Protein AF-0000000072651578 (afdb_homodimer)

Sequence (426 aa):
MENKKLFFEQLISLLDTYTGRDKAIRTIYCSLALISTRMRDREKGEKLAAFAKQLSRARLVYRLFSQPSLIFSAIKIPQNWQNSTDKIETFFNTSTTLLYLFCGWTETIGWLSEAKILGRNSAKFFQLSLHLWVFALLTSITRCIRQIFIKIIQRKFKLIKDEFILFIALSSDFIAAVNSLPKGILWAGKLNSSQNSLIFLIASIVGFYRLWKMENKKLFFEQLISLLDTYTGRDKAIRTIYCSLALISTRMRDREKGEKLAAFAKQLSRARLVYRLFSQPSLIFSAIKIPQNWQNSTDKIETFFNTSTTLLYLFCGWTETIGWLSEAKILGRNSAKFFQLSLHLWVFALLTSITRCIRQIFIKIIQRKFKLIKDEFILFIALSSDFIAAVNSLPKGILWAGKLNSSQNSLIFLIASIVGFYRLWK

Organism: Meloidogyne incognita (NCBI:txid6306)

Solvent-accessible surface area (backbone atoms only — not comparable to full-atom values): 21124 Å² total; per-residue (Å²): 110,69,65,57,51,52,50,52,51,49,50,40,57,38,41,53,28,38,68,43,37,51,32,51,48,46,31,50,25,23,48,37,39,28,50,21,62,68,41,84,52,59,68,61,15,50,38,37,35,54,47,23,46,52,48,52,50,25,49,52,59,61,54,53,59,46,43,65,48,38,51,53,55,58,68,42,41,67,59,49,61,72,69,46,90,50,62,67,60,50,48,40,52,52,50,33,44,51,28,51,46,51,22,48,52,31,38,49,52,15,51,38,15,66,51,63,74,36,100,54,67,27,67,59,26,42,50,50,19,48,53,31,46,44,50,25,38,53,42,48,44,52,49,42,52,50,50,43,50,53,31,57,74,68,68,42,64,83,59,39,57,62,46,49,51,50,42,53,22,43,50,27,43,39,57,36,48,43,28,72,40,66,76,82,44,89,62,16,62,70,60,53,72,47,57,36,25,46,34,43,27,51,18,25,50,45,52,40,51,63,70,70,109,112,70,64,58,49,52,51,51,51,49,50,39,57,38,40,52,30,38,68,43,36,51,32,52,48,48,31,51,25,24,48,38,39,28,50,21,62,68,42,84,52,60,67,62,15,51,39,37,35,54,47,23,48,52,48,53,50,26,48,52,59,61,53,54,58,45,45,65,50,39,51,53,54,57,69,42,41,64,59,48,60,73,68,46,90,49,63,66,59,49,47,41,52,52,50,32,46,50,28,51,46,50,22,48,51,30,36,48,52,15,51,39,14,66,51,62,74,36,98,55,66,26,66,61,27,43,51,50,19,48,53,31,46,46,52,26,36,51,40,49,43,52,49,43,53,49,52,43,51,51,31,56,76,69,67,42,64,82,59,40,56,61,44,48,50,48,44,51,22,41,49,27,42,39,57,36,49,44,29,71,40,66,76,81,46,89,60,15,62,69,60,53,72,46,57,37,24,47,34,42,27,50,18,26,49,45,52,42,49,63,70,69,110

Structure (mmCIF, N/CA/C/O backbone):
data_AF-0000000072651578-model_v1
#
loop_
_entity.id
_entity.type
_entity.pdbx_description
1 polymer 'Uncharacterized protein'
#
loop_
_atom_site.group_PDB
_atom_site.id
_atom_site.type_symbol
_atom_site.label_atom_id
_atom_site.label_alt_id
_atom_site.label_comp_id
_atom_site.label_asym_id
_atom_site.label_entity_id
_atom_site.label_seq_id
_atom_site.pdbx_PDB_ins_code
_atom_site.Cartn_x
_atom_site.Cartn_y
_atom_site.Cartn_z
_atom_site.occupancy
_atom_site.B_iso_or_equiv
_atom_site.auth_seq_id
_atom_site.auth_comp_id
_atom_site.auth_asym_id
_atom_site.auth_atom_id
_atom_site.pdbx_PDB_model_num
ATOM 1 N N . MET A 1 1 ? -11.25 -15.023 25.844 1 59.47 1 MET A N 1
ATOM 2 C CA . MET A 1 1 ? -11.031 -15.656 24.547 1 59.47 1 MET A CA 1
ATOM 3 C C . MET A 1 1 ? -11.867 -14.984 23.469 1 59.47 1 MET A C 1
ATOM 5 O O . MET A 1 1 ? -11.359 -14.648 22.391 1 59.47 1 MET A O 1
ATOM 9 N N . GLU A 1 2 ? -13.125 -14.578 23.812 1 66.81 2 GLU A N 1
ATOM 10 C CA . GLU A 1 2 ? -14.039 -13.945 22.875 1 66.81 2 GLU A CA 1
ATOM 11 C C . GLU A 1 2 ? -13.609 -12.516 22.562 1 66.81 2 GLU A C 1
ATOM 13 O O . GLU A 1 2 ? -13.664 -12.094 21.406 1 66.81 2 GLU A O 1
ATOM 18 N N . ASN A 1 3 ? -13.047 -11.922 23.531 1 71.38 3 ASN A N 1
ATOM 19 C CA . ASN A 1 3 ? -12.625 -10.531 23.328 1 71.38 3 ASN A CA 1
ATOM 20 C C . ASN A 1 3 ? -11.383 -10.445 22.453 1 71.38 3 ASN A C 1
ATOM 22 O O . ASN A 1 3 ? -11.258 -9.531 21.625 1 71.38 3 ASN A O 1
ATOM 26 N N . LYS A 1 4 ? -10.5 -11.344 22.609 1 75.25 4 LYS A N 1
ATOM 27 C CA . LYS A 1 4 ? -9.289 -11.367 21.781 1 75.25 4 LYS A CA 1
ATOM 28 C C . LYS A 1 4 ? -9.625 -11.664 20.328 1 75.25 4 LYS A C 1
ATOM 30 O O . LYS A 1 4 ? -9.047 -11.062 19.422 1 75.25 4 LYS A O 1
ATOM 35 N N . LYS A 1 5 ? -10.555 -12.547 20.25 1 78.12 5 LYS A N 1
ATOM 36 C CA . LYS A 1 5 ? -10.984 -12.906 18.906 1 78.12 5 LYS A CA 1
ATOM 37 C C . LYS A 1 5 ? -11.586 -11.695 18.188 1 78.12 5 LYS A C 1
ATOM 39 O O . LYS A 1 5 ? -11.289 -11.461 17.016 1 78.12 5 LYS A O 1
ATOM 44 N N . LEU A 1 6 ? -12.328 -10.93 18.859 1 82.75 6 LEU A N 1
ATOM 45 C CA . LEU A 1 6 ? -12.961 -9.742 18.281 1 82.75 6 LEU A CA 1
ATOM 46 C C . LEU A 1 6 ? -11.914 -8.695 17.938 1 82.75 6 LEU A C 1
ATOM 48 O O . LEU A 1 6 ? -12.016 -8.031 16.906 1 82.75 6 LEU A O 1
ATOM 52 N N . PHE A 1 7 ? -10.852 -8.672 18.812 1 85.06 7 PHE A N 1
ATOM 53 C CA . PHE A 1 7 ? -9.766 -7.738 18.578 1 85.06 7 PHE A CA 1
ATOM 54 C C . PHE A 1 7 ? -9.031 -8.078 17.281 1 85.06 7 PHE A C 1
ATOM 56 O O . PHE A 1 7 ? -8.789 -7.195 16.453 1 85.06 7 PHE A O 1
ATOM 63 N N . PHE A 1 8 ? -8.781 -9.32 17.141 1 86.94 8 PHE A N 1
ATOM 64 C CA . PHE A 1 8 ? -8.031 -9.75 15.969 1 86.94 8 PHE A CA 1
ATOM 65 C C . PHE A 1 8 ? -8.859 -9.578 14.703 1 86.94 8 PHE A C 1
ATOM 67 O O . PHE A 1 8 ? -8.336 -9.18 13.664 1 86.94 8 PHE A O 1
ATOM 74 N N . GLU A 1 9 ? -10.078 -9.828 14.789 1 89.75 9 GLU A N 1
ATOM 75 C CA . GLU A 1 9 ? -10.953 -9.664 13.633 1 89.75 9 GLU A CA 1
ATOM 76 C C . GLU A 1 9 ? -11.062 -8.203 13.219 1 89.75 9 GLU A C 1
ATOM 78 O O . GLU A 1 9 ? -11.094 -7.887 12.031 1 89.75 9 GLU A O 1
ATOM 83 N N . GLN A 1 10 ? -11.078 -7.406 14.195 1 90.44 10 GLN A N 1
ATOM 84 C CA . GLN A 1 10 ? -11.125 -5.973 13.914 1 90.44 10 GLN A CA 1
ATOM 85 C C . GLN A 1 10 ? -9.82 -5.488 13.289 1 90.44 10 GLN A C 1
ATOM 87 O O . GLN A 1 10 ? -9.836 -4.672 12.367 1 90.44 10 GLN A O 1
ATOM 92 N N . LEU A 1 11 ? -8.781 -6.023 13.812 1 90.19 11 LEU A N 1
ATOM 93 C CA . LEU A 1 11 ? -7.469 -5.656 13.281 1 90.19 11 LEU A CA 1
ATOM 94 C C . LEU A 1 11 ? -7.332 -6.086 11.828 1 90.19 11 LEU A C 1
ATOM 96 O O . LEU A 1 11 ? -6.852 -5.316 10.992 1 90.19 11 LEU A O 1
ATOM 100 N N . ILE A 1 12 ? -7.828 -7.223 11.578 1 91.38 12 ILE A N 1
ATOM 101 C CA . ILE A 1 12 ? -7.734 -7.762 10.227 1 91.38 12 ILE A CA 1
ATOM 102 C C . ILE A 1 12 ? -8.609 -6.945 9.281 1 91.38 12 ILE A C 1
ATOM 104 O O . ILE A 1 12 ? -8.195 -6.613 8.172 1 91.38 12 ILE A O 1
ATOM 108 N N . SER A 1 13 ? -9.758 -6.613 9.758 1 90.44 13 SER A N 1
ATOM 109 C CA . SER A 1 13 ? -10.656 -5.805 8.945 1 90.44 13 SER A CA 1
ATOM 110 C C . SER A 1 13 ? -10.055 -4.438 8.641 1 90.44 13 SER A C 1
ATOM 112 O O . SER A 1 13 ? -10.164 -3.938 7.52 1 90.44 13 SER A O 1
ATOM 114 N N . LEU A 1 14 ? -9.375 -3.902 9.602 1 90.44 14 LEU A N 1
ATOM 115 C CA . LEU A 1 14 ? -8.727 -2.604 9.445 1 90.44 14 LEU A CA 1
ATOM 116 C C . LEU A 1 14 ? -7.566 -2.693 8.461 1 90.44 14 LEU A C 1
ATOM 118 O O . LEU A 1 14 ? -7.398 -1.816 7.609 1 90.44 14 LEU A O 1
ATOM 122 N N . LEU A 1 15 ? -6.836 -3.773 8.508 1 91.06 15 LEU A N 1
ATOM 123 C CA . LEU A 1 15 ? -5.652 -3.939 7.668 1 91.06 15 LEU A CA 1
ATOM 124 C C . LEU A 1 15 ? -6.043 -4.32 6.246 1 91.06 15 LEU A C 1
ATOM 126 O O . LEU A 1 15 ? -5.215 -4.25 5.332 1 91.06 15 LEU A O 1
ATOM 130 N N . ASP A 1 16 ? -7.27 -4.637 6.055 1 88.44 16 ASP A N 1
ATOM 131 C CA . ASP A 1 16 ? -7.738 -4.992 4.715 1 88.44 16 ASP A CA 1
ATOM 132 C C . ASP A 1 16 ? -8.109 -3.748 3.916 1 88.44 16 ASP A C 1
ATOM 134 O O . ASP A 1 16 ? -8.273 -3.812 2.697 1 88.44 16 ASP A O 1
ATOM 138 N N . THR A 1 17 ? -8.203 -2.648 4.594 1 89.62 17 THR A N 1
ATOM 139 C CA . THR A 1 17 ? -8.414 -1.375 3.914 1 89.62 17 THR A CA 1
ATOM 140 C C . THR A 1 17 ? -7.09 -0.67 3.652 1 89.62 17 THR A C 1
ATOM 142 O O . THR A 1 17 ? -6.117 -0.875 4.383 1 89.62 17 THR A O 1
ATOM 145 N N . TYR A 1 18 ? -7.074 0.138 2.615 1 92.56 18 TYR A N 1
ATOM 146 C CA . TYR A 1 18 ? -5.852 0.882 2.328 1 92.56 18 TYR A CA 1
ATOM 147 C C . TYR A 1 18 ? -5.508 1.831 3.471 1 92.56 18 TYR A C 1
ATOM 149 O O . TYR A 1 18 ? -4.359 1.892 3.914 1 92.56 18 TYR A O 1
ATOM 157 N N . THR A 1 19 ? -6.535 2.553 3.998 1 93.31 19 THR A N 1
ATOM 158 C CA . THR A 1 19 ? -6.309 3.574 5.016 1 93.31 19 THR A CA 1
ATOM 159 C C . THR A 1 19 ? -5.75 2.951 6.293 1 93.31 19 THR A C 1
ATOM 161 O O . THR A 1 19 ? -4.82 3.49 6.895 1 93.31 19 THR A O 1
ATOM 164 N N . GLY A 1 20 ? -6.332 1.862 6.672 1 92.94 20 GLY A N 1
ATOM 165 C CA . GLY A 1 20 ? -5.84 1.181 7.859 1 92.94 20 GLY A CA 1
ATOM 166 C C . GLY A 1 20 ? -4.418 0.675 7.711 1 92.94 20 GLY A C 1
ATOM 167 O O . GLY A 1 20 ? -3.604 0.82 8.625 1 92.94 20 GLY A O 1
ATOM 168 N N . ARG A 1 21 ? -4.141 0.116 6.562 1 93.94 21 ARG A N 1
ATOM 169 C CA . ARG A 1 21 ? -2.797 -0.389 6.293 1 93.94 21 ARG A CA 1
ATOM 170 C C . ARG A 1 21 ? -1.781 0.748 6.266 1 93.94 21 ARG A C 1
ATOM 172 O O . ARG A 1 21 ? -0.669 0.607 6.781 1 93.94 21 ARG A O 1
ATOM 179 N N . ASP A 1 22 ? -2.133 1.799 5.668 1 95.38 22 ASP A N 1
ATOM 180 C CA . ASP A 1 22 ? -1.241 2.951 5.566 1 95.38 22 ASP A CA 1
ATOM 181 C C . ASP A 1 22 ? -0.908 3.51 6.949 1 95.38 22 ASP A C 1
ATOM 183 O O . ASP A 1 22 ? 0.244 3.85 7.227 1 95.38 22 ASP A O 1
ATOM 187 N N . LYS A 1 23 ? -1.939 3.607 7.832 1 95.12 23 LYS A N 1
ATOM 188 C CA . LYS A 1 23 ? -1.697 4.133 9.172 1 95.12 23 LYS A CA 1
ATOM 189 C C . LYS A 1 23 ? -0.83 3.18 9.984 1 95.12 23 LYS A C 1
ATOM 191 O O . LYS A 1 23 ? -0.032 3.617 10.82 1 95.12 23 LYS A O 1
ATOM 196 N N . ALA A 1 24 ? -1.003 1.936 9.75 1 95.06 24 ALA A N 1
ATOM 197 C CA . ALA A 1 24 ? -0.171 0.952 10.438 1 95.06 24 ALA A CA 1
ATOM 198 C C . ALA A 1 24 ? 1.287 1.068 10 1 95.06 24 ALA A C 1
ATOM 200 O O . ALA A 1 24 ? 2.191 1.084 10.836 1 95.06 24 ALA A O 1
ATOM 201 N N . ILE A 1 25 ? 1.465 1.192 8.727 1 96.94 25 ILE A N 1
ATOM 202 C CA . ILE A 1 25 ? 2.816 1.3 8.188 1 96.94 25 ILE A CA 1
ATOM 203 C C . ILE A 1 25 ? 3.453 2.607 8.648 1 96.94 25 ILE A C 1
ATOM 205 O O . ILE A 1 25 ? 4.633 2.637 9.008 1 96.94 25 ILE A O 1
ATOM 209 N N . ARG A 1 26 ? 2.625 3.637 8.656 1 96.94 26 ARG A N 1
ATOM 210 C CA . ARG A 1 26 ? 3.129 4.922 9.125 1 96.94 26 ARG A CA 1
ATOM 211 C C . ARG A 1 26 ? 3.557 4.844 10.586 1 96.94 26 ARG A C 1
ATOM 213 O O . ARG A 1 26 ? 4.57 5.426 10.969 1 96.94 26 ARG A O 1
ATOM 220 N N . THR A 1 27 ? 2.836 4.199 11.352 1 96.56 27 THR A N 1
ATOM 221 C CA . THR A 1 27 ? 3.158 4.062 12.766 1 96.56 27 THR A CA 1
ATOM 222 C C . THR A 1 27 ? 4.473 3.311 12.953 1 96.56 27 THR A C 1
ATOM 224 O O . THR A 1 27 ? 5.309 3.705 13.766 1 96.56 27 THR A O 1
ATOM 227 N N . ILE A 1 28 ? 4.676 2.297 12.195 1 96.75 28 ILE A N 1
ATOM 228 C CA . ILE A 1 28 ? 5.91 1.528 12.273 1 96.75 28 ILE A CA 1
ATOM 229 C C . ILE A 1 28 ? 7.082 2.379 11.789 1 96.75 28 ILE A C 1
ATOM 231 O O . ILE A 1 28 ? 8.141 2.4 12.414 1 96.75 28 ILE A O 1
ATOM 235 N N . TYR A 1 29 ? 6.832 3.076 10.75 1 96.88 29 TYR A N 1
ATOM 236 C CA . TYR A 1 29 ? 7.852 3.973 10.219 1 96.88 29 TYR A CA 1
ATOM 237 C C . TYR A 1 29 ? 8.289 4.98 11.273 1 96.88 29 TYR A C 1
ATOM 239 O O . TYR A 1 29 ? 9.492 5.133 11.531 1 96.88 29 TYR A O 1
ATOM 247 N N . CYS A 1 30 ? 7.305 5.605 11.883 1 96.75 30 CYS A N 1
ATOM 248 C CA . CYS A 1 30 ? 7.617 6.645 12.852 1 96.75 30 CYS A CA 1
ATOM 249 C C . CYS A 1 30 ? 8.281 6.051 14.094 1 96.75 30 CYS A C 1
ATOM 251 O O . CYS A 1 30 ? 9.156 6.676 14.695 1 96.75 30 CYS A O 1
ATOM 253 N N . SER A 1 31 ? 7.852 4.926 14.477 1 97.25 31 SER A N 1
ATOM 254 C CA . SER A 1 31 ? 8.469 4.254 15.617 1 97.25 31 SER A CA 1
ATOM 255 C C . SER A 1 31 ? 9.93 3.914 15.336 1 97.25 31 SER A C 1
ATOM 257 O O . SER A 1 31 ? 10.805 4.16 16.172 1 97.25 31 SER A O 1
ATOM 259 N N . LEU A 1 32 ? 10.172 3.365 14.164 1 96.88 32 LEU A N 1
ATOM 260 C CA . LEU A 1 32 ? 11.531 3.004 13.789 1 96.88 32 LEU A CA 1
ATOM 261 C C . LEU A 1 32 ? 12.406 4.246 13.656 1 96.88 32 LEU A C 1
ATOM 263 O O . LEU A 1 32 ? 13.578 4.234 14.031 1 96.88 32 LEU A O 1
ATOM 267 N N . ALA A 1 33 ? 11.797 5.273 13.094 1 96.31 33 ALA A N 1
ATOM 268 C CA . ALA A 1 33 ? 12.531 6.535 12.977 1 96.31 33 ALA A CA 1
ATOM 269 C C . ALA A 1 33 ? 12.914 7.074 14.352 1 96.31 33 ALA A C 1
ATOM 271 O O . ALA A 1 33 ? 14.047 7.52 14.555 1 96.31 33 ALA A O 1
ATOM 272 N N . LEU A 1 34 ? 12.023 6.992 15.258 1 96.75 34 LEU A N 1
ATOM 273 C CA . LEU A 1 34 ? 12.289 7.453 16.609 1 96.75 34 LEU A CA 1
ATOM 274 C C . LEU A 1 34 ? 13.375 6.609 17.281 1 96.75 34 LEU A C 1
ATOM 276 O O . LEU A 1 34 ? 14.32 7.148 17.859 1 96.75 34 LEU A O 1
ATOM 280 N N . ILE A 1 35 ? 13.25 5.328 17.141 1 96.81 35 ILE A N 1
ATOM 281 C CA . ILE A 1 35 ? 14.211 4.418 17.734 1 96.81 35 ILE A CA 1
ATOM 282 C C . ILE A 1 35 ? 15.594 4.66 17.141 1 96.81 35 ILE A C 1
ATOM 284 O O . ILE A 1 35 ? 16.609 4.621 17.859 1 96.81 35 ILE A O 1
ATOM 288 N N . SER A 1 36 ? 15.617 4.898 15.891 1 96.19 36 SER A N 1
ATOM 289 C CA . SER A 1 36 ? 16.891 5.121 15.211 1 96.19 36 SER A CA 1
ATOM 290 C C . SER A 1 36 ? 17.609 6.344 15.766 1 96.19 36 SER A C 1
ATOM 292 O O . SER A 1 36 ? 18.844 6.363 15.844 1 96.19 36 SER A O 1
ATOM 294 N N . THR A 1 37 ? 16.875 7.363 16.141 1 94.38 37 THR A N 1
ATOM 295 C CA . THR A 1 37 ? 17.484 8.586 16.656 1 94.38 37 THR A CA 1
ATOM 296 C C . THR A 1 37 ? 17.953 8.398 18.094 1 94.38 37 THR A C 1
ATOM 298 O O . THR A 1 37 ? 18.828 9.133 18.562 1 94.38 37 THR A O 1
ATOM 301 N N . ARG A 1 38 ? 17.484 7.449 18.734 1 94.19 38 ARG A N 1
ATOM 302 C CA . ARG A 1 38 ? 17.797 7.25 20.141 1 94.19 38 ARG A CA 1
ATOM 303 C C . ARG A 1 38 ? 18.844 6.152 20.312 1 94.19 38 ARG A C 1
ATOM 305 O O . ARG A 1 38 ? 19.266 5.859 21.438 1 94.19 38 ARG A O 1
ATOM 312 N N . MET A 1 39 ? 19.219 5.594 19.281 1 94.31 39 MET A N 1
ATOM 313 C CA . MET A 1 39 ? 20.203 4.52 19.359 1 94.31 39 MET A CA 1
ATOM 314 C C . MET A 1 39 ? 21.594 5.07 19.641 1 94.31 39 MET A C 1
ATOM 316 O O . MET A 1 39 ? 21.984 6.09 19.062 1 94.31 39 MET A O 1
ATOM 320 N N . ARG A 1 40 ? 22.359 4.441 20.453 1 93.75 40 ARG A N 1
ATOM 321 C CA . ARG A 1 40 ? 23.703 4.855 20.812 1 93.75 40 ARG A CA 1
ATOM 322 C C . ARG A 1 40 ? 24.688 4.598 19.672 1 93.75 40 ARG A C 1
ATOM 324 O O . ARG A 1 40 ? 25.531 5.441 19.375 1 93.75 40 ARG A O 1
ATOM 331 N N . ASP A 1 41 ? 24.484 3.422 19.078 1 94.12 41 ASP A N 1
ATOM 332 C CA . ASP A 1 41 ? 25.312 3.076 17.938 1 94.12 41 ASP A CA 1
ATOM 333 C C . ASP A 1 41 ? 24.875 3.834 16.688 1 94.12 41 ASP A C 1
ATOM 335 O O . ASP A 1 41 ? 23.812 3.549 16.125 1 94.12 41 ASP A O 1
ATOM 339 N N . ARG A 1 42 ? 25.688 4.68 16.219 1 93.12 42 ARG A N 1
ATOM 340 C CA . ARG A 1 42 ? 25.328 5.543 15.094 1 93.12 42 ARG A CA 1
ATOM 341 C C . ARG A 1 42 ? 25.141 4.73 13.82 1 93.12 42 ARG A C 1
ATOM 343 O O . ARG A 1 42 ? 24.219 4.992 13.039 1 93.12 42 ARG A O 1
ATOM 350 N N . GLU A 1 43 ? 25.969 3.818 13.609 1 93.12 43 GLU A N 1
ATOM 351 C CA . GLU A 1 43 ? 25.875 2.994 12.406 1 93.12 43 GLU A CA 1
ATOM 352 C C . GLU A 1 43 ? 24.562 2.211 12.375 1 93.12 43 GLU A C 1
ATOM 354 O O . GLU A 1 43 ? 23.875 2.18 11.352 1 93.12 43 GLU A O 1
ATOM 359 N N . LYS A 1 44 ? 24.266 1.619 13.484 1 93.38 44 LYS A N 1
ATOM 360 C CA . LYS A 1 44 ? 23.016 0.877 13.578 1 93.38 44 LYS A CA 1
ATOM 361 C C . LYS A 1 44 ? 21.812 1.806 13.43 1 93.38 44 LYS A C 1
ATOM 363 O O . LYS A 1 44 ? 20.797 1.431 12.828 1 93.38 44 LYS A O 1
ATOM 368 N N . GLY A 1 45 ? 21.953 2.977 13.977 1 94.62 45 GLY A N 1
ATOM 369 C CA . GLY A 1 45 ? 20.891 3.967 13.844 1 94.62 45 GLY A CA 1
ATOM 370 C C . GLY A 1 45 ? 20.641 4.383 12.406 1 94.62 45 GLY A C 1
ATOM 371 O O . GLY A 1 45 ? 19.5 4.527 11.984 1 94.62 45 GLY A O 1
ATOM 372 N N . GLU A 1 46 ? 21.672 4.523 11.727 1 94.81 46 GLU A N 1
ATOM 373 C CA . GLU A 1 46 ? 21.562 4.926 10.328 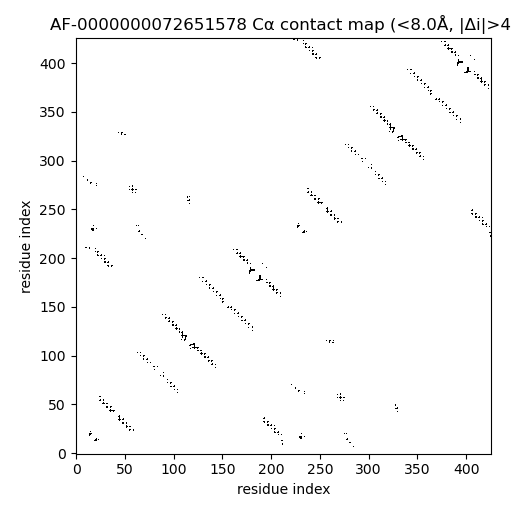1 94.81 46 GLU A CA 1
ATOM 374 C C . GLU A 1 46 ? 20.938 3.816 9.484 1 94.81 46 GLU A C 1
ATOM 376 O O . GLU A 1 46 ? 20.156 4.09 8.57 1 94.81 46 GLU A O 1
ATOM 381 N N . LYS A 1 47 ? 21.312 2.643 9.797 1 94.31 47 LYS A N 1
ATOM 382 C CA . LYS A 1 47 ? 20.734 1.506 9.094 1 94.31 47 LYS A CA 1
ATOM 383 C C . LYS A 1 47 ? 19.234 1.401 9.352 1 94.31 47 LYS A C 1
ATOM 385 O O . LYS A 1 47 ? 18.453 1.148 8.43 1 94.31 47 LYS A O 1
ATOM 390 N N . LEU A 1 48 ? 18.938 1.629 10.562 1 95.5 48 LEU A N 1
ATOM 391 C CA . LEU A 1 48 ? 17.531 1.568 10.938 1 95.5 48 LEU A CA 1
ATOM 392 C C . LEU A 1 48 ? 16.75 2.707 10.289 1 95.5 48 LEU A C 1
ATOM 394 O O . LEU A 1 48 ? 15.617 2.512 9.844 1 95.5 48 LEU A O 1
ATOM 398 N N . ALA A 1 49 ? 17.312 3.83 10.273 1 95.31 49 ALA A N 1
ATOM 399 C CA . ALA A 1 49 ? 16.672 4.977 9.633 1 95.31 49 ALA A CA 1
ATOM 400 C C . ALA A 1 49 ? 16.484 4.73 8.141 1 95.31 49 ALA A C 1
ATOM 402 O O . ALA A 1 49 ? 15.445 5.098 7.57 1 95.31 49 ALA A O 1
ATOM 403 N N . ALA A 1 50 ? 17.438 4.113 7.574 1 94.62 50 ALA A N 1
ATOM 404 C CA . ALA A 1 50 ? 17.359 3.785 6.156 1 94.62 50 ALA A CA 1
ATOM 405 C C . ALA A 1 50 ? 16.25 2.766 5.891 1 94.62 50 ALA A C 1
ATOM 407 O O . ALA A 1 50 ? 15.547 2.852 4.883 1 94.62 50 ALA A O 1
ATOM 408 N N . PHE A 1 51 ? 16.156 1.876 6.797 1 95.75 51 PHE A N 1
ATOM 409 C CA . PHE A 1 51 ? 15.086 0.895 6.691 1 95.75 51 PHE A CA 1
ATOM 410 C C . PHE A 1 51 ? 13.727 1.563 6.836 1 95.75 51 PHE A C 1
ATOM 412 O O . PHE A 1 51 ? 12.797 1.266 6.078 1 95.75 51 PHE A O 1
ATOM 419 N N . ALA A 1 52 ? 13.641 2.432 7.754 1 95.81 52 ALA A N 1
ATOM 420 C CA . ALA A 1 52 ? 12.391 3.164 7.953 1 95.81 52 ALA A CA 1
ATOM 421 C C . ALA A 1 52 ? 12.016 3.965 6.711 1 95.81 52 ALA A C 1
ATOM 423 O O . ALA A 1 52 ? 10.836 4.062 6.355 1 95.81 52 ALA A O 1
ATOM 424 N N . LYS A 1 53 ? 12.961 4.422 6.047 1 94.62 53 LYS A N 1
ATOM 425 C CA . LYS A 1 53 ? 12.719 5.215 4.844 1 94.62 53 LYS A CA 1
ATOM 426 C C . LYS A 1 53 ? 12.086 4.363 3.744 1 94.62 53 LYS A C 1
ATOM 428 O O . LYS A 1 53 ? 11.336 4.879 2.91 1 94.62 53 LYS A O 1
ATOM 433 N N . GLN A 1 54 ? 12.336 3.105 3.768 1 94.94 54 GLN A N 1
ATOM 434 C CA . GLN A 1 54 ? 11.711 2.213 2.801 1 94.94 54 GLN A CA 1
ATOM 435 C C . GLN A 1 54 ? 10.203 2.131 3.029 1 94.94 54 GLN A C 1
ATOM 437 O O . GLN A 1 54 ? 9.43 2.021 2.076 1 94.94 54 GLN A O 1
ATOM 442 N N . LEU A 1 55 ? 9.883 2.184 4.285 1 96.69 55 LEU A N 1
ATOM 443 C CA . LEU A 1 55 ? 8.461 2.182 4.609 1 96.69 55 LEU A CA 1
ATOM 444 C C . LEU A 1 55 ? 7.793 3.469 4.137 1 96.69 55 LEU A C 1
ATOM 446 O O . LEU A 1 55 ? 6.684 3.438 3.598 1 96.69 55 LEU A O 1
ATOM 450 N N . SER A 1 56 ? 8.469 4.539 4.309 1 95.56 56 SER A N 1
ATOM 451 C CA . SER A 1 56 ? 7.941 5.828 3.879 1 95.56 56 SER A CA 1
ATOM 452 C C . SER A 1 56 ? 7.785 5.883 2.363 1 95.56 56 SER A C 1
ATOM 454 O O . SER A 1 56 ? 6.812 6.445 1.854 1 95.56 56 SER A O 1
ATOM 456 N N . ARG A 1 57 ? 8.703 5.289 1.672 1 95.06 57 ARG A N 1
ATOM 457 C CA . ARG A 1 57 ? 8.641 5.25 0.214 1 95.06 57 ARG A CA 1
ATOM 458 C C . ARG A 1 57 ? 7.473 4.395 -0.261 1 95.06 57 ARG A C 1
ATOM 460 O O . ARG A 1 57 ? 6.824 4.719 -1.259 1 95.06 57 ARG A O 1
ATOM 467 N N . ALA A 1 58 ? 7.309 3.307 0.417 1 96.81 58 ALA A N 1
ATOM 468 C CA . ALA A 1 58 ? 6.168 2.461 0.069 1 96.81 58 ALA A CA 1
ATOM 469 C C . ALA A 1 58 ? 4.852 3.213 0.246 1 96.81 58 ALA A C 1
ATOM 471 O O . ALA A 1 58 ? 3.947 3.098 -0.584 1 96.81 58 ALA A O 1
ATOM 472 N N . ARG A 1 59 ? 4.766 4 1.263 1 96.31 59 ARG A N 1
ATOM 473 C CA . ARG A 1 59 ? 3.566 4.797 1.505 1 96.31 59 ARG A CA 1
ATOM 474 C C . ARG A 1 59 ? 3.361 5.828 0.399 1 96.31 59 ARG A C 1
ATOM 476 O O . ARG A 1 59 ? 2.229 6.082 -0.016 1 96.31 59 ARG A O 1
ATOM 483 N N . LEU A 1 60 ? 4.434 6.395 -0.001 1 95.94 60 LEU A N 1
ATOM 484 C CA . LEU A 1 60 ? 4.359 7.379 -1.076 1 95.94 60 LEU A CA 1
ATOM 485 C C . LEU A 1 60 ? 3.75 6.766 -2.332 1 95.94 60 LEU A C 1
ATOM 487 O O . LEU A 1 60 ? 2.828 7.34 -2.92 1 95.94 60 LEU A O 1
ATOM 491 N N . VAL A 1 61 ? 4.164 5.605 -2.676 1 95.62 61 VAL A N 1
ATOM 492 C CA . VAL A 1 61 ? 3.713 4.934 -3.889 1 95.62 61 VAL A CA 1
ATOM 493 C C . VAL A 1 61 ? 2.217 4.641 -3.791 1 95.62 61 VAL A C 1
ATOM 495 O O . VAL A 1 61 ? 1.451 4.977 -4.699 1 95.62 61 VAL A O 1
ATOM 498 N N . TYR A 1 62 ? 1.843 4.07 -2.693 1 96.25 62 TYR A N 1
ATOM 499 C CA . TYR A 1 62 ? 0.445 3.682 -2.541 1 96.25 62 TYR A CA 1
ATOM 500 C C . TYR A 1 62 ? -0.451 4.906 -2.412 1 96.25 62 TYR A C 1
ATOM 502 O O . TYR A 1 62 ? -1.61 4.883 -2.83 1 96.25 62 TYR A O 1
ATOM 510 N N . ARG A 1 63 ? 0.094 5.941 -1.838 1 94.75 63 ARG A N 1
ATOM 511 C CA . ARG A 1 63 ? -0.685 7.164 -1.662 1 94.75 63 ARG A CA 1
ATOM 512 C C . ARG A 1 63 ? -0.994 7.816 -3.006 1 94.75 63 ARG A C 1
ATOM 514 O O . ARG A 1 63 ? -2.027 8.469 -3.162 1 94.75 63 ARG A O 1
ATOM 521 N N . LEU A 1 64 ? -0.175 7.605 -3.959 1 93.69 64 LEU A N 1
ATOM 522 C CA . LEU A 1 64 ? -0.369 8.195 -5.277 1 93.69 64 LEU A CA 1
ATOM 523 C C . LEU A 1 64 ? -1.604 7.613 -5.957 1 93.69 64 LEU A C 1
ATOM 525 O O . LEU A 1 64 ? -2.203 8.258 -6.824 1 93.69 64 LEU A O 1
ATOM 529 N N . PHE A 1 65 ? -2.016 6.5 -5.504 1 94.38 65 PHE A N 1
ATOM 530 C CA . PHE A 1 65 ? -3.158 5.848 -6.133 1 94.38 65 PHE A CA 1
ATOM 531 C C . PHE A 1 65 ? -4.465 6.324 -5.508 1 94.38 65 PHE A C 1
ATOM 533 O O . PHE A 1 65 ? -5.531 5.773 -5.793 1 94.38 65 PHE A O 1
ATOM 540 N N . SER A 1 66 ? -4.359 7.328 -4.715 1 93.44 66 SER A N 1
ATOM 541 C CA . SER A 1 66 ? -5.539 8.031 -4.223 1 93.44 66 SER A CA 1
ATOM 542 C C . SER A 1 66 ? -5.875 9.227 -5.105 1 93.44 66 SER A C 1
ATOM 544 O O . SER A 1 66 ? -6.938 9.836 -4.953 1 93.44 66 SER A O 1
ATOM 546 N N . GLN A 1 67 ? -5.004 9.523 -6.023 1 94.25 67 GLN A N 1
ATOM 547 C CA . GLN A 1 67 ? -5.156 10.711 -6.859 1 94.25 67 GLN A CA 1
ATOM 548 C C . GLN A 1 67 ? -6.418 10.625 -7.711 1 94.25 67 GLN A C 1
ATOM 550 O O . GLN A 1 67 ? -7.141 11.609 -7.859 1 94.25 67 GLN A O 1
ATOM 555 N N . PRO A 1 68 ? -6.754 9.445 -8.234 1 92.5 68 PRO A N 1
ATOM 556 C CA . PRO A 1 68 ? -8 9.383 -9 1 92.5 68 PRO A CA 1
ATOM 557 C C . PRO A 1 68 ? -9.219 9.766 -8.164 1 92.5 68 PRO A C 1
ATOM 559 O O . PRO A 1 68 ? -10.125 10.445 -8.664 1 92.5 68 PRO A O 1
ATOM 562 N N . SER A 1 69 ? -9.18 9.367 -6.969 1 93.31 69 SER A N 1
ATOM 563 C CA . SER A 1 69 ? -10.281 9.734 -6.078 1 93.31 69 SER A CA 1
ATOM 564 C C . SER A 1 69 ? -10.32 11.242 -5.852 1 93.31 69 SER A C 1
ATOM 566 O O . SER A 1 69 ? -11.398 11.844 -5.84 1 93.31 69 SER A O 1
ATOM 568 N N . LEU A 1 70 ? -9.219 11.828 -5.727 1 93.88 70 LEU A N 1
ATOM 569 C CA . LEU A 1 70 ? -9.148 13.273 -5.52 1 93.88 70 LEU A CA 1
ATOM 570 C C . LEU A 1 70 ? -9.57 14.023 -6.777 1 93.88 70 LEU A C 1
ATOM 572 O O . LEU A 1 70 ? -10.234 15.055 -6.695 1 93.88 70 LEU A O 1
ATOM 576 N N . ILE A 1 71 ? -9.172 13.492 -7.891 1 95 71 ILE A N 1
ATOM 577 C CA . ILE A 1 71 ? -9.562 14.102 -9.156 1 95 71 ILE A CA 1
ATOM 578 C C . ILE A 1 71 ? -11.078 14.055 -9.305 1 95 71 ILE A C 1
ATOM 580 O O . ILE A 1 71 ? -11.703 15.047 -9.695 1 95 71 ILE A O 1
ATOM 584 N N . PHE A 1 72 ? -11.617 12.977 -8.938 1 93.25 72 PHE A N 1
ATOM 585 C CA . PHE A 1 72 ? -13.062 12.828 -9.016 1 93.25 72 PHE A CA 1
ATOM 586 C C . PHE A 1 72 ? -13.758 13.812 -8.078 1 93.25 72 PHE A C 1
ATOM 588 O O . PHE A 1 72 ? -14.773 14.406 -8.438 1 93.25 72 PHE A O 1
ATOM 595 N N . SER A 1 73 ? -13.242 13.938 -6.938 1 92.62 73 SER A N 1
ATOM 596 C CA . SER A 1 73 ? -13.789 14.898 -5.98 1 92.62 73 SER A CA 1
ATOM 597 C C . SER A 1 73 ? -13.672 16.328 -6.5 1 92.62 73 SER A C 1
ATOM 599 O O . SER A 1 73 ? -14.562 17.141 -6.285 1 92.62 73 SER A O 1
ATOM 601 N N . ALA A 1 74 ? -12.586 16.594 -7.176 1 93.38 74 ALA A N 1
ATOM 602 C CA . ALA A 1 74 ? -12.367 17.922 -7.723 1 93.38 74 ALA A CA 1
ATOM 603 C C . ALA A 1 74 ? -13.344 18.234 -8.852 1 93.38 74 ALA A C 1
ATOM 605 O O . ALA A 1 74 ? -13.812 19.359 -8.992 1 93.38 74 ALA A O 1
ATOM 606 N N . ILE A 1 75 ? -13.633 17.234 -9.617 1 93.19 75 ILE A N 1
ATOM 607 C CA . ILE A 1 75 ? -14.562 17.406 -10.727 1 93.19 75 ILE A CA 1
ATOM 608 C C . ILE A 1 75 ? -15.961 17.719 -10.195 1 93.19 75 ILE A C 1
ATOM 610 O O . ILE 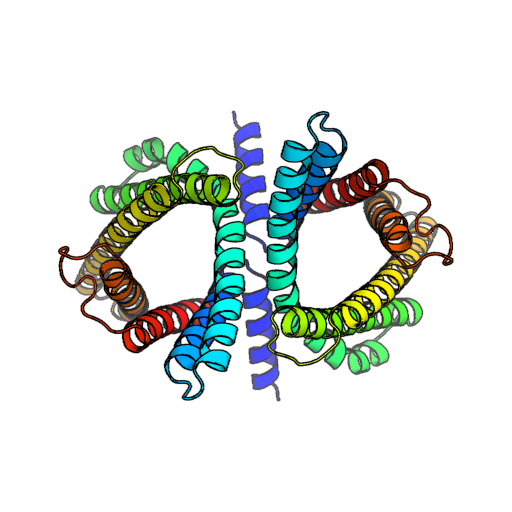A 1 75 ? -16.719 18.453 -10.82 1 93.19 75 ILE A O 1
ATOM 614 N N . LYS A 1 76 ? -16.281 17.312 -9.023 1 92.81 76 LYS A N 1
ATOM 615 C CA . LYS A 1 76 ? -17.594 17.5 -8.43 1 92.81 76 LYS A CA 1
ATOM 616 C C . LYS A 1 76 ? -17.703 18.828 -7.695 1 92.81 76 LYS A C 1
ATOM 618 O O . LYS A 1 76 ? -18.75 19.188 -7.176 1 92.81 76 LYS A O 1
ATOM 623 N N . ILE A 1 77 ? -16.656 19.594 -7.703 1 93.06 77 ILE A N 1
ATOM 624 C CA . ILE A 1 77 ? -16.594 20.828 -6.918 1 93.06 77 ILE A CA 1
ATOM 625 C C . ILE A 1 77 ? -17.688 21.797 -7.367 1 93.06 77 ILE A C 1
ATOM 627 O O . ILE A 1 77 ? -18.438 22.312 -6.543 1 93.06 77 ILE A O 1
ATOM 631 N N . PRO A 1 78 ? -17.875 22.031 -8.664 1 93.38 78 PRO A N 1
ATOM 632 C CA . PRO A 1 78 ? -18.922 22.969 -9.07 1 93.38 78 PRO A CA 1
ATOM 633 C C . PRO A 1 78 ? -20.312 22.516 -8.633 1 93.38 78 PRO A C 1
ATOM 635 O O . PRO A 1 78 ? -21.094 23.328 -8.133 1 93.38 78 PRO A O 1
ATOM 638 N N . GLN A 1 79 ? -20.578 21.281 -8.797 1 93.38 79 GLN A N 1
ATOM 639 C CA . GLN A 1 79 ? -21.859 20.75 -8.367 1 93.38 79 GLN A CA 1
ATOM 640 C C . GLN A 1 79 ? -22.031 20.859 -6.855 1 93.38 79 GLN A C 1
ATOM 642 O O . GLN A 1 79 ? -23.109 21.203 -6.367 1 93.38 79 GLN A O 1
ATOM 647 N N . ASN A 1 80 ? -20.969 20.562 -6.184 1 92.06 80 ASN A N 1
ATOM 648 C CA . ASN A 1 80 ? -21.016 20.656 -4.727 1 92.06 80 ASN A CA 1
ATOM 649 C C . ASN A 1 80 ? -21.219 22.094 -4.27 1 92.06 80 ASN A C 1
ATOM 651 O O . ASN A 1 80 ? -21.922 22.344 -3.281 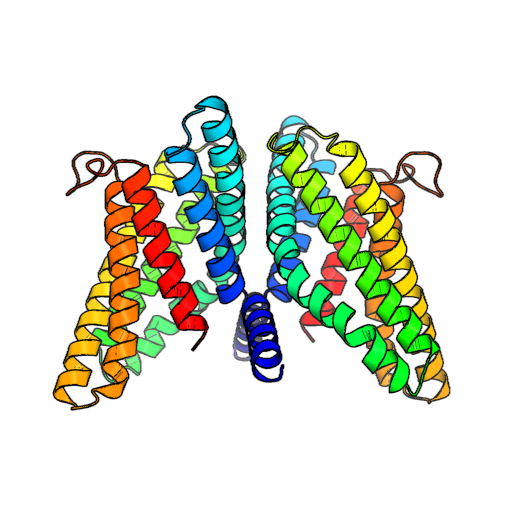1 92.06 80 ASN A O 1
ATOM 655 N N . TRP A 1 81 ? -20.609 23 -4.945 1 92.94 81 TRP A N 1
ATOM 656 C CA . TRP A 1 81 ? -20.75 24.422 -4.609 1 92.94 81 TRP A CA 1
ATOM 657 C C . TRP A 1 81 ? -22.188 24.891 -4.855 1 92.94 81 TRP A C 1
ATOM 659 O O . TRP A 1 81 ? -22.75 25.625 -4.035 1 92.94 81 TRP A O 1
ATOM 669 N N . GLN A 1 82 ? -22.797 24.453 -5.871 1 93.75 82 GLN A N 1
ATOM 670 C CA . GLN A 1 82 ? -24.156 24.844 -6.227 1 93.75 82 GLN A CA 1
ATOM 671 C C . GLN A 1 82 ? -25.172 24.266 -5.246 1 93.75 82 GLN A C 1
ATOM 673 O O . GLN A 1 82 ? -26.125 24.938 -4.855 1 93.75 82 GLN A O 1
ATOM 678 N N . ASN A 1 83 ? -24.875 23.062 -4.785 1 92.88 83 ASN A N 1
ATOM 679 C CA . ASN A 1 83 ? -25.828 22.375 -3.92 1 92.88 83 ASN A CA 1
ATOM 680 C C . ASN A 1 83 ? -25.5 22.594 -2.445 1 92.88 83 ASN A C 1
ATOM 682 O O . ASN A 1 83 ? -26.188 22.062 -1.569 1 92.88 83 ASN A O 1
ATOM 686 N N . SER A 1 84 ? -24.562 23.453 -2.211 1 90.81 84 SER A N 1
ATOM 687 C CA . SER A 1 84 ? -24.062 23.562 -0.842 1 90.81 84 SER A CA 1
ATOM 688 C C . SER A 1 84 ? -25 24.406 0.019 1 90.81 84 SER A C 1
ATOM 690 O O . SER A 1 84 ? -25.453 25.469 -0.406 1 90.81 84 SER A O 1
ATOM 692 N N . THR A 1 85 ? -25.359 23.891 1.19 1 90.81 85 THR A N 1
ATOM 693 C CA . THR A 1 85 ? -26.125 24.641 2.178 1 90.81 85 THR A CA 1
ATOM 694 C C . THR A 1 85 ? -25.203 25.469 3.072 1 90.81 85 THR A C 1
ATOM 696 O O . THR A 1 85 ? -25.625 26.469 3.645 1 90.81 85 THR A O 1
ATOM 699 N N . ASP A 1 86 ? -23.938 25 3.219 1 93.12 86 ASP A N 1
ATOM 700 C CA . ASP A 1 86 ? -22.891 25.672 3.994 1 93.12 86 ASP A CA 1
ATOM 701 C C . ASP A 1 86 ? -21.688 26 3.123 1 93.12 86 ASP A C 1
ATOM 703 O O . ASP A 1 86 ? -20.781 25.172 2.975 1 93.12 86 ASP A O 1
ATOM 707 N N . LYS A 1 87 ? -21.625 27.141 2.73 1 93.5 87 LYS A N 1
ATOM 708 C CA . LYS A 1 87 ? -20.594 27.562 1.775 1 93.5 87 LYS A CA 1
ATOM 709 C C . LYS A 1 87 ? -19.203 27.547 2.416 1 93.5 87 LYS A C 1
ATOM 711 O O . LYS A 1 87 ? -18.219 27.281 1.743 1 93.5 87 LYS A O 1
ATOM 716 N N . ILE A 1 88 ? -19.125 27.828 3.625 1 94.56 88 ILE A N 1
ATOM 717 C CA . ILE A 1 88 ? -17.844 27.859 4.32 1 94.56 88 ILE A CA 1
ATOM 718 C C . ILE A 1 88 ? -17.266 26.453 4.398 1 94.56 88 ILE A C 1
ATOM 720 O O . ILE A 1 88 ? -16.094 26.234 4.102 1 94.56 88 ILE A O 1
ATOM 724 N N . GLU A 1 89 ? -18.094 25.531 4.73 1 92.94 89 GLU A N 1
ATOM 725 C CA . GLU A 1 89 ? -17.672 24.141 4.785 1 92.94 89 GLU A CA 1
ATOM 726 C C . GLU A 1 89 ? -17.234 23.641 3.41 1 92.94 89 GLU A C 1
ATOM 728 O O . GLU A 1 89 ? -16.234 22.922 3.289 1 92.94 89 GLU A O 1
ATOM 733 N N . THR A 1 90 ? -18.016 24.031 2.496 1 94.62 90 THR A N 1
ATOM 734 C CA . THR A 1 90 ? -17.703 23.609 1.132 1 94.62 90 THR A CA 1
ATOM 735 C C . THR A 1 90 ? -16.375 24.219 0.669 1 94.62 90 THR A C 1
ATOM 737 O O . THR A 1 90 ? -15.602 23.578 -0.032 1 94.62 90 THR A O 1
ATOM 740 N N . PHE A 1 91 ? -16.203 25.391 1.089 1 95.56 91 PHE A N 1
ATOM 741 C CA . PHE A 1 91 ? -14.961 26.062 0.73 1 95.56 91 PHE A CA 1
ATOM 742 C C . PHE A 1 91 ? -13.766 25.344 1.338 1 95.56 91 PHE A C 1
ATOM 744 O O . PHE A 1 91 ? -12.773 25.078 0.649 1 95.56 91 PHE A O 1
ATOM 751 N N . PHE A 1 92 ? -13.789 25 2.537 1 94.81 92 PHE A N 1
ATOM 752 C CA . PHE A 1 92 ? -12.688 24.312 3.203 1 94.81 92 PHE A CA 1
ATOM 753 C C . PHE A 1 92 ? -12.477 22.922 2.625 1 94.81 92 PHE A C 1
ATOM 755 O O . PHE A 1 92 ? -11.344 22.5 2.391 1 94.81 92 PHE A O 1
ATOM 762 N N . ASN A 1 93 ? -13.5 22.281 2.381 1 92.81 93 ASN A N 1
ATOM 763 C CA . ASN A 1 93 ? -13.406 20.938 1.805 1 92.81 93 ASN A CA 1
ATOM 764 C C . ASN A 1 93 ? -12.789 20.969 0.41 1 92.81 93 ASN A C 1
ATOM 766 O O . ASN A 1 93 ? -11.953 20.125 0.077 1 92.81 93 ASN A O 1
ATOM 770 N N . THR A 1 94 ? -13.25 21.906 -0.344 1 95.56 94 THR A N 1
ATOM 771 C CA . THR A 1 94 ? -12.719 22.078 -1.69 1 95.56 94 THR A CA 1
ATOM 772 C C . THR A 1 94 ? -11.234 22.422 -1.644 1 95.56 94 THR A C 1
ATOM 774 O O . THR A 1 94 ? -10.43 21.875 -2.398 1 95.56 94 THR A O 1
ATOM 777 N N . SER A 1 95 ? -10.906 23.328 -0.748 1 96.12 95 SER A N 1
ATOM 778 C CA . SER A 1 95 ? -9.516 23.734 -0.613 1 96.12 95 SER A CA 1
ATOM 779 C C . SER A 1 95 ? -8.625 22.562 -0.214 1 96.12 95 SER A C 1
ATOM 781 O O . SER A 1 95 ? -7.551 22.359 -0.784 1 96.12 95 SER A O 1
ATOM 783 N N . THR A 1 96 ? -9.062 21.797 0.679 1 95.56 96 THR A N 1
ATOM 784 C CA . THR A 1 96 ? -8.312 20.641 1.137 1 95.56 96 THR A CA 1
ATOM 785 C C . THR A 1 96 ? -8.125 19.641 0.004 1 95.56 96 THR A C 1
ATOM 787 O O . THR A 1 96 ? -7.023 19.125 -0.207 1 95.56 96 THR A O 1
ATOM 790 N N . THR A 1 97 ? -9.102 19.406 -0.725 1 96.12 97 THR A N 1
ATOM 791 C CA . THR A 1 97 ? -9.055 18.469 -1.839 1 96.12 97 THR A CA 1
ATOM 792 C C . THR A 1 97 ? -8.047 18.922 -2.889 1 96.12 97 THR A C 1
ATOM 794 O O . THR A 1 97 ? -7.219 18.125 -3.344 1 96.12 97 THR A O 1
ATOM 797 N N . LEU A 1 98 ? -8.117 20.156 -3.158 1 97.25 98 LEU A N 1
ATOM 798 C CA . LEU A 1 98 ? -7.234 20.688 -4.188 1 97.25 98 LEU A CA 1
ATOM 799 C C . LEU A 1 98 ? -5.785 20.688 -3.715 1 97.25 98 LEU A C 1
ATOM 801 O O . LEU A 1 98 ? -4.875 20.375 -4.488 1 97.25 98 LEU A O 1
ATOM 805 N N . LEU A 1 99 ? -5.574 21.016 -2.52 1 97.56 99 LEU A N 1
ATOM 806 C CA . LEU A 1 99 ? -4.219 21.047 -1.979 1 97.56 99 LEU A CA 1
ATOM 807 C C . LEU A 1 99 ? -3.611 19.656 -1.962 1 97.56 99 LEU A C 1
ATOM 809 O O . LEU A 1 99 ? -2.457 19.469 -2.355 1 97.56 99 LEU A O 1
ATOM 813 N N . TYR A 1 100 ? -4.387 18.688 -1.601 1 96.38 100 TYR A N 1
ATOM 814 C CA . TYR A 1 100 ? -3.883 17.328 -1.597 1 96.38 100 TYR A CA 1
ATOM 815 C C . TYR A 1 100 ? -3.66 16.812 -3.018 1 96.38 100 TYR A C 1
ATOM 817 O O . TYR A 1 100 ? -2.732 16.047 -3.271 1 96.38 100 TYR A O 1
ATOM 825 N N . LEU A 1 101 ? -4.516 17.234 -3.881 1 97.25 101 LEU A N 1
ATOM 826 C CA . LEU A 1 101 ? -4.359 16.875 -5.281 1 97.25 101 LEU A CA 1
ATOM 827 C C . LEU A 1 101 ? -3.033 17.391 -5.836 1 97.25 101 LEU A C 1
ATOM 829 O O . LEU A 1 101 ? -2.264 16.625 -6.426 1 97.25 101 LEU A O 1
ATOM 833 N N . PHE A 1 102 ? -2.77 18.609 -5.547 1 97.56 102 PHE A N 1
ATOM 834 C CA . PHE A 1 102 ? -1.539 19.219 -6.047 1 97.56 102 PHE A CA 1
ATOM 835 C C . PHE A 1 102 ? -0.328 18.672 -5.297 1 97.56 102 PHE A C 1
ATOM 837 O O . PHE A 1 102 ? 0.751 18.531 -5.875 1 97.56 102 PHE A O 1
ATOM 844 N N . CYS A 1 103 ? -0.529 18.438 -4.062 1 96.94 103 CYS A N 1
ATOM 845 C CA . CYS A 1 103 ? 0.533 17.812 -3.279 1 96.94 103 CYS A CA 1
ATOM 846 C C . CYS A 1 103 ? 0.962 16.484 -3.896 1 96.94 103 CYS A C 1
ATOM 848 O O . CYS A 1 103 ? 2.156 16.234 -4.059 1 96.94 103 CYS A O 1
ATOM 850 N N . GLY A 1 104 ? 0.017 15.703 -4.305 1 95.81 104 GLY A N 1
ATOM 851 C CA . GLY A 1 104 ? 0.297 14.406 -4.914 1 95.81 104 GLY A CA 1
ATOM 852 C C . GLY A 1 104 ? 1.012 14.523 -6.246 1 95.81 104 GLY A C 1
ATOM 853 O O . GLY A 1 104 ? 1.929 13.75 -6.531 1 95.81 104 GLY A O 1
ATOM 854 N N . TRP A 1 105 ? 0.696 15.438 -6.996 1 95.5 105 TRP A N 1
ATOM 855 C CA . TRP A 1 105 ? 1.303 15.617 -8.312 1 95.5 105 TRP A CA 1
ATOM 856 C C . TRP A 1 105 ? 2.746 16.094 -8.188 1 95.5 105 TRP A C 1
ATOM 858 O O . TRP A 1 105 ? 3.633 15.594 -8.891 1 95.5 105 TRP A O 1
ATOM 868 N N . THR A 1 106 ? 2.891 17.016 -7.273 1 96.56 106 THR A N 1
ATOM 869 C CA . THR A 1 106 ? 4.25 17.5 -7.055 1 96.56 106 THR A CA 1
ATOM 870 C C . THR A 1 106 ? 5.137 16.391 -6.496 1 96.56 106 THR A C 1
ATOM 872 O O . THR A 1 106 ? 6.305 16.281 -6.863 1 96.56 106 THR A O 1
ATOM 875 N N . GLU A 1 107 ? 4.578 15.641 -5.68 1 95.56 107 GLU A N 1
ATOM 876 C CA . GLU A 1 107 ? 5.312 14.508 -5.125 1 95.56 107 GLU A CA 1
ATOM 877 C C . GLU A 1 107 ? 5.668 13.492 -6.211 1 95.56 107 GLU A C 1
ATOM 879 O O . GLU A 1 107 ? 6.754 12.906 -6.191 1 95.56 107 GLU A O 1
ATOM 884 N N . THR A 1 108 ? 4.797 13.281 -7.129 1 95.38 108 THR A N 1
ATOM 885 C CA . THR A 1 108 ? 5.031 12.352 -8.227 1 95.38 108 THR A CA 1
ATOM 886 C C . THR A 1 108 ? 6.184 12.836 -9.109 1 95.38 108 THR A C 1
ATOM 888 O O . THR A 1 108 ? 7.062 12.047 -9.469 1 95.38 108 THR A O 1
ATOM 891 N N . ILE A 1 109 ? 6.18 14.07 -9.359 1 96.25 109 ILE A N 1
ATOM 892 C CA . ILE A 1 109 ? 7.25 14.641 -10.172 1 96.25 109 ILE A CA 1
ATOM 893 C C . ILE A 1 109 ? 8.578 14.539 -9.43 1 96.25 109 ILE A C 1
ATOM 895 O O . ILE A 1 109 ? 9.602 14.203 -10.023 1 96.25 109 ILE A O 1
ATOM 899 N N . GLY A 1 110 ? 8.5 14.844 -8.156 1 95.81 110 GLY A N 1
ATOM 900 C CA . GLY A 1 110 ? 9.695 14.672 -7.348 1 95.81 110 GLY A CA 1
ATOM 901 C C . GLY A 1 110 ? 10.211 13.25 -7.34 1 95.81 110 GLY A C 1
ATOM 902 O O . GLY A 1 110 ? 11.414 13.016 -7.488 1 95.81 110 GLY A O 1
ATOM 903 N N . TRP A 1 111 ? 9.289 12.352 -7.223 1 95.25 111 TRP A N 1
ATOM 904 C CA . TRP A 1 111 ? 9.633 10.938 -7.184 1 95.25 111 TRP A CA 1
ATOM 905 C C . TRP A 1 111 ? 10.219 10.484 -8.516 1 95.25 111 TRP A C 1
ATOM 907 O O . TRP A 1 111 ? 11.25 9.805 -8.547 1 95.25 111 TRP A O 1
ATOM 917 N N . LEU A 1 112 ? 9.695 10.859 -9.633 1 94.69 112 LEU A N 1
ATOM 918 C CA . LEU A 1 112 ? 10.188 10.5 -10.961 1 94.69 112 LEU A CA 1
ATOM 919 C C . LEU A 1 112 ? 11.547 11.133 -11.227 1 94.69 112 LEU A C 1
ATOM 921 O O . LEU A 1 112 ? 12.391 10.547 -11.906 1 94.69 112 LEU A O 1
ATOM 925 N N . SER A 1 113 ? 11.734 12.297 -10.641 1 95.69 113 SER A N 1
ATOM 926 C CA . SER A 1 113 ? 13.016 12.984 -10.797 1 95.69 113 SER A CA 1
ATOM 927 C C . SER A 1 113 ? 14.109 12.32 -9.961 1 95.69 113 SER A C 1
ATOM 929 O O . SER A 1 113 ? 15.25 12.211 -10.406 1 95.69 113 SER A O 1
ATOM 931 N N . GLU A 1 114 ? 13.695 11.953 -8.852 1 93.94 114 GLU A N 1
ATOM 932 C CA . GLU A 1 114 ? 14.633 11.234 -7.996 1 93.94 114 GLU A CA 1
ATOM 933 C C . GLU A 1 114 ? 15.07 9.914 -8.633 1 93.94 114 GLU A C 1
ATOM 935 O O . GLU A 1 114 ? 16.219 9.492 -8.477 1 93.94 114 GLU A O 1
ATOM 940 N N . ALA A 1 115 ? 14.219 9.273 -9.344 1 92.31 115 ALA A N 1
ATOM 941 C CA . ALA A 1 115 ? 14.508 8.023 -10.039 1 92.31 115 ALA A CA 1
ATOM 942 C C . ALA A 1 115 ? 15.258 8.281 -11.344 1 92.31 115 ALA A C 1
ATOM 944 O O . ALA A 1 115 ? 15.562 7.352 -12.094 1 92.31 115 ALA A O 1
ATOM 945 N N . LYS A 1 116 ? 15.477 9.516 -11.695 1 91.94 116 LYS A N 1
ATOM 946 C CA . LYS A 1 116 ? 16.25 9.961 -12.852 1 91.94 116 LYS A CA 1
ATOM 947 C C . LYS A 1 116 ? 15.492 9.68 -14.148 1 91.94 116 LYS A C 1
ATOM 949 O O . LYS A 1 116 ? 16.109 9.422 -15.188 1 91.94 116 LYS A O 1
ATOM 954 N N . ILE A 1 117 ? 14.258 9.586 -13.992 1 91.56 117 ILE A N 1
ATOM 955 C CA . ILE A 1 117 ? 13.414 9.453 -15.172 1 91.56 117 ILE A CA 1
ATOM 956 C C . ILE A 1 117 ? 13.148 10.828 -15.773 1 91.56 117 ILE A C 1
ATOM 958 O O . ILE A 1 117 ? 13.18 11 -17 1 91.56 117 ILE A O 1
ATOM 962 N N . LEU A 1 118 ? 12.922 11.75 -14.75 1 91.62 118 LEU A N 1
ATOM 963 C CA . LEU A 1 118 ? 12.727 13.133 -15.172 1 91.62 118 LEU A CA 1
ATOM 964 C C . LEU A 1 118 ? 13.961 13.984 -14.852 1 91.62 118 LEU A C 1
ATOM 966 O O . LEU A 1 118 ? 14.578 13.812 -13.805 1 91.62 118 LEU A O 1
ATOM 970 N N . GLY A 1 119 ? 14.438 14.695 -15.75 1 88.69 119 GLY A N 1
ATOM 971 C CA . GLY A 1 119 ? 15.609 15.539 -15.562 1 88.69 119 GLY A CA 1
ATOM 972 C C . GLY A 1 119 ? 15.32 16.812 -14.805 1 88.69 119 GLY A C 1
ATOM 973 O O . GLY A 1 119 ? 15.688 17.906 -15.242 1 88.69 119 GLY A O 1
ATOM 974 N N . ARG A 1 120 ? 14.562 16.703 -13.656 1 90.5 120 ARG A N 1
ATOM 975 C CA . ARG A 1 120 ? 14.242 17.875 -12.844 1 90.5 120 ARG A CA 1
ATOM 976 C C . ARG A 1 120 ? 14.859 17.75 -11.453 1 90.5 120 ARG A C 1
ATOM 978 O O . ARG A 1 120 ? 15.438 16.734 -11.109 1 90.5 120 ARG A O 1
ATOM 985 N N . ASN A 1 121 ? 14.758 18.906 -10.766 1 93.44 121 ASN A N 1
ATOM 986 C CA . ASN A 1 121 ? 15.273 18.938 -9.398 1 93.44 121 ASN A CA 1
ATOM 987 C C . ASN A 1 121 ? 14.281 18.297 -8.422 1 93.44 121 ASN A C 1
ATOM 989 O O . ASN A 1 121 ? 13.273 18.922 -8.062 1 93.44 121 ASN A O 1
ATOM 993 N N . SER A 1 122 ? 14.648 17.156 -7.969 1 94.25 122 SER A N 1
ATOM 994 C CA . SER A 1 122 ? 13.742 16.406 -7.102 1 94.25 122 SER A CA 1
ATOM 995 C C . SER A 1 122 ? 13.508 17.125 -5.785 1 94.25 122 SER A C 1
ATOM 997 O O . SER A 1 122 ? 12.383 17.172 -5.285 1 94.25 122 SER A O 1
ATOM 999 N N . ALA A 1 123 ? 14.484 17.766 -5.23 1 94.38 123 ALA A N 1
ATOM 1000 C CA . ALA A 1 123 ? 14.391 18.438 -3.934 1 94.38 123 ALA A CA 1
ATOM 1001 C C . ALA A 1 123 ? 13.383 19.578 -3.979 1 94.38 123 ALA A C 1
ATOM 1003 O O . ALA A 1 123 ? 12.602 19.766 -3.039 1 94.38 123 ALA A O 1
ATOM 1004 N N . LYS A 1 124 ? 13.367 20.25 -5.031 1 95.38 124 LYS A N 1
ATOM 1005 C CA . LYS A 1 124 ? 12.453 21.391 -5.184 1 95.38 124 LYS A CA 1
ATOM 1006 C C . LYS A 1 124 ? 11 20.922 -5.168 1 95.38 124 LYS A C 1
ATOM 1008 O O . LYS A 1 124 ? 10.148 21.562 -4.547 1 95.38 124 LYS A O 1
ATOM 1013 N N . PHE A 1 125 ? 10.75 19.859 -5.797 1 96.25 125 PHE A N 1
ATOM 1014 C CA . PHE A 1 125 ? 9.383 19.375 -5.91 1 96.25 125 PHE A CA 1
ATOM 1015 C C . PHE A 1 125 ? 8.914 18.75 -4.602 1 96.25 125 PHE A C 1
ATOM 1017 O O . PHE A 1 125 ? 7.75 18.891 -4.219 1 96.25 125 PHE A O 1
ATOM 1024 N N . PHE A 1 126 ? 9.828 18.141 -3.938 1 95.12 126 PHE A N 1
ATOM 1025 C CA . PHE A 1 126 ? 9.461 17.594 -2.633 1 95.12 126 PHE A CA 1
ATOM 1026 C C . PHE A 1 126 ? 9.219 18.734 -1.636 1 95.12 126 PHE A C 1
ATOM 1028 O O . PHE A 1 126 ? 8.344 18.625 -0.776 1 95.12 126 PHE A O 1
ATOM 1035 N N . GLN A 1 127 ? 9.977 19.781 -1.751 1 95.75 127 GLN A N 1
ATOM 1036 C CA . GLN A 1 127 ? 9.766 20.938 -0.891 1 95.75 127 GLN A CA 1
ATOM 1037 C C . GLN A 1 127 ? 8.414 21.594 -1.18 1 95.75 127 GLN A C 1
ATOM 1039 O O . GLN A 1 127 ? 7.707 22 -0.257 1 95.75 127 GLN A O 1
ATOM 1044 N N . LEU A 1 128 ? 8.164 21.688 -2.434 1 96.69 128 LEU A N 1
ATOM 1045 C CA . LEU A 1 128 ? 6.871 22.25 -2.814 1 96.69 128 LEU A CA 1
ATOM 1046 C C . LEU A 1 128 ? 5.727 21.391 -2.281 1 96.69 128 LEU A C 1
ATOM 1048 O O . LEU A 1 128 ? 4.723 21.906 -1.8 1 96.69 128 LEU A O 1
ATOM 1052 N N . SER A 1 129 ? 5.91 20.094 -2.4 1 97.06 129 SER A N 1
ATOM 1053 C CA . SER A 1 129 ? 4.906 19.188 -1.871 1 97.06 129 SER A CA 1
ATOM 1054 C C . SER A 1 129 ? 4.711 19.375 -0.371 1 97.06 129 SER A C 1
ATOM 1056 O O . SER A 1 129 ? 3.584 19.344 0.124 1 97.06 129 SER A O 1
ATOM 1058 N N . LEU A 1 130 ? 5.758 19.609 0.283 1 96.69 130 LEU A N 1
ATOM 1059 C CA . LEU A 1 130 ? 5.703 19.812 1.727 1 96.69 130 LEU A CA 1
ATOM 1060 C C . LEU A 1 130 ? 4.949 21.094 2.068 1 96.69 130 LEU A C 1
ATOM 1062 O O . LEU A 1 130 ? 4.148 21.109 3.006 1 96.69 130 LEU A O 1
ATOM 1066 N N . HIS A 1 131 ? 5.195 22.141 1.328 1 97.06 131 HIS A N 1
ATOM 1067 C CA . HIS A 1 131 ? 4.461 23.375 1.539 1 97.06 131 HIS A CA 1
ATOM 1068 C C . HIS A 1 131 ? 2.963 23.188 1.337 1 97.06 131 HIS A C 1
ATOM 1070 O O . HIS A 1 131 ? 2.156 23.672 2.131 1 97.06 131 HIS A O 1
ATOM 1076 N N . LEU A 1 132 ? 2.688 22.469 0.314 1 97.81 132 LEU A N 1
ATOM 1077 C CA . LEU A 1 132 ? 1.282 22.219 0.015 1 97.81 132 LEU A CA 1
ATOM 1078 C C . LEU A 1 132 ? 0.638 21.375 1.105 1 97.81 132 LEU A C 1
ATOM 1080 O O . LEU A 1 132 ? -0.509 21.609 1.488 1 97.81 132 LEU A O 1
ATOM 1084 N N . TRP A 1 133 ? 1.36 20.422 1.537 1 97.12 133 TRP A N 1
ATOM 1085 C CA . TRP A 1 133 ? 0.868 19.562 2.613 1 97.12 133 TRP A CA 1
ATOM 1086 C C . TRP A 1 133 ? 0.606 20.375 3.877 1 97.12 133 TRP A C 1
ATOM 1088 O O . TRP A 1 133 ? -0.417 20.188 4.539 1 97.12 133 TRP A O 1
ATOM 1098 N N . VAL A 1 134 ? 1.449 21.266 4.207 1 97.31 134 VAL A N 1
ATOM 1099 C CA . VAL A 1 134 ? 1.289 22.109 5.383 1 97.31 134 VAL A CA 1
ATOM 1100 C C . VAL A 1 134 ? 0.024 22.969 5.242 1 97.31 134 VAL A C 1
ATOM 1102 O O . VAL A 1 134 ? -0.756 23.078 6.188 1 97.31 134 VAL A O 1
ATOM 1105 N N . PHE A 1 135 ? -0.202 23.469 4.109 1 97.69 135 PHE A N 1
ATOM 1106 C CA . PHE A 1 135 ? -1.396 24.266 3.869 1 97.69 135 PHE A CA 1
ATOM 1107 C C . PHE A 1 135 ? -2.652 23.406 3.971 1 97.69 135 PHE A C 1
ATOM 1109 O O . PHE A 1 135 ? -3.688 23.859 4.453 1 97.69 135 PHE A O 1
ATOM 1116 N N . ALA A 1 136 ? -2.535 22.266 3.479 1 97.56 136 ALA A N 1
ATOM 1117 C CA . ALA A 1 136 ? -3.678 21.359 3.57 1 97.56 136 ALA A CA 1
ATOM 1118 C C . ALA A 1 136 ? -4.008 21.047 5.027 1 97.56 136 ALA A C 1
ATOM 1120 O O . ALA A 1 136 ? -5.184 21 5.406 1 97.56 136 ALA A O 1
ATOM 1121 N N . LEU A 1 137 ? -2.971 20.828 5.781 1 97.5 137 LEU A N 1
ATOM 1122 C CA . LEU A 1 137 ? -3.172 20.562 7.203 1 97.5 137 LEU A CA 1
ATOM 1123 C C . LEU A 1 137 ? -3.822 21.766 7.891 1 97.5 137 LEU A C 1
ATOM 1125 O O . LEU A 1 137 ? -4.738 21.594 8.703 1 97.5 137 LEU A O 1
ATOM 1129 N N . LEU A 1 138 ? -3.363 22.9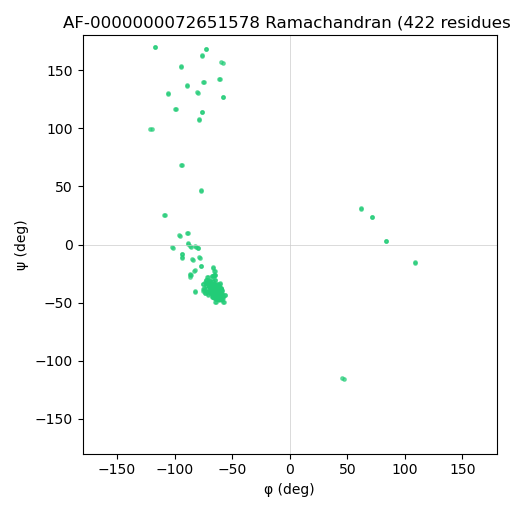06 7.543 1 96.88 138 LEU A N 1
ATOM 1130 C CA . LEU A 1 138 ? -3.908 24.125 8.133 1 96.88 138 LEU A CA 1
ATOM 1131 C C . LEU A 1 138 ? -5.391 24.266 7.812 1 96.88 138 LEU A C 1
ATOM 1133 O O . LEU A 1 138 ? -6.191 24.609 8.688 1 96.88 138 LEU A O 1
ATOM 1137 N N . THR A 1 139 ? -5.715 24 6.586 1 97.12 139 THR A N 1
ATOM 1138 C CA . THR A 1 139 ? -7.117 24.078 6.184 1 97.12 139 THR A CA 1
ATOM 1139 C C . THR A 1 139 ? -7.953 23.047 6.93 1 97.12 139 THR A C 1
ATOM 1141 O O . THR A 1 139 ? -9.062 23.344 7.379 1 97.12 139 THR A O 1
ATOM 1144 N N . SER A 1 140 ? -7.438 21.906 7.094 1 96.44 140 SER A N 1
ATOM 1145 C CA . SER A 1 140 ? -8.141 20.844 7.789 1 96.44 140 SER A CA 1
ATOM 1146 C C . SER A 1 140 ? -8.312 21.172 9.273 1 96.44 140 SER A C 1
ATOM 1148 O O . SER A 1 140 ? -9.352 20.859 9.859 1 96.44 140 SER A O 1
ATOM 1150 N N . ILE A 1 141 ? -7.336 21.734 9.812 1 97.25 141 ILE A N 1
ATOM 1151 C CA . ILE A 1 141 ? -7.406 22.125 11.219 1 97.25 141 ILE A CA 1
ATOM 1152 C C . ILE A 1 141 ? -8.477 23.203 11.406 1 97.25 141 ILE A C 1
ATOM 1154 O O . ILE A 1 141 ? -9.273 23.125 12.344 1 97.25 141 ILE A O 1
ATOM 1158 N N . THR A 1 142 ? -8.484 24.156 10.516 1 96.88 142 THR A N 1
ATOM 1159 C CA . THR A 1 142 ? -9.477 25.219 10.586 1 96.88 142 THR A CA 1
ATOM 1160 C C . THR A 1 142 ? -10.891 24.641 10.469 1 96.88 142 THR A C 1
ATOM 1162 O O . THR A 1 142 ? -11.789 25.031 11.219 1 96.88 142 THR A O 1
ATOM 1165 N N . ARG A 1 143 ? -11.023 23.766 9.602 1 95 143 ARG A N 1
ATOM 1166 C CA . ARG A 1 143 ? -12.312 23.109 9.43 1 95 143 ARG A CA 1
ATOM 1167 C C . ARG A 1 143 ? -12.703 22.328 10.695 1 95 143 ARG A C 1
ATOM 1169 O O . ARG A 1 143 ? -13.867 22.359 11.102 1 95 143 ARG A O 1
ATOM 1176 N N . CYS A 1 144 ? -11.719 21.688 11.211 1 94.69 144 CYS A N 1
ATOM 1177 C CA . CYS A 1 144 ? -11.953 20.906 12.422 1 94.69 144 CYS A CA 1
ATOM 1178 C C . CYS A 1 144 ? -12.398 21.797 13.57 1 94.69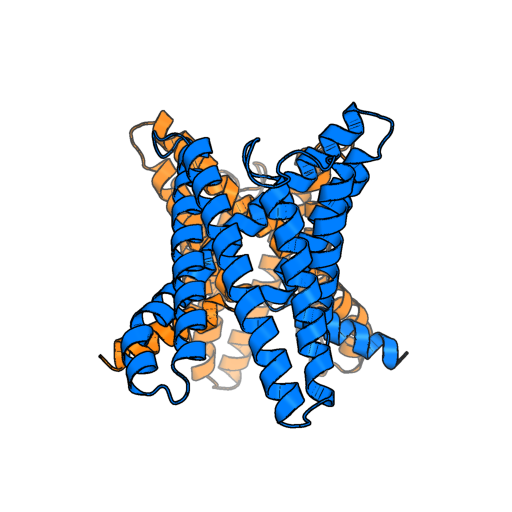 144 CYS A C 1
ATOM 1180 O O . CYS A 1 144 ? -13.344 21.469 14.289 1 94.69 144 CYS A O 1
ATOM 1182 N N . ILE A 1 145 ? -11.773 22.906 13.719 1 96.25 145 ILE A N 1
ATOM 1183 C CA . ILE A 1 145 ? -12.109 23.859 14.766 1 96.25 145 ILE A CA 1
ATOM 1184 C C . ILE A 1 145 ? -13.531 24.375 14.547 1 96.25 145 ILE A C 1
ATOM 1186 O O . ILE A 1 145 ? -14.32 24.469 15.492 1 96.25 145 ILE A O 1
ATOM 1190 N N . ARG A 1 146 ? -13.836 24.656 13.367 1 95.75 146 ARG A N 1
ATOM 1191 C CA . ARG A 1 146 ? -15.172 25.141 13.039 1 95.75 146 ARG A CA 1
ATOM 1192 C C . ARG A 1 146 ? -16.234 24.109 13.391 1 95.75 146 ARG A C 1
ATOM 1194 O O . ARG A 1 146 ? -17.266 24.438 13.992 1 95.75 146 ARG A O 1
ATOM 1201 N N . GLN A 1 147 ? -15.945 22.938 13.031 1 94.06 147 GLN A N 1
ATOM 1202 C CA . GLN A 1 147 ? -16.891 21.875 13.305 1 94.06 147 GLN A CA 1
ATOM 1203 C C . GLN A 1 147 ? -17.078 21.672 14.805 1 94.06 147 GLN A C 1
ATOM 1205 O O . GLN A 1 147 ? -18.172 21.359 15.266 1 94.06 147 GLN A O 1
ATOM 1210 N N . ILE A 1 148 ? -16.047 21.828 15.516 1 95.25 148 ILE A N 1
ATOM 1211 C CA . ILE A 1 148 ? -16.125 21.703 16.969 1 95.25 148 ILE A CA 1
ATOM 1212 C C . ILE A 1 148 ? -17.031 22.812 17.531 1 95.25 148 ILE A C 1
ATOM 1214 O O . ILE A 1 148 ? -17.891 22.547 18.359 1 95.25 148 ILE A O 1
ATOM 1218 N N . PHE A 1 149 ? -16.875 23.953 17 1 95.38 149 PHE A N 1
ATOM 1219 C CA . PHE A 1 149 ? -17.688 25.078 17.453 1 95.38 149 PHE A CA 1
ATOM 1220 C C . PHE A 1 149 ? -19.156 24.875 17.109 1 95.38 149 PHE A C 1
ATOM 1222 O O . PHE A 1 149 ? -20.031 25.141 17.938 1 95.38 149 PHE A O 1
ATOM 1229 N N . ILE A 1 150 ? -19.406 24.453 15.961 1 94.5 150 ILE A N 1
ATOM 1230 C CA . ILE A 1 150 ? -20.781 24.234 15.523 1 94.5 150 ILE A CA 1
ATOM 1231 C C . ILE A 1 150 ? -21.438 23.172 16.406 1 94.5 150 ILE A C 1
ATOM 1233 O O . ILE A 1 150 ? -22.578 23.328 16.828 1 94.5 150 ILE A O 1
ATOM 1237 N N . LYS A 1 151 ? -20.688 22.172 16.688 1 94.31 151 LYS A N 1
ATOM 1238 C CA . LYS A 1 151 ? -21.234 21.078 17.5 1 94.31 151 LYS A CA 1
ATOM 1239 C C . LYS A 1 151 ? -21.438 21.516 18.938 1 94.31 151 LYS A C 1
ATOM 1241 O O . LYS A 1 151 ? -22.344 21.047 19.625 1 94.31 151 LYS A O 1
ATOM 1246 N N . ILE A 1 152 ? -20.578 22.406 19.391 1 94.12 152 ILE A N 1
ATOM 1247 C CA . ILE A 1 152 ? -20.766 22.984 20.719 1 94.12 152 ILE A CA 1
ATOM 1248 C C . ILE A 1 152 ? -22.062 23.797 20.766 1 94.12 152 ILE A C 1
ATOM 1250 O O . ILE A 1 152 ? -22.875 23.641 21.688 1 94.12 152 ILE A O 1
ATOM 1254 N N . ILE A 1 153 ? -22.312 24.547 19.781 1 95.06 153 ILE A N 1
ATOM 1255 C CA . ILE A 1 153 ? -23.484 25.406 19.719 1 95.06 153 ILE A CA 1
ATOM 1256 C C . ILE A 1 153 ? -24.75 24.562 19.609 1 95.06 153 ILE A C 1
ATOM 1258 O O . ILE A 1 153 ? -25.766 24.859 20.234 1 95.06 153 ILE A O 1
ATOM 1262 N N . GLN A 1 154 ? -24.609 23.484 18.891 1 94.88 154 GLN A N 1
ATOM 1263 C CA . GLN A 1 154 ? -25.75 22.594 18.703 1 94.88 154 GLN A CA 1
ATOM 1264 C C . GLN A 1 154 ? -25.922 21.656 19.891 1 94.88 154 GLN A C 1
ATOM 1266 O O . GLN A 1 154 ? -26.828 20.828 19.922 1 94.88 154 GLN A O 1
ATOM 1271 N N . ARG A 1 155 ? -25.094 21.672 20.922 1 92.81 155 ARG A N 1
ATOM 1272 C CA . ARG A 1 155 ? -25.125 20.859 22.141 1 92.81 155 ARG A CA 1
ATOM 1273 C C . ARG A 1 155 ? -24.969 19.375 21.812 1 92.81 155 ARG A C 1
ATOM 1275 O O . ARG A 1 155 ? -25.625 18.531 22.438 1 92.81 155 ARG A O 1
ATOM 1282 N N . LYS A 1 156 ? -24.234 19.094 20.734 1 92.88 156 LYS A N 1
ATOM 1283 C CA . LYS A 1 156 ? -23.906 17.719 20.375 1 92.88 156 LYS A CA 1
ATOM 1284 C C . LYS A 1 156 ? -22.547 17.328 20.938 1 92.88 156 LYS A C 1
ATOM 1286 O O . LYS A 1 156 ? -21.625 16.953 20.188 1 92.88 156 LYS A O 1
ATOM 1291 N N . PHE A 1 157 ? -22.375 17.203 22.219 1 89.12 157 PHE A N 1
ATOM 1292 C CA . PHE A 1 157 ? -21.109 17.062 22.922 1 89.12 157 PHE A CA 1
ATOM 1293 C C . PHE A 1 157 ? -20.5 15.688 22.688 1 89.12 157 PHE A C 1
ATOM 1295 O O . PHE A 1 157 ? -19.281 15.539 22.703 1 89.12 157 PHE A O 1
ATOM 1302 N N . LYS A 1 158 ? -21.297 14.703 22.438 1 89.31 158 LYS A N 1
ATOM 1303 C CA . LYS A 1 158 ? -20.797 13.352 22.203 1 89.31 158 LYS A CA 1
ATOM 1304 C C . LYS A 1 158 ? -19.953 13.273 20.938 1 89.31 158 LYS A C 1
ATOM 1306 O O . LYS A 1 158 ? -19.031 12.469 20.859 1 89.31 158 LYS A O 1
ATOM 1311 N N . LEU A 1 159 ? -20.156 14.18 20.062 1 89.31 159 LEU A N 1
ATOM 1312 C CA . LEU A 1 159 ? -19.469 14.148 18.781 1 89.31 159 LEU A CA 1
ATOM 1313 C C . LEU A 1 159 ? -18.188 14.977 18.828 1 89.31 159 LEU A C 1
ATOM 1315 O O . LEU A 1 159 ? -17.344 14.875 17.922 1 89.31 159 LEU A O 1
ATOM 1319 N N . ILE A 1 160 ? -18.047 15.711 19.844 1 92.94 160 ILE A N 1
ATOM 1320 C CA . ILE A 1 160 ? -16.906 16.609 19.953 1 92.94 160 ILE A CA 1
ATOM 1321 C C . ILE A 1 160 ? -15.641 15.805 20.203 1 92.94 160 ILE A C 1
ATOM 1323 O O . ILE A 1 160 ? -14.555 16.172 19.75 1 92.94 160 ILE A O 1
ATOM 1327 N N . LYS A 1 161 ? -15.836 14.734 20.891 1 92.25 161 LYS A N 1
ATOM 1328 C CA . LYS A 1 161 ? -14.68 13.906 21.203 1 92.25 161 LYS A CA 1
ATOM 1329 C C . LYS A 1 161 ? -13.961 13.438 19.938 1 92.25 161 LYS A C 1
ATOM 1331 O O . LYS A 1 161 ? -12.734 13.508 19.859 1 92.25 161 LYS A O 1
ATOM 1336 N N . ASP A 1 162 ? -14.625 12.984 18.984 1 92 162 ASP A N 1
ATOM 1337 C CA . ASP A 1 162 ? -14.055 12.508 17.734 1 92 162 ASP A CA 1
ATOM 1338 C C . ASP A 1 162 ? -13.344 13.641 16.984 1 92 162 ASP A C 1
ATOM 1340 O O . ASP A 1 162 ? -12.281 13.438 16.406 1 92 162 ASP A O 1
ATOM 1344 N N . GLU A 1 163 ? -13.961 14.773 17.078 1 93.56 163 GLU A N 1
ATOM 1345 C CA . GLU A 1 163 ? -13.352 15.922 16.422 1 93.56 163 GLU A CA 1
ATOM 1346 C C . GLU A 1 163 ? -12.062 16.344 17.125 1 93.56 163 GLU A C 1
ATOM 1348 O O . GLU A 1 163 ? -11.109 16.781 16.484 1 93.56 163 GLU A O 1
ATOM 1353 N N . PHE A 1 164 ? -12.188 16.234 18.375 1 93.75 164 PHE A N 1
ATOM 1354 C CA . PHE A 1 164 ? -11.016 16.609 19.156 1 93.75 164 PHE A CA 1
ATOM 1355 C C . PHE A 1 164 ? -9.859 15.656 18.875 1 93.75 164 PHE A C 1
ATOM 1357 O O . PHE A 1 164 ? -8.703 16.078 18.781 1 93.75 164 PHE A O 1
ATOM 1364 N N . ILE A 1 165 ? -10.078 14.445 18.75 1 95.25 165 ILE A N 1
ATOM 1365 C CA . ILE A 1 165 ? -9.055 13.461 18.438 1 95.25 165 ILE A CA 1
ATOM 1366 C C . ILE A 1 165 ? -8.453 13.766 17.062 1 95.25 165 ILE A C 1
ATOM 1368 O O . ILE A 1 165 ? -7.234 13.711 16.891 1 95.25 165 ILE A O 1
ATOM 1372 N N . LEU A 1 166 ? -9.297 14.094 16.188 1 95.25 166 LEU A N 1
ATOM 1373 C CA . LEU A 1 166 ? -8.828 14.477 14.859 1 95.25 166 LEU A CA 1
ATOM 1374 C C . LEU A 1 166 ? -7.957 15.727 14.93 1 95.25 166 LEU A C 1
ATOM 1376 O O . LEU A 1 166 ? -6.926 15.812 14.258 1 95.25 166 LEU A O 1
ATOM 1380 N N . PHE A 1 167 ? -8.43 16.578 15.742 1 96.88 167 PHE A N 1
ATOM 1381 C CA . PHE A 1 167 ? -7.699 17.828 15.922 1 96.88 167 PHE A CA 1
ATOM 1382 C C . PHE A 1 167 ? -6.285 17.562 16.438 1 96.88 167 PHE A C 1
ATOM 1384 O O . PHE A 1 167 ? -5.324 18.188 15.969 1 96.88 167 PHE A O 1
ATOM 1391 N N . ILE A 1 168 ? -6.141 16.688 17.312 1 96.81 168 ILE A N 1
ATOM 1392 C CA . ILE A 1 168 ? -4.84 16.344 17.875 1 96.81 168 ILE A CA 1
ATOM 1393 C C . ILE A 1 168 ? -3.943 15.758 16.781 1 96.81 168 ILE A C 1
ATOM 1395 O O . ILE A 1 168 ? -2.775 16.125 16.656 1 96.81 168 ILE A O 1
ATOM 1399 N N . ALA A 1 169 ? -4.434 14.922 16.016 1 96.75 169 ALA A N 1
ATOM 1400 C CA . ALA A 1 169 ? -3.666 14.281 14.938 1 96.75 169 ALA A CA 1
ATOM 1401 C C . ALA A 1 169 ? -3.209 15.312 13.906 1 96.75 169 ALA A C 1
ATOM 1403 O O . ALA A 1 169 ? -2.033 15.344 13.531 1 96.75 169 ALA A O 1
ATOM 1404 N N . LEU A 1 170 ? -4.109 16.141 13.562 1 97.44 170 LEU A N 1
ATOM 1405 C CA . LEU A 1 170 ? -3.812 17.141 12.547 1 97.44 170 LEU A CA 1
ATOM 1406 C C . LEU A 1 170 ? -2.787 18.156 13.055 1 97.44 170 LEU A C 1
ATOM 1408 O O . LEU A 1 170 ? -1.87 18.547 12.328 1 97.44 170 LEU A O 1
ATOM 1412 N N . SER A 1 171 ? -2.957 18.547 14.258 1 97.75 171 SER A N 1
ATOM 1413 C CA . SER A 1 171 ? -2.037 19.5 14.859 1 97.75 171 SER A CA 1
ATOM 1414 C C . SER A 1 171 ? -0.639 18.906 15.008 1 97.75 171 SER A C 1
ATOM 1416 O O . SER A 1 171 ? 0.359 19.594 14.781 1 97.75 171 SER A O 1
ATOM 1418 N N . SER A 1 172 ? -0.629 17.688 15.391 1 97.44 172 SER A N 1
ATOM 1419 C CA . SER A 1 172 ? 0.664 17.031 15.492 1 97.44 172 SER A CA 1
ATOM 1420 C C . SER A 1 172 ? 1.36 16.953 14.141 1 97.44 172 SER A C 1
ATOM 1422 O O . SER A 1 172 ? 2.537 17.312 14.016 1 97.44 172 SER A O 1
ATOM 1424 N N . ASP A 1 173 ? 0.653 16.578 13.164 1 97.19 173 ASP A N 1
ATOM 1425 C CA . ASP A 1 173 ? 1.218 16.547 11.82 1 97.19 173 ASP A CA 1
ATOM 1426 C C . ASP A 1 173 ? 1.684 17.938 11.383 1 97.19 173 ASP A C 1
ATOM 1428 O O . ASP A 1 173 ? 2.73 18.062 10.75 1 97.19 173 ASP A O 1
ATOM 1432 N N . PHE A 1 174 ? 0.886 18.891 11.75 1 97.62 174 PHE A N 1
ATOM 1433 C CA . PHE A 1 174 ? 1.197 20.25 11.359 1 97.62 174 PHE A CA 1
ATOM 1434 C C . PHE A 1 174 ? 2.494 20.719 12.008 1 97.62 174 PHE A C 1
ATOM 1436 O O . PHE A 1 174 ? 3.357 21.297 11.344 1 97.62 174 PHE A O 1
ATOM 1443 N N . ILE A 1 175 ? 2.635 20.469 13.266 1 96.94 175 ILE A N 1
ATOM 1444 C CA . ILE A 1 175 ? 3.826 20.875 14 1 96.94 175 ILE A CA 1
ATOM 1445 C C . ILE A 1 175 ? 5.059 20.203 13.406 1 96.94 175 ILE A C 1
ATOM 1447 O O . ILE A 1 175 ? 6.07 20.859 13.148 1 96.94 175 ILE A O 1
ATOM 1451 N N . ALA A 1 176 ? 4.926 18.984 13.125 1 95.81 176 ALA A N 1
ATOM 1452 C CA . ALA A 1 176 ? 6.062 18.219 12.609 1 95.81 176 ALA A CA 1
ATOM 1453 C C . ALA A 1 176 ? 6.367 18.625 11.164 1 95.81 176 ALA A C 1
ATOM 1455 O O . ALA A 1 176 ? 7.535 18.688 10.773 1 95.81 176 ALA A O 1
ATOM 1456 N N . ALA A 1 177 ? 5.359 18.828 10.391 1 95.81 177 ALA A N 1
ATOM 1457 C CA . ALA A 1 177 ? 5.535 19.203 8.992 1 95.81 177 ALA A CA 1
ATOM 1458 C C . ALA A 1 177 ? 6.207 20.562 8.859 1 95.81 177 ALA A C 1
ATOM 1460 O O . ALA A 1 177 ? 7.113 20.734 8.039 1 95.81 177 ALA A O 1
ATOM 1461 N N . VAL A 1 178 ? 5.801 21.484 9.656 1 95.69 178 VAL A N 1
ATOM 1462 C CA . VAL A 1 178 ? 6.383 22.812 9.617 1 95.69 178 VAL A CA 1
ATOM 1463 C C . VAL A 1 178 ? 7.852 22.75 10.031 1 95.69 178 VAL A C 1
ATOM 1465 O O . VAL A 1 178 ? 8.695 23.469 9.469 1 95.69 178 VAL A O 1
ATOM 1468 N N . ASN A 1 179 ? 8.109 21.875 10.93 1 94.94 179 ASN A N 1
ATOM 1469 C CA . ASN A 1 179 ? 9.492 21.719 11.344 1 94.94 179 ASN A CA 1
ATOM 1470 C C . ASN A 1 179 ? 10.367 21.203 10.211 1 94.94 179 ASN A C 1
ATOM 1472 O O . ASN A 1 179 ? 11.57 21.453 10.18 1 94.94 179 ASN A O 1
ATOM 1476 N N . SER A 1 180 ? 9.781 20.5 9.273 1 92.81 180 SER A N 1
ATOM 1477 C CA . SER A 1 180 ? 10.516 19.906 8.164 1 92.81 180 SER A CA 1
ATOM 1478 C C . SER A 1 180 ? 10.688 20.891 7.02 1 92.81 180 SER A C 1
ATOM 1480 O O . SER A 1 180 ? 11.328 20.578 6.012 1 92.81 180 SER A O 1
ATOM 1482 N N . LEU A 1 181 ? 10.156 22.078 7.129 1 93.81 181 LEU A N 1
ATOM 1483 C CA . LEU A 1 181 ? 10.32 23.141 6.133 1 93.81 181 LEU A CA 1
ATOM 1484 C C . LEU A 1 181 ? 11.703 23.766 6.234 1 93.81 181 LEU A C 1
ATOM 1486 O O . LEU A 1 181 ? 12.445 23.5 7.184 1 93.81 181 LEU A O 1
ATOM 1490 N N . PRO A 1 182 ? 12.086 24.453 5.176 1 90.38 182 PRO A N 1
ATOM 1491 C CA . PRO A 1 182 ? 13.383 25.141 5.246 1 90.38 182 PRO A CA 1
ATOM 1492 C C . PRO A 1 182 ? 13.469 26.141 6.398 1 90.38 182 PRO A C 1
ATOM 1494 O O . PRO A 1 182 ? 12.453 26.719 6.789 1 90.38 182 PRO A O 1
ATOM 1497 N N . LYS A 1 183 ? 14.609 26.391 6.793 1 88.88 183 LYS A N 1
ATOM 1498 C CA . LYS A 1 183 ? 14.852 27.281 7.934 1 88.88 183 LYS A CA 1
ATOM 1499 C C . LYS A 1 183 ? 14.312 28.672 7.664 1 88.88 183 LYS A C 1
ATOM 1501 O O . LYS A 1 183 ? 14.414 29.188 6.543 1 88.88 183 LYS A O 1
ATOM 1506 N N . GLY A 1 184 ? 13.758 29.25 8.773 1 87.06 184 GLY A N 1
ATOM 1507 C CA . GLY A 1 184 ? 13.281 30.609 8.664 1 87.06 184 GLY A CA 1
ATOM 1508 C C . GLY A 1 184 ? 11.766 30.719 8.688 1 87.06 184 GLY A C 1
ATOM 1509 O O . GLY A 1 184 ? 11.219 31.812 8.891 1 87.06 184 GLY A O 1
ATOM 1510 N N . ILE A 1 185 ? 11.172 29.609 8.477 1 88.19 185 ILE A N 1
ATOM 1511 C CA . ILE A 1 185 ? 9.711 29.625 8.477 1 88.19 185 ILE A CA 1
ATOM 1512 C C . ILE A 1 185 ? 9.195 29.141 9.828 1 88.19 185 ILE A C 1
ATOM 1514 O O . ILE A 1 185 ? 9.391 27.984 10.195 1 88.19 185 ILE A O 1
ATOM 1518 N N . LEU A 1 186 ? 8.539 30.016 10.5 1 91.44 186 LEU A N 1
ATOM 1519 C CA . LEU A 1 186 ? 7.945 29.688 11.797 1 91.44 186 LEU A CA 1
ATOM 1520 C C . LEU A 1 186 ? 8.938 28.953 12.68 1 91.44 186 LEU A C 1
ATOM 1522 O O . LEU A 1 186 ? 9.992 29.484 13.031 1 91.44 186 LEU A O 1
ATOM 1526 N N . TRP A 1 187 ? 8.727 27.703 13.055 1 91.06 187 TRP A N 1
ATOM 1527 C CA . TRP A 1 187 ? 9.648 26.984 13.93 1 91.06 187 TRP A CA 1
ATOM 1528 C C . TRP A 1 187 ? 10.398 25.906 13.156 1 91.06 187 TRP A C 1
ATOM 1530 O O . TRP A 1 187 ? 10.859 24.922 13.742 1 91.06 187 TRP A O 1
ATOM 1540 N N . ALA A 1 188 ? 10.484 26.125 12 1 90.69 188 ALA A N 1
ATOM 1541 C CA . ALA A 1 188 ? 11.18 25.141 11.164 1 90.69 188 ALA A CA 1
ATOM 1542 C C . ALA A 1 188 ? 12.609 24.922 11.656 1 90.69 188 ALA A C 1
ATOM 1544 O O . ALA A 1 188 ? 13.352 25.875 11.891 1 90.69 188 ALA A O 1
ATOM 1545 N N . GLY A 1 189 ? 12.953 23.672 11.883 1 89.44 189 GLY A N 1
ATOM 1546 C CA . GLY A 1 189 ? 14.312 23.297 12.258 1 89.44 189 GLY A CA 1
ATOM 1547 C C . GLY A 1 189 ? 14.578 23.453 13.742 1 89.44 189 GLY A C 1
ATOM 1548 O O . GLY A 1 189 ? 15.703 23.219 14.203 1 89.44 189 GLY A O 1
ATOM 1549 N N . LYS A 1 190 ? 13.672 23.797 14.477 1 91 190 LYS A N 1
ATOM 1550 C CA . LYS A 1 190 ? 13.883 24.031 15.906 1 91 190 LYS A CA 1
ATOM 1551 C C . LYS A 1 190 ? 13.742 22.734 16.703 1 91 190 LYS A C 1
ATOM 1553 O O . LYS A 1 190 ? 14.344 22.578 17.766 1 91 190 LYS A O 1
ATOM 1558 N N . LEU A 1 191 ? 13.023 21.812 16.219 1 93 191 LEU A N 1
ATOM 1559 C CA . LEU A 1 191 ? 12.867 20.516 16.859 1 93 191 LEU A CA 1
ATOM 1560 C C . LEU A 1 191 ? 13.938 19.547 16.391 1 93 191 LEU A C 1
ATOM 1562 O O . LEU A 1 191 ? 14.289 19.516 15.203 1 93 191 LEU A O 1
ATOM 1566 N N . ASN A 1 192 ? 14.477 18.828 17.312 1 92.12 192 ASN A N 1
ATOM 1567 C CA . ASN A 1 192 ? 15.438 17.797 16.922 1 92.12 192 ASN A CA 1
ATOM 1568 C C . ASN A 1 192 ? 14.742 16.609 16.25 1 92.12 192 ASN A C 1
ATOM 1570 O O . ASN A 1 192 ? 13.516 16.547 16.203 1 92.12 192 ASN A O 1
ATOM 1574 N N . SER A 1 193 ? 15.5 15.766 15.664 1 91.25 193 SER A N 1
ATOM 1575 C CA . SER A 1 193 ? 14.977 14.641 14.906 1 91.25 193 SER A CA 1
ATOM 1576 C C . SER A 1 193 ? 14.156 13.711 15.789 1 91.25 193 SER A C 1
ATOM 1578 O O . SER A 1 193 ? 13.133 13.18 15.359 1 91.25 193 SER A O 1
ATOM 1580 N N . SER A 1 194 ? 14.547 13.523 16.984 1 94.25 194 SER A N 1
ATOM 1581 C CA . SER A 1 194 ? 13.82 12.664 17.922 1 94.25 194 SER A CA 1
ATOM 1582 C C . SER A 1 194 ? 12.461 13.242 18.266 1 94.25 194 SER A C 1
ATOM 1584 O O . SER A 1 194 ? 11.453 12.531 18.25 1 94.25 194 SER A O 1
ATOM 1586 N N . GLN A 1 195 ? 12.438 14.531 18.531 1 94.94 195 GLN A N 1
ATOM 1587 C CA . GLN A 1 195 ? 11.18 15.203 18.844 1 94.94 195 GLN A CA 1
ATOM 1588 C C . GLN A 1 195 ? 10.227 15.188 17.656 1 94.94 195 GLN A C 1
ATOM 1590 O O . GLN A 1 195 ? 9.031 14.93 17.812 1 94.94 195 GLN A O 1
ATOM 1595 N N . ASN A 1 196 ? 10.758 15.43 16.578 1 95.12 196 ASN A N 1
ATOM 1596 C CA . ASN A 1 196 ? 9.945 15.445 15.367 1 95.12 196 ASN A CA 1
ATOM 1597 C C . ASN A 1 196 ? 9.336 14.078 15.086 1 95.12 196 ASN A C 1
ATOM 1599 O O . ASN A 1 196 ? 8.148 13.977 14.766 1 95.12 196 ASN A O 1
ATOM 1603 N N . SER A 1 197 ? 10.172 13.047 15.242 1 94.69 197 SER A N 1
ATOM 1604 C CA . SER A 1 197 ? 9.68 11.688 15.023 1 94.69 197 SER A CA 1
ATOM 1605 C C . SER A 1 197 ? 8.625 11.305 16.047 1 94.69 197 SER A C 1
ATOM 1607 O O . SER A 1 197 ? 7.672 10.586 15.742 1 94.69 197 SER A O 1
ATOM 1609 N N . LEU A 1 198 ? 8.781 11.773 17.156 1 96.38 198 LEU A N 1
ATOM 1610 C CA . LEU A 1 198 ? 7.809 11.5 18.219 1 96.38 198 LEU A CA 1
ATOM 1611 C C . LEU A 1 198 ? 6.461 12.133 17.891 1 96.38 198 LEU A C 1
ATOM 1613 O O . LEU A 1 198 ? 5.414 11.523 18.109 1 96.38 198 LEU A O 1
ATOM 1617 N N . ILE A 1 199 ? 6.508 13.297 17.469 1 96.81 199 ILE A N 1
ATOM 1618 C CA . ILE A 1 199 ? 5.281 14.016 17.156 1 96.81 199 ILE A CA 1
ATOM 1619 C C . ILE A 1 199 ? 4.57 13.336 15.992 1 96.81 199 ILE A C 1
ATOM 1621 O O . ILE A 1 199 ? 3.348 13.156 16.016 1 96.81 199 ILE A O 1
ATOM 1625 N N . PHE A 1 200 ? 5.344 12.914 15.008 1 95.5 200 PHE A N 1
ATOM 1626 C CA . PHE A 1 200 ? 4.75 12.164 13.914 1 95.5 200 PHE A CA 1
ATOM 1627 C C . PHE A 1 200 ? 4.145 10.859 14.414 1 95.5 200 PHE A C 1
ATOM 1629 O O . PHE A 1 200 ? 3.104 10.422 13.922 1 95.5 200 PHE A O 1
ATOM 1636 N N . LEU A 1 201 ? 4.789 10.297 15.367 1 96.88 201 LEU A N 1
ATOM 1637 C CA . LEU A 1 201 ? 4.281 9.047 15.93 1 96.88 201 LEU A CA 1
ATOM 1638 C C . LEU A 1 201 ? 2.959 9.273 16.656 1 96.88 201 LEU A C 1
ATOM 1640 O O . LEU A 1 201 ? 2.029 8.477 16.516 1 96.88 201 LEU A O 1
ATOM 1644 N N . ILE A 1 202 ? 2.873 10.336 17.359 1 96.94 202 ILE A N 1
ATOM 1645 C CA . ILE A 1 202 ? 1.633 10.68 18.047 1 96.94 202 ILE A CA 1
ATOM 1646 C C . ILE A 1 202 ? 0.504 10.836 17.031 1 96.94 202 ILE A C 1
ATOM 1648 O O . ILE A 1 202 ? -0.575 10.266 17.203 1 96.94 202 ILE A O 1
ATOM 1652 N N . ALA A 1 203 ? 0.791 11.555 16 1 96.44 203 ALA A N 1
ATOM 1653 C CA . ALA A 1 203 ? -0.208 11.758 14.953 1 96.44 203 ALA A CA 1
ATOM 1654 C C . ALA A 1 203 ? -0.646 10.43 14.344 1 96.44 203 ALA A C 1
ATOM 1656 O O . ALA A 1 203 ? -1.835 10.219 14.102 1 96.44 203 ALA A O 1
ATOM 1657 N N . SER A 1 204 ? 0.286 9.562 14.188 1 95.69 204 SER A N 1
ATOM 1658 C CA . SER A 1 204 ? -0 8.273 13.555 1 95.69 204 SER A CA 1
ATOM 1659 C C . SER A 1 204 ? -0.819 7.375 14.469 1 95.69 204 SER A C 1
ATOM 1661 O O . SER A 1 204 ? -1.755 6.711 14.023 1 95.69 204 SER A O 1
ATOM 1663 N N . ILE A 1 205 ? -0.497 7.375 15.688 1 95.62 205 ILE A N 1
ATOM 1664 C CA . ILE A 1 205 ? -1.208 6.551 16.656 1 95.62 205 ILE A CA 1
ATOM 1665 C C . ILE A 1 205 ? -2.646 7.043 16.797 1 95.62 205 ILE A C 1
ATOM 1667 O O . ILE A 1 205 ? -3.584 6.242 16.812 1 95.62 205 ILE A O 1
ATOM 1671 N N . VAL A 1 206 ? -2.795 8.305 16.875 1 94.56 206 VAL A N 1
ATOM 1672 C CA . VAL A 1 206 ? -4.125 8.891 17 1 94.56 206 VAL A CA 1
ATOM 1673 C C . VAL A 1 206 ? -4.934 8.594 15.734 1 94.56 206 VAL A C 1
ATOM 1675 O O . VAL A 1 206 ? -6.121 8.266 15.812 1 94.56 206 VAL A O 1
ATOM 1678 N N . GLY A 1 207 ? -4.27 8.703 14.617 1 90.75 207 GLY A N 1
ATOM 1679 C CA . GLY A 1 207 ? -4.934 8.367 13.367 1 90.75 207 GLY A CA 1
ATOM 1680 C C . GLY A 1 207 ? -5.371 6.918 13.297 1 90.75 207 GLY A C 1
ATOM 1681 O O . GLY A 1 207 ? -6.469 6.617 12.82 1 90.75 207 GLY A O 1
ATOM 1682 N N . PHE A 1 208 ? -4.527 6.105 13.773 1 90.81 208 PHE A N 1
ATOM 1683 C CA . PHE A 1 208 ? -4.852 4.684 13.789 1 90.81 208 PHE A CA 1
ATOM 1684 C C . PHE A 1 208 ? -5.988 4.398 14.766 1 90.81 208 PHE A C 1
ATOM 1686 O O . PHE A 1 208 ? -6.887 3.611 14.461 1 90.81 208 PHE A O 1
ATOM 1693 N N . TYR A 1 209 ? -6.008 5.094 15.828 1 90.56 209 TYR A N 1
ATOM 1694 C CA . TYR A 1 209 ? -7.043 4.941 16.844 1 90.56 209 TYR A CA 1
ATOM 1695 C C . TYR A 1 209 ? -8.398 5.379 16.297 1 90.56 209 TYR A C 1
ATOM 1697 O O . TYR A 1 209 ? -9.422 4.754 16.594 1 90.56 209 TYR A O 1
ATOM 1705 N N . ARG A 1 210 ? -8.336 6.324 15.578 1 89.81 210 ARG A N 1
ATOM 1706 C CA . ARG A 1 210 ? -9.578 6.848 15.008 1 89.81 210 ARG A CA 1
ATOM 1707 C C . ARG A 1 210 ? -10.219 5.832 14.07 1 89.81 210 ARG A C 1
ATOM 1709 O O . ARG A 1 210 ? -11.445 5.77 13.961 1 89.81 210 ARG A O 1
ATOM 1716 N N . LEU A 1 211 ? -9.422 5.047 13.453 1 87.38 211 LEU A N 1
ATOM 1717 C CA . LEU A 1 211 ? -9.945 4.055 12.523 1 87.38 211 LEU A CA 1
ATOM 1718 C C . LEU A 1 211 ? -10.414 2.807 13.258 1 87.38 211 LEU A C 1
ATOM 1720 O O . LEU A 1 211 ? -11.242 2.049 12.742 1 87.38 211 LEU A O 1
ATOM 1724 N N . TRP A 1 212 ? -9.914 2.635 14.375 1 84.94 212 TRP A N 1
ATOM 1725 C CA . TRP A 1 212 ? -10.242 1.466 15.18 1 84.94 212 TRP A CA 1
ATOM 1726 C C . TRP A 1 212 ? -11.648 1.573 15.75 1 84.94 212 TRP A C 1
ATOM 1728 O O . TRP A 1 212 ? -12.328 0.561 15.945 1 84.94 212 TRP A O 1
ATOM 1738 N N . LYS A 1 213 ? -12.156 2.732 16.031 1 75 213 LYS A N 1
ATOM 1739 C CA . LYS A 1 213 ? -13.469 2.939 16.641 1 75 213 LYS A CA 1
ATOM 1740 C C . LYS A 1 213 ? -14.586 2.67 15.641 1 75 213 LYS A C 1
ATOM 1742 O O . LYS A 1 213 ? -15.609 2.078 15.992 1 75 213 LYS A O 1
ATOM 1747 N N . MET B 1 1 ? -22.234 9.945 -20.688 1 59.34 1 MET B N 1
ATOM 1748 C CA . MET B 1 1 ? -21.812 10.664 -19.484 1 59.34 1 MET B CA 1
ATOM 1749 C C . MET B 1 1 ? -22.078 9.828 -18.234 1 59.34 1 MET B C 1
ATOM 1751 O O . MET B 1 1 ? -21.188 9.695 -17.375 1 59.34 1 MET B O 1
ATOM 1755 N N . GLU B 1 2 ? -23.203 9.062 -18.203 1 67.19 2 GLU B N 1
ATOM 1756 C CA . GLU B 1 2 ? -23.578 8.242 -17.062 1 67.19 2 GLU B CA 1
ATOM 1757 C C . GLU B 1 2 ? -22.703 7.004 -16.953 1 67.19 2 GLU B C 1
ATOM 1759 O O . GLU B 1 2 ? -22.281 6.629 -15.852 1 67.19 2 GLU B O 1
ATOM 1764 N N . ASN B 1 3 ? -22.312 6.543 -18.062 1 72.31 3 ASN B N 1
ATOM 1765 C CA . ASN B 1 3 ? -21.5 5.336 -18.062 1 72.31 3 ASN B CA 1
ATOM 1766 C C . ASN B 1 3 ? -20.062 5.629 -17.625 1 72.31 3 ASN B C 1
ATOM 1768 O O . ASN B 1 3 ? -19.453 4.824 -16.906 1 72.31 3 ASN B O 1
ATOM 1772 N N . LYS B 1 4 ? -19.547 6.715 -18.016 1 75.5 4 LYS B N 1
ATOM 1773 C CA . LYS B 1 4 ? -18.203 7.105 -17.609 1 75.5 4 LYS B CA 1
ATOM 1774 C C . LYS B 1 4 ? -18.141 7.363 -16.094 1 75.5 4 LYS B C 1
ATOM 1776 O O . LYS B 1 4 ? -17.172 6.977 -15.438 1 75.5 4 LYS B O 1
ATOM 1781 N N . LYS B 1 5 ? -19.203 7.973 -15.695 1 78.5 5 LYS B N 1
ATOM 1782 C CA . LYS B 1 5 ? -19.281 8.258 -14.266 1 78.5 5 LYS B CA 1
ATOM 1783 C C . LYS B 1 5 ? -19.281 6.973 -13.445 1 78.5 5 LYS B C 1
ATOM 1785 O O . LYS B 1 5 ? -18.578 6.871 -12.438 1 78.5 5 LYS B O 1
ATOM 1790 N N . LEU B 1 6 ? -19.953 6.004 -13.891 1 83.06 6 LEU B N 1
ATOM 1791 C CA . LEU B 1 6 ? -20.031 4.715 -13.203 1 83.06 6 LEU B CA 1
ATOM 1792 C C . LEU B 1 6 ? -18.688 4.004 -13.234 1 83.06 6 LEU B C 1
ATOM 1794 O O . LEU B 1 6 ? -18.281 3.383 -12.25 1 83.06 6 LEU B O 1
ATOM 1798 N N . PHE B 1 7 ? -17.984 4.238 -14.391 1 85.31 7 PHE B N 1
ATOM 1799 C CA . PHE B 1 7 ? -16.656 3.645 -14.539 1 85.31 7 PHE B CA 1
ATOM 1800 C C . PHE B 1 7 ? -15.688 4.227 -13.516 1 85.31 7 PHE B C 1
ATOM 1802 O O . PHE B 1 7 ? -14.969 3.484 -12.844 1 85.31 7 PHE B O 1
ATOM 1809 N N . PHE B 1 8 ? -15.758 5.504 -13.414 1 87.25 8 PHE B N 1
ATOM 1810 C CA . PHE B 1 8 ? -14.836 6.176 -12.5 1 87.25 8 PHE B CA 1
ATOM 1811 C C . PHE B 1 8 ? -15.164 5.836 -11.055 1 87.25 8 PHE B C 1
ATOM 1813 O O . PHE B 1 8 ? -14.258 5.645 -10.234 1 87.25 8 PHE B O 1
ATOM 1820 N N . GLU B 1 9 ? -16.359 5.738 -10.75 1 89.81 9 GLU B N 1
ATOM 1821 C CA . GLU B 1 9 ? -16.766 5.395 -9.391 1 89.81 9 GLU B CA 1
ATOM 1822 C C . GLU B 1 9 ? -16.344 3.975 -9.031 1 89.81 9 GLU B C 1
ATOM 1824 O O . GLU B 1 9 ? -15.93 3.717 -7.898 1 89.81 9 GLU B O 1
ATOM 1829 N N . GLN B 1 10 ? -16.438 3.16 -9.984 1 90.56 10 GLN B N 1
ATOM 1830 C CA . GLN B 1 10 ? -16 1.782 -9.766 1 90.56 10 GLN B CA 1
ATOM 1831 C C . GLN B 1 10 ? -14.492 1.697 -9.594 1 90.56 10 GLN B C 1
ATOM 1833 O O . GLN B 1 10 ? -14 0.95 -8.742 1 90.56 10 GLN B O 1
ATOM 1838 N N . LEU B 1 11 ? -13.852 2.471 -10.383 1 90.44 11 LEU B N 1
ATOM 1839 C CA . LEU B 1 11 ? -12.398 2.498 -10.297 1 90.44 11 LEU B CA 1
ATOM 1840 C C . LEU B 1 11 ? -11.945 3.012 -8.93 1 90.44 11 LEU B C 1
ATOM 1842 O O . LEU B 1 11 ? -11.039 2.439 -8.312 1 90.44 11 LEU B O 1
ATOM 1846 N N . ILE B 1 12 ? -12.633 3.982 -8.5 1 91.5 12 ILE B N 1
ATOM 1847 C CA . ILE B 1 12 ? -12.273 4.586 -7.219 1 91.5 12 ILE B CA 1
ATOM 1848 C C . ILE B 1 12 ? -12.57 3.605 -6.086 1 91.5 12 ILE B C 1
ATOM 1850 O O . ILE B 1 12 ? -11.758 3.447 -5.168 1 91.5 12 ILE B O 1
ATOM 1854 N N . SER B 1 13 ? -13.656 2.955 -6.199 1 90.62 13 SER B N 1
ATOM 1855 C CA . SER B 1 13 ? -14.016 1.967 -5.184 1 90.62 13 SER B CA 1
ATOM 1856 C C . SER B 1 13 ? -13 0.832 -5.137 1 90.62 13 SER B C 1
ATOM 1858 O O . SER B 1 13 ? -12.617 0.372 -4.059 1 90.62 13 SER B O 1
ATOM 1860 N N . LEU B 1 14 ? -12.531 0.458 -6.285 1 90.56 14 LEU B N 1
ATOM 1861 C CA . LEU B 1 14 ? -11.539 -0.605 -6.387 1 90.56 14 LEU B CA 1
ATOM 1862 C C . LEU B 1 14 ? -10.203 -0.158 -5.805 1 90.56 14 LEU B C 1
ATOM 1864 O O . LEU B 1 14 ? -9.555 -0.915 -5.082 1 90.56 14 LEU B O 1
ATOM 1868 N N . LEU B 1 15 ? -9.844 1.074 -6.027 1 91.25 15 LEU B N 1
ATOM 1869 C CA . LEU B 1 15 ? -8.555 1.596 -5.586 1 91.25 15 LEU B CA 1
ATOM 1870 C C . LEU B 1 15 ? -8.578 1.911 -4.094 1 91.25 15 LEU B C 1
ATOM 1872 O O . LEU B 1 15 ? -7.527 2.107 -3.48 1 91.25 15 LEU B O 1
ATOM 1876 N N . ASP B 1 16 ? -9.734 1.894 -3.523 1 88.69 16 ASP B N 1
ATOM 1877 C CA . ASP B 1 16 ? -9.852 2.162 -2.092 1 88.69 16 ASP B CA 1
ATOM 1878 C C . ASP B 1 16 ? -9.602 0.896 -1.274 1 88.69 16 ASP B C 1
ATOM 1880 O O . ASP B 1 16 ? -9.383 0.965 -0.063 1 88.69 16 ASP B O 1
ATOM 1884 N N . THR B 1 17 ? -9.594 -0.211 -1.942 1 89.88 17 THR B N 1
ATOM 1885 C CA . THR B 1 17 ? -9.242 -1.466 -1.289 1 89.88 17 THR B CA 1
ATOM 1886 C C . THR B 1 17 ? -7.758 -1.773 -1.477 1 89.88 17 THR B C 1
ATOM 1888 O O . THR B 1 17 ? -7.148 -1.338 -2.455 1 89.88 17 THR B O 1
ATOM 1891 N N . TYR B 1 18 ? -7.207 -2.523 -0.534 1 92.56 18 TYR B N 1
ATOM 1892 C CA . TYR B 1 18 ? -5.801 -2.895 -0.668 1 92.56 18 TYR B CA 1
ATOM 1893 C C . TYR B 1 18 ? -5.582 -3.764 -1.901 1 92.56 18 TYR B C 1
ATOM 1895 O O . TYR B 1 18 ? -4.656 -3.523 -2.68 1 92.56 18 TYR B O 1
ATOM 1903 N N . THR B 1 19 ? -6.484 -4.754 -2.123 1 93.25 19 THR B N 1
ATOM 1904 C CA . THR B 1 19 ? -6.312 -5.715 -3.207 1 93.25 19 THR B CA 1
ATOM 1905 C C . THR B 1 19 ? -6.363 -5.02 -4.562 1 93.25 19 THR B C 1
ATOM 1907 O O . THR B 1 19 ? -5.555 -5.309 -5.445 1 93.25 19 THR B O 1
ATOM 1910 N N . GLY B 1 20 ? -7.309 -4.145 -4.695 1 93 20 GLY B N 1
ATOM 1911 C CA . GLY B 1 20 ? -7.414 -3.404 -5.941 1 93 20 GLY B CA 1
ATOM 1912 C C . GLY B 1 20 ? -6.211 -2.523 -6.215 1 93 20 GLY B C 1
ATOM 1913 O O . GLY B 1 20 ? -5.711 -2.477 -7.344 1 93 20 GLY B O 1
ATOM 1914 N N . ARG B 1 21 ? -5.762 -1.861 -5.184 1 93.94 21 ARG B N 1
ATOM 1915 C CA . ARG B 1 21 ? -4.598 -0.995 -5.32 1 93.94 21 ARG B CA 1
ATOM 1916 C C . ARG B 1 21 ? -3.35 -1.806 -5.652 1 93.94 21 ARG B C 1
ATOM 1918 O O . ARG B 1 21 ? -2.531 -1.387 -6.477 1 93.94 21 ARG B O 1
ATOM 1925 N N . ASP B 1 22 ? -3.193 -2.895 -5.023 1 95.38 22 ASP B N 1
ATOM 1926 C CA . ASP B 1 22 ? -2.035 -3.752 -5.254 1 95.38 22 ASP B CA 1
ATOM 1927 C C . ASP B 1 22 ? -2.002 -4.254 -6.695 1 95.38 22 ASP B C 1
ATOM 1929 O O . ASP B 1 22 ? -0.943 -4.281 -7.324 1 95.38 22 ASP B O 1
ATOM 1933 N N . LYS B 1 23 ? -3.188 -4.66 -7.227 1 95.19 23 LYS B N 1
ATOM 1934 C CA . LYS B 1 23 ? -3.234 -5.152 -8.602 1 95.19 23 LYS B CA 1
ATOM 1935 C C . LYS B 1 23 ? -2.951 -4.031 -9.594 1 95.19 23 LYS B C 1
ATOM 1937 O O . LYS B 1 23 ? -2.359 -4.27 -10.648 1 95.19 23 LYS B O 1
ATOM 1942 N N . ALA B 1 24 ? -3.375 -2.879 -9.266 1 95.12 24 ALA B N 1
ATOM 1943 C CA . ALA B 1 24 ? -3.094 -1.733 -10.125 1 95.12 24 ALA B CA 1
ATOM 1944 C C . ALA B 1 24 ? -1.599 -1.431 -10.164 1 95.12 24 ALA B C 1
ATOM 1946 O O . ALA B 1 24 ? -1.026 -1.231 -11.234 1 95.12 24 ALA B O 1
ATOM 1947 N N . ILE B 1 25 ? -1.012 -1.449 -9.008 1 97 25 ILE B N 1
ATOM 1948 C CA . ILE B 1 25 ? 0.415 -1.162 -8.914 1 97 25 ILE B CA 1
ATOM 1949 C C . ILE B 1 25 ? 1.211 -2.264 -9.609 1 97 25 ILE B C 1
ATOM 1951 O O . ILE B 1 25 ? 2.188 -1.985 -10.312 1 97 25 ILE B O 1
ATOM 1955 N N . ARG B 1 26 ? 0.736 -3.477 -9.406 1 96.94 26 ARG B N 1
ATOM 1956 C CA . ARG B 1 26 ? 1.402 -4.594 -10.062 1 96.94 26 ARG B CA 1
ATOM 1957 C C . ARG B 1 26 ? 1.32 -4.465 -11.586 1 96.94 26 ARG B C 1
ATOM 1959 O O . ARG B 1 26 ? 2.285 -4.762 -12.289 1 96.94 26 ARG B O 1
ATOM 1966 N N . THR B 1 27 ? 0.253 -4.074 -12.062 1 96.62 27 THR B N 1
ATOM 1967 C CA . THR B 1 27 ? 0.073 -3.912 -13.5 1 96.62 27 THR B CA 1
ATOM 1968 C C . THR B 1 27 ? 1.011 -2.842 -14.047 1 96.62 27 THR B C 1
ATOM 1970 O O . THR B 1 27 ? 1.635 -3.029 -15.094 1 96.62 27 THR B O 1
ATOM 1973 N N . ILE B 1 28 ? 1.153 -1.775 -13.336 1 96.75 28 ILE B N 1
ATOM 1974 C CA . ILE B 1 28 ? 2.045 -0.703 -13.766 1 96.75 28 ILE B CA 1
ATOM 1975 C C . ILE B 1 28 ? 3.494 -1.181 -13.703 1 96.75 28 ILE B C 1
ATOM 1977 O O . ILE B 1 28 ? 4.277 -0.937 -14.625 1 96.75 28 ILE B O 1
ATOM 1981 N N . TYR B 1 29 ? 3.768 -1.88 -12.656 1 96.94 29 TYR B N 1
ATOM 1982 C CA . TYR B 1 29 ? 5.105 -2.441 -12.508 1 96.94 29 TYR B CA 1
ATOM 1983 C C . TYR B 1 29 ? 5.461 -3.336 -13.688 1 96.94 29 TYR B C 1
ATOM 1985 O O . TYR B 1 29 ? 6.516 -3.17 -14.305 1 96.94 29 TYR B O 1
ATOM 1993 N N . CYS B 1 30 ? 4.543 -4.227 -14 1 96.81 30 CYS B N 1
ATOM 1994 C CA . CYS B 1 30 ? 4.809 -5.18 -15.062 1 96.81 30 CYS B CA 1
ATOM 1995 C C . CYS B 1 30 ? 4.871 -4.484 -16.422 1 96.81 30 CYS B C 1
ATOM 1997 O O . CYS B 1 30 ? 5.656 -4.871 -17.281 1 96.81 30 CYS B O 1
ATOM 1999 N N . SER B 1 31 ? 4.066 -3.533 -16.609 1 97.25 31 SER B N 1
ATOM 2000 C CA . SER B 1 31 ? 4.098 -2.768 -17.844 1 97.25 31 SER B CA 1
ATOM 2001 C C . SER B 1 31 ? 5.422 -2.033 -18.016 1 97.25 31 SER B C 1
ATOM 2003 O O . SER B 1 31 ? 6.027 -2.066 -19.094 1 97.25 31 SER B O 1
ATOM 2005 N N . LEU B 1 32 ? 5.855 -1.393 -16.953 1 96.88 32 LEU B N 1
ATOM 2006 C CA . LEU B 1 32 ? 7.117 -0.659 -17 1 96.88 32 LEU B CA 1
ATOM 2007 C C . LEU B 1 32 ? 8.289 -1.611 -17.188 1 96.88 32 LEU B C 1
ATOM 2009 O O . LEU B 1 32 ? 9.234 -1.297 -17.922 1 96.88 32 LEU B O 1
ATOM 2013 N N . ALA B 1 33 ? 8.188 -2.74 -16.516 1 96.31 33 ALA B N 1
ATOM 2014 C CA . ALA B 1 33 ? 9.234 -3.746 -16.688 1 96.31 33 ALA B CA 1
ATOM 2015 C C . ALA B 1 33 ? 9.305 -4.219 -18.141 1 96.31 33 ALA B C 1
ATOM 2017 O O . ALA B 1 33 ? 10.398 -4.352 -18.688 1 96.31 33 ALA B O 1
ATOM 2018 N N . LEU B 1 34 ? 8.195 -4.418 -18.719 1 96.75 34 LEU B N 1
ATOM 2019 C CA . LEU B 1 34 ? 8.148 -4.852 -20.109 1 96.75 34 LEU B CA 1
ATOM 2020 C C . LEU B 1 34 ? 8.703 -3.77 -21.031 1 96.75 34 LEU B C 1
ATOM 2022 O O . LEU B 1 34 ? 9.523 -4.059 -21.906 1 96.75 34 LEU B O 1
ATOM 2026 N N . ILE B 1 35 ? 8.273 -2.562 -20.812 1 96.88 35 ILE B N 1
ATOM 2027 C CA . ILE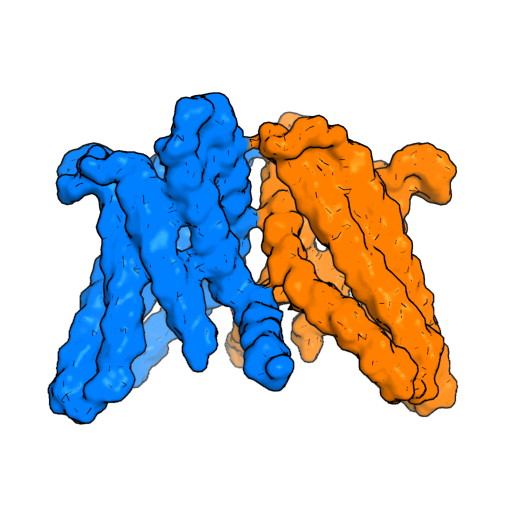 B 1 35 ? 8.719 -1.447 -21.641 1 96.88 35 ILE B CA 1
ATOM 2028 C C . ILE B 1 35 ? 10.234 -1.281 -21.5 1 96.88 35 ILE B C 1
ATOM 2030 O O . ILE B 1 35 ? 10.922 -0.999 -22.484 1 96.88 35 ILE B O 1
ATOM 2034 N N . SER B 1 36 ? 10.703 -1.467 -20.328 1 96.19 36 SER B N 1
ATOM 2035 C CA . SER B 1 36 ? 12.133 -1.304 -20.078 1 96.19 36 SER B CA 1
ATOM 2036 C C . SER B 1 36 ? 12.945 -2.305 -20.891 1 96.19 36 SER B C 1
ATOM 2038 O O . SER B 1 36 ? 14.055 -1.994 -21.328 1 96.19 36 SER B O 1
ATOM 2040 N N . THR B 1 37 ? 12.43 -3.49 -21.078 1 94.44 37 THR B N 1
ATOM 2041 C CA . THR B 1 37 ? 13.164 -4.523 -21.797 1 94.44 37 THR B CA 1
ATOM 2042 C C . THR B 1 37 ? 13.109 -4.27 -23.297 1 94.44 37 THR B C 1
ATOM 2044 O O . THR B 1 37 ? 13.945 -4.777 -24.047 1 94.44 37 THR B O 1
ATOM 2047 N N . ARG B 1 38 ? 12.227 -3.512 -23.734 1 94.25 38 ARG B N 1
ATOM 2048 C CA . ARG B 1 38 ? 12.023 -3.291 -25.156 1 94.25 38 ARG B CA 1
ATOM 2049 C C . ARG B 1 38 ? 12.633 -1.964 -25.594 1 94.25 38 ARG B C 1
ATOM 2051 O O . ARG B 1 38 ? 12.594 -1.621 -26.781 1 94.25 38 ARG B O 1
ATOM 2058 N N . MET B 1 39 ? 13.141 -1.281 -24.703 1 94.31 39 MET B N 1
ATOM 2059 C CA . MET B 1 39 ? 13.719 0.017 -25.031 1 94.31 39 MET B CA 1
ATOM 2060 C C . MET B 1 39 ? 15.062 -0.152 -25.734 1 94.31 39 MET B C 1
ATOM 2062 O O . MET B 1 39 ? 15.867 -0.996 -25.359 1 94.31 39 MET B O 1
ATOM 2066 N N . ARG B 1 40 ? 15.336 0.63 -26.719 1 93.69 40 ARG B N 1
ATOM 2067 C CA . ARG B 1 40 ? 16.578 0.583 -27.5 1 93.69 40 ARG B CA 1
ATOM 2068 C C . ARG B 1 40 ? 17.75 1.144 -26.703 1 93.69 40 ARG B C 1
ATOM 2070 O O . ARG B 1 40 ? 18.844 0.572 -26.719 1 93.69 40 ARG B O 1
ATOM 2077 N N . ASP B 1 41 ? 17.422 2.24 -26.031 1 94.19 41 ASP B N 1
ATOM 2078 C CA . ASP B 1 41 ? 18.438 2.846 -25.172 1 94.19 41 ASP B CA 1
ATOM 2079 C C . ASP B 1 41 ? 18.609 2.047 -23.891 1 94.19 41 ASP B C 1
ATOM 2081 O O . ASP B 1 41 ? 17.734 2.055 -23.016 1 94.19 41 ASP B O 1
ATOM 2085 N N . ARG B 1 42 ? 19.734 1.474 -23.734 1 93.19 42 ARG B N 1
ATOM 2086 C CA . ARG B 1 42 ? 19.984 0.595 -22.594 1 93.19 42 ARG B CA 1
ATOM 2087 C C . ARG B 1 42 ? 19.984 1.377 -21.281 1 93.19 42 ARG B C 1
ATOM 2089 O O . ARG B 1 42 ? 19.453 0.905 -20.281 1 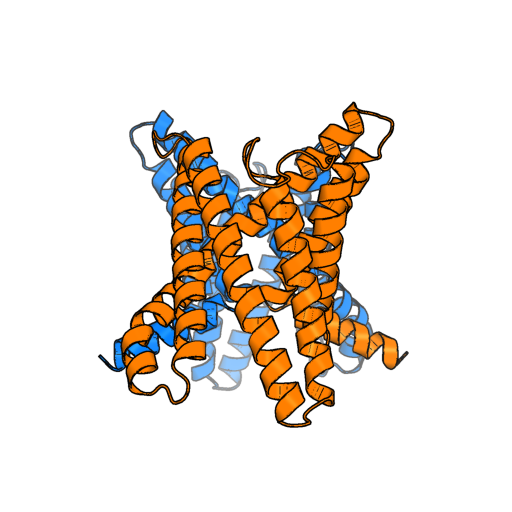93.19 42 ARG B O 1
ATOM 2096 N N . GLU B 1 43 ? 20.547 2.484 -21.297 1 93.12 43 GLU B N 1
ATOM 2097 C CA . GLU B 1 43 ? 20.609 3.301 -20.094 1 93.12 43 GLU B CA 1
ATOM 2098 C C . GLU B 1 43 ? 19.219 3.697 -19.625 1 93.12 43 GLU B C 1
ATOM 2100 O O . GLU B 1 43 ? 18.906 3.586 -18.438 1 93.12 43 GLU B O 1
ATOM 2105 N N . LYS B 1 44 ? 18.453 4.137 -20.547 1 93.31 44 LYS B N 1
ATOM 2106 C CA . LYS B 1 44 ? 17.078 4.504 -20.219 1 93.31 44 LYS B CA 1
ATOM 2107 C C . LYS B 1 44 ? 16.281 3.289 -19.75 1 93.31 44 LYS B C 1
ATOM 2109 O O . LYS B 1 44 ? 15.438 3.402 -18.844 1 93.31 44 LYS B O 1
ATOM 2114 N N . GLY B 1 45 ? 16.547 2.18 -20.375 1 94.62 45 GLY B N 1
ATOM 2115 C CA . GLY B 1 45 ? 15.898 0.945 -19.953 1 94.62 45 GLY B CA 1
ATOM 2116 C C . GLY B 1 45 ? 16.234 0.542 -18.531 1 94.62 45 GLY B C 1
ATOM 2117 O O . GLY B 1 45 ? 15.359 0.105 -17.781 1 94.62 45 GLY B O 1
ATOM 2118 N N . GLU B 1 46 ? 17.406 0.712 -18.219 1 94.69 46 GLU B N 1
ATOM 2119 C CA . GLU B 1 46 ? 17.859 0.357 -16.875 1 94.69 46 GLU B CA 1
ATOM 2120 C C . GLU B 1 46 ? 17.25 1.29 -15.82 1 94.69 46 GLU B C 1
ATOM 2122 O O . GLU B 1 46 ? 16.891 0.853 -14.727 1 94.69 46 GLU B O 1
ATOM 2127 N N . LYS B 1 47 ? 17.172 2.514 -16.188 1 94.25 47 LYS B N 1
ATOM 2128 C CA . LYS B 1 47 ? 16.562 3.479 -15.289 1 94.25 47 LYS B CA 1
ATOM 2129 C C . LYS B 1 47 ? 15.078 3.16 -15.07 1 94.25 47 LYS B C 1
ATOM 2131 O O . LYS B 1 47 ? 14.586 3.229 -13.945 1 94.25 47 LYS B O 1
ATOM 2136 N N . LEU B 1 48 ? 14.492 2.799 -16.141 1 95.5 48 LEU B N 1
ATOM 2137 C CA . LEU B 1 48 ? 13.07 2.459 -16.062 1 95.5 48 LEU B CA 1
ATOM 2138 C C . LEU B 1 48 ? 12.867 1.179 -15.258 1 95.5 48 LEU B C 1
ATOM 2140 O O . LEU B 1 48 ? 11.922 1.078 -14.469 1 95.5 48 LEU B O 1
ATOM 2144 N N . ALA B 1 49 ? 13.688 0.253 -15.469 1 95.25 49 ALA B N 1
ATOM 2145 C CA . ALA B 1 49 ? 13.617 -0.995 -14.711 1 95.25 49 ALA B CA 1
ATOM 2146 C C . ALA B 1 49 ? 13.836 -0.749 -13.219 1 95.25 49 ALA B C 1
ATOM 2148 O O . ALA B 1 49 ? 13.164 -1.354 -12.383 1 95.25 49 ALA B O 1
ATOM 2149 N N . ALA B 1 50 ? 14.719 0.126 -12.953 1 94.56 50 ALA B N 1
ATOM 2150 C CA . ALA B 1 50 ? 14.992 0.481 -11.562 1 94.56 50 ALA B CA 1
ATOM 2151 C C . ALA B 1 50 ? 13.789 1.174 -10.93 1 94.56 50 ALA B C 1
ATOM 2153 O O . ALA B 1 50 ? 13.484 0.943 -9.758 1 94.56 50 ALA B O 1
ATOM 2154 N N . PHE B 1 51 ? 13.188 1.968 -11.734 1 95.75 51 PHE B N 1
ATOM 2155 C CA . PHE B 1 51 ? 11.977 2.627 -11.258 1 95.75 51 PHE B CA 1
ATOM 2156 C C . PHE B 1 51 ? 10.867 1.612 -11 1 95.75 51 PHE B C 1
ATOM 2158 O O . PHE B 1 51 ? 10.18 1.681 -9.984 1 95.75 51 PHE B O 1
ATOM 2165 N N . ALA B 1 52 ? 10.734 0.708 -11.875 1 95.88 52 ALA B N 1
ATOM 2166 C CA . ALA B 1 52 ? 9.734 -0.341 -11.719 1 95.88 52 ALA B CA 1
ATOM 2167 C C . ALA B 1 52 ? 9.992 -1.158 -10.453 1 95.88 52 ALA B C 1
ATOM 2169 O O . ALA B 1 52 ? 9.047 -1.554 -9.766 1 95.88 52 ALA B O 1
ATOM 2170 N N . LYS B 1 53 ? 11.18 -1.315 -10.133 1 94.62 53 LYS B N 1
ATOM 2171 C CA . LYS B 1 53 ? 11.547 -2.09 -8.953 1 94.62 53 LYS B CA 1
ATOM 2172 C C . LYS B 1 53 ? 11.07 -1.398 -7.676 1 94.62 53 LYS B C 1
ATOM 2174 O O . LYS B 1 53 ? 10.789 -2.061 -6.676 1 94.62 53 LYS B O 1
ATOM 2179 N N . GLN B 1 54 ? 10.953 -0.124 -7.719 1 94.94 54 GLN B N 1
ATOM 2180 C CA . GLN B 1 54 ? 10.43 0.603 -6.566 1 94.94 54 GLN B CA 1
ATOM 2181 C C . GLN B 1 54 ? 8.969 0.265 -6.316 1 94.94 54 GLN B C 1
ATOM 2183 O O . GLN B 1 54 ? 8.523 0.202 -5.168 1 94.94 54 GLN B O 1
ATOM 2188 N N . LEU B 1 55 ? 8.297 0.072 -7.414 1 96.69 55 LEU B N 1
ATOM 2189 C CA . LEU B 1 55 ? 6.902 -0.325 -7.285 1 96.69 55 LEU B CA 1
ATOM 2190 C C . LEU B 1 55 ? 6.789 -1.724 -6.688 1 96.69 55 LEU B C 1
ATOM 2192 O O . LEU B 1 55 ? 5.93 -1.974 -5.836 1 96.69 55 LEU B O 1
ATOM 2196 N N . SER B 1 56 ? 7.648 -2.574 -7.105 1 95.5 56 SER B N 1
ATOM 2197 C CA . SER B 1 56 ? 7.652 -3.939 -6.59 1 95.5 56 SER B CA 1
ATOM 2198 C C . SER B 1 56 ? 7.988 -3.969 -5.102 1 95.5 56 SER B C 1
ATOM 2200 O O . SER B 1 56 ? 7.41 -4.75 -4.344 1 95.5 56 SER B O 1
ATOM 2202 N N . ARG B 1 57 ? 8.875 -3.119 -4.703 1 95.06 57 ARG B N 1
ATOM 2203 C CA . ARG B 1 57 ? 9.25 -3.033 -3.297 1 95.06 57 ARG B CA 1
ATOM 2204 C C . ARG B 1 57 ? 8.094 -2.508 -2.449 1 95.06 57 ARG B C 1
ATOM 2206 O O . ARG B 1 57 ? 7.895 -2.957 -1.318 1 95.06 57 ARG B O 1
ATOM 2213 N N . ALA B 1 58 ? 7.445 -1.534 -2.996 1 96.75 58 ALA B N 1
ATOM 2214 C CA . ALA B 1 58 ? 6.281 -1.017 -2.279 1 96.75 58 ALA B CA 1
ATOM 2215 C C . ALA B 1 58 ? 5.234 -2.105 -2.076 1 96.75 58 ALA B C 1
ATOM 2217 O O . ALA B 1 58 ? 4.629 -2.203 -1.005 1 96.75 58 ALA B O 1
ATOM 2218 N N . ARG B 1 59 ? 5.055 -2.932 -3.045 1 96.25 59 ARG B N 1
ATOM 2219 C CA . ARG B 1 59 ? 4.102 -4.035 -2.939 1 96.25 59 ARG B CA 1
ATOM 2220 C C . ARG B 1 59 ? 4.535 -5.031 -1.871 1 96.25 59 ARG B C 1
ATOM 2222 O O . ARG B 1 59 ? 3.701 -5.57 -1.142 1 96.25 59 ARG B O 1
ATOM 2229 N N . LEU B 1 60 ? 5.793 -5.266 -1.847 1 95.88 60 LEU B N 1
ATOM 2230 C CA . LEU B 1 60 ? 6.328 -6.184 -0.846 1 95.88 60 LEU B CA 1
ATOM 2231 C C . LEU B 1 60 ? 5.988 -5.711 0.562 1 95.88 60 LEU B C 1
ATOM 2233 O O . LEU B 1 60 ? 5.488 -6.484 1.381 1 95.88 60 LEU B O 1
ATOM 2237 N N . VAL B 1 61 ? 6.148 -4.469 0.81 1 95.62 61 VAL B N 1
ATOM 2238 C CA . VAL B 1 61 ? 5.922 -3.895 2.133 1 95.62 61 VAL B CA 1
ATOM 2239 C C . VAL B 1 61 ? 4.449 -4.027 2.51 1 95.62 61 VAL B C 1
ATOM 2241 O O . VAL B 1 61 ? 4.121 -4.52 3.592 1 95.62 61 VAL B O 1
ATOM 2244 N N . TYR B 1 62 ? 3.617 -3.619 1.604 1 96.19 62 TYR B N 1
ATOM 2245 C CA . TYR B 1 62 ? 2.189 -3.633 1.905 1 96.19 62 TYR B CA 1
ATOM 2246 C C . TYR B 1 62 ? 1.666 -5.062 2 1 96.19 62 TYR B C 1
ATOM 2248 O O . TYR B 1 62 ? 0.732 -5.336 2.756 1 96.19 62 TYR B O 1
ATOM 2256 N N . ARG B 1 63 ? 2.27 -5.938 1.251 1 94.62 63 ARG B N 1
ATOM 2257 C CA . ARG B 1 63 ? 1.84 -7.332 1.271 1 94.62 63 ARG B CA 1
ATOM 2258 C C . ARG B 1 63 ? 2.145 -7.98 2.617 1 94.62 63 ARG B C 1
ATOM 2260 O O . ARG B 1 63 ? 1.43 -8.883 3.051 1 94.62 63 ARG B O 1
ATOM 2267 N N . LEU B 1 64 ? 3.125 -7.508 3.281 1 93.62 64 LEU B N 1
ATOM 2268 C CA . LEU B 1 64 ? 3.51 -8.07 4.57 1 93.62 64 LEU B CA 1
ATOM 2269 C C . LEU B 1 64 ? 2.428 -7.816 5.617 1 93.62 64 LEU B C 1
ATOM 2271 O O . LEU B 1 64 ? 2.318 -8.555 6.594 1 93.62 64 LEU B O 1
ATOM 2275 N N . PHE B 1 65 ? 1.606 -6.883 5.352 1 94.25 65 PHE B N 1
ATOM 2276 C CA . PHE B 1 65 ? 0.574 -6.543 6.324 1 94.25 65 PHE B CA 1
ATOM 2277 C C . PHE B 1 65 ? -0.68 -7.379 6.098 1 94.25 65 PHE B C 1
ATOM 2279 O O . PHE B 1 65 ? -1.719 -7.125 6.711 1 94.25 65 PHE B O 1
ATOM 2286 N N . SER B 1 66 ? -0.551 -8.344 5.27 1 93.31 66 SER B N 1
ATOM 2287 C CA . SER B 1 66 ? -1.589 -9.359 5.129 1 93.31 66 SER B CA 1
ATOM 2288 C C . SER B 1 66 ? -1.304 -10.57 6.02 1 93.31 66 SER B C 1
ATOM 2290 O O . SER B 1 66 ? -2.154 -11.453 6.168 1 93.31 66 SER B O 1
ATOM 2292 N N . GLN B 1 67 ? -0.149 -10.578 6.613 1 94.06 67 GLN B N 1
ATOM 2293 C CA . GLN B 1 67 ? 0.289 -11.727 7.402 1 94.06 67 GLN B CA 1
ATOM 2294 C C . GLN B 1 67 ? -0.628 -11.953 8.602 1 94.06 67 GLN B C 1
ATOM 2296 O O . GLN B 1 67 ? -0.976 -13.094 8.914 1 94.06 67 GLN B O 1
ATOM 2301 N N . PRO B 1 68 ? -1.086 -10.883 9.258 1 92.31 68 PRO B N 1
ATOM 2302 C CA . PRO B 1 68 ? -2.008 -11.133 10.367 1 92.31 68 PRO B CA 1
ATOM 2303 C C . PRO B 1 68 ? -3.271 -11.867 9.93 1 92.31 68 PRO B C 1
ATOM 2305 O O . PRO B 1 68 ? -3.76 -12.75 10.648 1 92.31 68 PRO B O 1
ATOM 2308 N N . SER B 1 69 ? -3.719 -11.523 8.805 1 93.06 69 SER B N 1
ATOM 2309 C CA . SER B 1 69 ? -4.891 -12.219 8.273 1 93.06 69 SER B CA 1
ATOM 2310 C C . SER B 1 69 ? -4.59 -13.688 8 1 93.06 69 SER B C 1
ATOM 2312 O O . SER B 1 69 ? -5.41 -14.555 8.297 1 93.06 69 SER B O 1
ATOM 2314 N N . LEU B 1 70 ? -3.467 -13.953 7.523 1 93.69 70 LEU B N 1
ATOM 2315 C CA . LEU B 1 70 ? -3.07 -15.328 7.238 1 93.69 70 LEU B CA 1
ATOM 2316 C C . LEU B 1 70 ? -2.871 -16.109 8.531 1 93.69 70 LEU B C 1
ATOM 2318 O O . LEU B 1 70 ? -3.217 -17.297 8.609 1 93.69 70 LEU B O 1
ATOM 2322 N N . ILE B 1 71 ? -2.301 -15.453 9.484 1 94.88 71 ILE B N 1
ATOM 2323 C CA . ILE B 1 71 ? -2.104 -16.094 10.781 1 94.88 71 ILE B CA 1
ATOM 2324 C C . ILE B 1 71 ? -3.457 -16.453 11.383 1 94.88 71 ILE B C 1
ATOM 2326 O O . ILE B 1 71 ? -3.635 -17.562 11.906 1 94.88 71 ILE B O 1
ATOM 2330 N N . PHE B 1 72 ? -4.348 -15.578 11.258 1 93.06 72 PHE B N 1
ATOM 2331 C CA . PHE B 1 72 ? -5.688 -15.828 11.781 1 93.06 72 PHE B CA 1
ATOM 2332 C C . PHE B 1 72 ? -6.34 -17 11.055 1 93.06 72 PHE B C 1
ATOM 2334 O O . PHE B 1 72 ? -6.996 -17.828 11.68 1 93.06 72 PHE B O 1
ATOM 2341 N N . SER B 1 73 ? -6.188 -17.031 9.797 1 92.44 73 SER B N 1
ATOM 2342 C CA . SER B 1 73 ? -6.715 -18.156 9.016 1 92.44 73 SER B CA 1
ATOM 2343 C C . SER B 1 73 ? -6.059 -19.469 9.414 1 92.44 73 SER B C 1
ATOM 2345 O O . SER B 1 73 ? -6.711 -20.516 9.445 1 92.44 73 SER B O 1
ATOM 2347 N N . ALA B 1 74 ? -4.789 -19.406 9.711 1 93.12 74 ALA B N 1
ATOM 2348 C CA . ALA B 1 74 ? -4.051 -20.594 10.109 1 93.12 74 ALA B CA 1
ATOM 2349 C C . ALA B 1 74 ? -4.523 -21.109 11.469 1 93.12 74 ALA B C 1
ATOM 2351 O O . ALA B 1 74 ? -4.598 -22.328 11.695 1 93.12 74 ALA B O 1
ATOM 2352 N N . ILE B 1 75 ? -4.828 -20.188 12.328 1 93.06 75 ILE B N 1
ATOM 2353 C CA . ILE B 1 75 ? -5.289 -20.562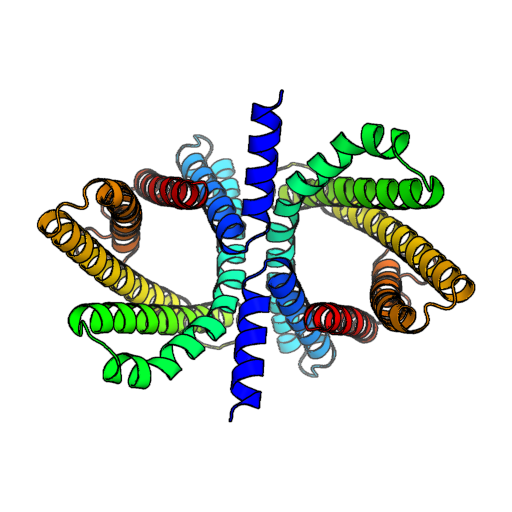 13.664 1 93.06 75 ILE B CA 1
ATOM 2354 C C . ILE B 1 75 ? -6.641 -21.266 13.562 1 93.06 75 ILE B C 1
ATOM 2356 O O . ILE B 1 75 ? -6.949 -22.156 14.359 1 93.06 75 ILE B O 1
ATOM 2360 N N . LYS B 1 76 ? -7.398 -21.016 12.562 1 92.5 76 LYS B N 1
ATOM 2361 C CA . LYS B 1 76 ? -8.734 -21.578 12.398 1 92.5 76 LYS B CA 1
ATOM 2362 C C . LYS B 1 76 ? -8.688 -22.906 11.672 1 92.5 76 LYS B C 1
ATOM 2364 O O . LYS B 1 76 ? -9.719 -23.562 11.484 1 92.5 76 LYS B O 1
ATOM 2369 N N . ILE B 1 77 ? -7.527 -23.359 11.336 1 92.94 77 ILE B N 1
ATOM 2370 C CA . ILE B 1 77 ? -7.363 -24.562 10.516 1 92.94 77 ILE B CA 1
ATOM 2371 C C . ILE B 1 77 ? -7.961 -25.766 11.234 1 92.94 77 ILE B C 1
ATOM 2373 O O . ILE B 1 77 ? -8.75 -26.516 10.656 1 92.94 77 ILE B O 1
ATOM 2377 N N . PRO B 1 78 ? -7.672 -25.984 12.508 1 93.06 78 PRO B N 1
ATOM 2378 C CA . PRO B 1 78 ? -8.25 -27.141 13.18 1 93.06 78 PRO B CA 1
ATOM 2379 C C . PRO B 1 78 ? -9.781 -27.109 13.211 1 93.06 78 PRO B C 1
ATOM 2381 O O . PRO B 1 78 ? -10.43 -28.125 12.945 1 93.06 78 PRO B O 1
ATOM 2384 N N . GLN B 1 79 ? -10.305 -26 13.5 1 93 79 GLN B N 1
ATOM 2385 C CA . GLN B 1 79 ? -11.758 -25.844 13.516 1 93 79 GLN B CA 1
ATOM 2386 C C . GLN B 1 79 ? -12.336 -26.078 12.117 1 93 79 GLN B C 1
ATOM 2388 O O . GLN B 1 79 ? -13.383 -26.703 11.969 1 93 79 GLN B O 1
ATOM 2393 N N . ASN B 1 80 ? -11.648 -25.531 11.156 1 91.69 80 ASN B N 1
ATOM 2394 C CA . ASN B 1 80 ? -12.117 -25.703 9.789 1 91.69 80 ASN B CA 1
ATOM 2395 C C . ASN B 1 80 ? -12.055 -27.156 9.352 1 91.69 80 ASN B C 1
ATOM 2397 O O . ASN B 1 80 ? -12.93 -27.641 8.625 1 91.69 80 ASN B O 1
ATOM 2401 N N . TRP B 1 81 ? -11.055 -27.844 9.781 1 92.69 81 TRP B N 1
ATOM 2402 C CA . TRP B 1 81 ? -10.898 -29.25 9.445 1 92.69 81 TRP B CA 1
ATOM 2403 C C . TRP B 1 81 ? -12 -30.078 10.102 1 92.69 81 TRP B C 1
ATOM 2405 O O . TRP B 1 81 ? -12.562 -30.984 9.469 1 92.69 81 TRP B O 1
ATOM 2415 N N . GLN B 1 82 ? -12.367 -29.766 11.273 1 93.44 82 GLN B N 1
ATOM 2416 C CA . GLN B 1 82 ? -13.391 -30.5 12.008 1 93.44 82 GLN B CA 1
ATOM 2417 C C . GLN B 1 82 ? -14.773 -30.266 11.414 1 93.44 82 GLN B C 1
ATOM 2419 O O . GLN B 1 82 ? -15.578 -31.203 11.305 1 93.44 82 GLN B O 1
ATOM 2424 N N . ASN B 1 83 ? -14.953 -29.047 10.922 1 92.56 83 ASN B N 1
ATOM 2425 C CA . ASN B 1 83 ? -16.266 -28.688 10.422 1 92.56 83 ASN B CA 1
ATOM 2426 C C . ASN B 1 83 ? -16.359 -28.875 8.906 1 92.56 83 ASN B C 1
ATOM 2428 O O . ASN B 1 83 ? -17.406 -28.594 8.305 1 92.56 83 ASN B O 1
ATOM 2432 N N . SER B 1 84 ? -15.344 -29.469 8.367 1 90.44 84 SER B N 1
ATOM 2433 C CA . SER B 1 84 ? -15.281 -29.5 6.91 1 90.44 84 SER B CA 1
ATOM 2434 C C . SER B 1 84 ? -16.172 -30.609 6.344 1 90.44 84 SER B C 1
ATOM 2436 O O . SER B 1 84 ? -16.156 -31.734 6.844 1 90.44 84 SER B O 1
ATOM 2438 N N . THR B 1 85 ? -16.984 -30.25 5.359 1 90.56 85 THR B N 1
ATOM 2439 C CA . THR B 1 85 ? -17.797 -31.219 4.625 1 90.56 85 THR B CA 1
ATOM 2440 C C . THR B 1 85 ? -17 -31.812 3.461 1 90.56 85 THR B C 1
ATOM 2442 O O . THR B 1 85 ? -17.266 -32.938 3.014 1 90.56 85 THR B O 1
ATOM 2445 N N . ASP B 1 86 ? -16.031 -31.031 2.941 1 92.94 86 ASP B N 1
ATOM 2446 C CA . ASP B 1 86 ? -15.125 -31.422 1.857 1 92.94 86 ASP B CA 1
ATOM 2447 C C . ASP B 1 86 ? -13.672 -31.375 2.303 1 92.94 86 ASP B C 1
ATOM 2449 O O . ASP B 1 86 ? -13.023 -30.328 2.209 1 92.94 86 ASP B O 1
ATOM 2453 N N . LYS B 1 87 ? -13.18 -32.438 2.604 1 93.31 87 LYS B N 1
ATOM 2454 C CA . LYS B 1 87 ? -11.836 -32.5 3.18 1 93.31 87 LYS B CA 1
ATOM 2455 C C . LYS B 1 87 ? -10.773 -32.156 2.148 1 93.31 87 LYS B C 1
ATOM 2457 O O . LYS B 1 87 ? -9.727 -31.594 2.496 1 93.31 87 LYS B O 1
ATOM 2462 N N . ILE B 1 88 ? -10.984 -32.438 0.962 1 94.31 88 ILE B N 1
ATOM 2463 C CA . ILE B 1 88 ? -10.016 -32.156 -0.092 1 94.31 88 ILE B CA 1
ATOM 2464 C C . ILE B 1 88 ? -9.898 -30.641 -0.277 1 94.31 88 ILE B C 1
ATOM 2466 O O . ILE B 1 88 ? -8.797 -30.109 -0.348 1 94.31 88 ILE B O 1
ATOM 2470 N N . GLU B 1 89 ? -11.008 -30.016 -0.294 1 92.69 89 GLU B N 1
ATOM 2471 C CA . GLU B 1 89 ? -11.016 -28.547 -0.416 1 92.69 89 GLU B CA 1
ATOM 2472 C C . GLU B 1 89 ? -10.336 -27.891 0.781 1 92.69 89 GLU B C 1
ATOM 2474 O O . GLU B 1 89 ? -9.578 -26.938 0.623 1 92.69 89 GLU B O 1
ATOM 2479 N N . THR B 1 90 ? -10.648 -28.453 1.87 1 94.38 90 THR B N 1
ATOM 2480 C CA . THR B 1 90 ? -10.062 -27.906 3.09 1 94.38 90 THR B CA 1
ATOM 2481 C C . THR B 1 90 ? -8.555 -28.109 3.098 1 94.38 90 THR B C 1
ATOM 2483 O O . THR B 1 90 ? -7.805 -27.25 3.559 1 94.38 90 THR B O 1
ATOM 2486 N N . PHE B 1 91 ? -8.195 -29.203 2.588 1 95.38 91 PHE B N 1
ATOM 2487 C CA . PHE B 1 91 ? -6.773 -29.484 2.518 1 95.38 91 PHE B CA 1
ATOM 2488 C C . PHE B 1 91 ? -6.062 -28.5 1.607 1 95.38 91 PHE B C 1
ATOM 2490 O O . PHE B 1 91 ? -5.02 -27.938 1.973 1 95.38 91 PHE B O 1
ATOM 2497 N N . PHE B 1 92 ? -6.555 -28.219 0.495 1 94.62 92 PHE B N 1
ATOM 2498 C CA . PHE B 1 92 ? -5.934 -27.297 -0.445 1 94.62 92 PHE B CA 1
ATOM 2499 C C . PHE B 1 92 ? -5.949 -25.875 0.104 1 94.62 92 PHE B C 1
ATOM 2501 O O . PHE B 1 92 ? -4.957 -25.156 -0.004 1 94.62 92 PHE B O 1
ATOM 2508 N N . ASN B 1 93 ? -6.988 -25.531 0.676 1 92.56 93 ASN B N 1
ATOM 2509 C CA . ASN B 1 93 ? -7.09 -24.188 1.257 1 92.56 93 ASN B CA 1
ATOM 2510 C C . ASN B 1 93 ? -6.09 -24 2.393 1 92.56 93 ASN B C 1
ATOM 2512 O O . ASN B 1 93 ? -5.453 -22.938 2.492 1 92.56 93 ASN B O 1
ATOM 2516 N N . THR B 1 94 ? -6.02 -24.984 3.203 1 95.38 94 THR B N 1
ATOM 2517 C CA . THR B 1 94 ? -5.07 -24.953 4.312 1 95.38 94 THR B CA 1
ATOM 2518 C C . THR B 1 94 ? -3.639 -24.891 3.795 1 95.38 94 THR B C 1
ATOM 2520 O O . THR B 1 94 ? -2.832 -24.094 4.293 1 95.38 94 THR B O 1
ATOM 2523 N N . SER B 1 95 ? -3.369 -25.688 2.805 1 96 95 SER B N 1
ATOM 2524 C CA . SER B 1 95 ? -2.027 -25.719 2.229 1 96 95 SER B CA 1
ATOM 2525 C C . SER B 1 95 ? -1.662 -24.359 1.631 1 96 95 SER B C 1
ATOM 2527 O O . SER B 1 95 ? -0.56 -23.859 1.854 1 96 95 SER B O 1
ATOM 2529 N N . THR B 1 96 ? -2.537 -23.797 0.949 1 95.5 96 THR B N 1
ATOM 2530 C CA . THR B 1 96 ? -2.309 -22.484 0.332 1 95.5 96 THR B CA 1
ATOM 2531 C C . THR B 1 96 ? -2.07 -21.422 1.396 1 95.5 96 THR B C 1
ATOM 2533 O O . THR B 1 96 ? -1.14 -20.625 1.282 1 95.5 96 THR B O 1
ATOM 2536 N N . THR B 1 97 ? -2.809 -21.438 2.4 1 96.06 97 THR B N 1
ATOM 2537 C CA . THR B 1 97 ? -2.684 -20.469 3.484 1 96.06 97 THR B CA 1
ATOM 2538 C C . THR B 1 97 ? -1.318 -20.578 4.156 1 96.06 97 THR B C 1
ATOM 2540 O O . THR B 1 97 ? -0.64 -19.578 4.367 1 96.06 97 THR B O 1
ATOM 2543 N N . LEU B 1 98 ? -0.966 -21.781 4.383 1 97.25 98 LEU B N 1
ATOM 2544 C CA . LEU B 1 98 ? 0.3 -22 5.07 1 97.25 98 LEU B CA 1
ATOM 2545 C C . LEU B 1 98 ? 1.479 -21.625 4.18 1 97.25 98 LEU B C 1
ATOM 2547 O O . LEU B 1 98 ? 2.457 -21.047 4.648 1 97.25 98 LEU B O 1
ATOM 2551 N N . LEU B 1 99 ? 1.391 -21.953 2.967 1 97.56 99 LEU B N 1
ATOM 2552 C CA . LEU B 1 99 ? 2.469 -21.625 2.037 1 97.56 99 LEU B CA 1
ATOM 2553 C C . LEU B 1 99 ? 2.641 -20.125 1.896 1 97.56 99 LEU B C 1
ATOM 2555 O O . LEU B 1 99 ? 3.764 -19.609 1.929 1 97.56 99 LEU B O 1
ATOM 2559 N N . TYR B 1 100 ? 1.562 -19.422 1.828 1 96.31 100 TYR B N 1
ATOM 2560 C CA . TYR B 1 100 ? 1.648 -17.969 1.729 1 96.31 100 TYR B CA 1
ATOM 2561 C C . TYR B 1 100 ? 2.148 -17.359 3.033 1 96.31 100 TYR B C 1
ATOM 2563 O O . TYR B 1 100 ? 2.865 -16.359 3.025 1 96.31 100 TYR B O 1
ATOM 2571 N N . LEU B 1 101 ? 1.746 -17.953 4.094 1 97.19 101 LEU B N 1
ATOM 2572 C CA . LEU B 1 101 ? 2.219 -17.5 5.395 1 97.19 101 LEU B CA 1
ATOM 2573 C C . LEU B 1 101 ? 3.736 -17.609 5.492 1 97.19 101 LEU B C 1
ATOM 2575 O O . LEU B 1 101 ? 4.414 -16.656 5.852 1 97.19 101 LEU B O 1
ATOM 2579 N N . PHE B 1 102 ? 4.219 -18.734 5.082 1 97.56 102 PHE B N 1
ATOM 2580 C CA . PHE B 1 102 ? 5.66 -18.953 5.16 1 97.56 102 PHE B CA 1
ATOM 2581 C C . PHE B 1 102 ? 6.391 -18.141 4.102 1 97.56 102 PHE B C 1
ATOM 2583 O O . PHE B 1 102 ? 7.512 -17.688 4.328 1 97.56 102 PHE B O 1
ATOM 2590 N N . CYS B 1 103 ? 5.773 -18.031 2.996 1 96.81 103 CYS B N 1
ATOM 2591 C CA . CYS B 1 103 ? 6.34 -17.172 1.952 1 96.81 103 CYS B CA 1
ATOM 2592 C C . CYS B 1 103 ? 6.559 -15.758 2.463 1 96.81 103 CYS B C 1
ATOM 2594 O O . CYS B 1 103 ? 7.629 -15.18 2.268 1 96.81 103 CYS B O 1
ATOM 2596 N N . GLY B 1 104 ? 5.602 -15.234 3.176 1 95.69 104 GLY B N 1
ATOM 2597 C CA . GLY B 1 104 ? 5.688 -13.891 3.721 1 95.69 104 GLY B CA 1
ATOM 2598 C C . GLY B 1 104 ? 6.777 -13.742 4.77 1 95.69 104 GLY B C 1
ATOM 2599 O O . GLY B 1 104 ? 7.488 -12.742 4.797 1 95.69 104 GLY B O 1
ATOM 2600 N N . TRP B 1 105 ? 6.973 -14.68 5.543 1 95.38 105 TRP B N 1
ATOM 2601 C CA . TRP B 1 105 ? 7.973 -14.633 6.605 1 95.38 105 TRP B CA 1
ATOM 2602 C C . TRP B 1 105 ? 9.383 -14.695 6.027 1 95.38 105 TRP B C 1
ATOM 2604 O O . TRP B 1 105 ? 10.266 -13.945 6.441 1 95.38 105 TRP B O 1
ATOM 2614 N N . THR B 1 106 ? 9.484 -15.586 5.074 1 96.44 106 THR B N 1
ATOM 2615 C CA . THR B 1 106 ? 10.789 -15.688 4.43 1 96.44 106 THR B CA 1
ATOM 2616 C C . THR B 1 106 ? 11.125 -14.406 3.676 1 96.44 106 THR B C 1
ATOM 2618 O O . THR B 1 106 ? 12.273 -13.969 3.676 1 96.44 106 THR B O 1
ATOM 2621 N N . GLU B 1 107 ? 10.156 -13.875 3.1 1 95.44 107 GLU B N 1
ATOM 2622 C CA . GLU B 1 107 ? 10.352 -12.609 2.396 1 95.44 107 GLU B CA 1
ATOM 2623 C C . GLU B 1 107 ? 10.734 -11.492 3.363 1 95.44 107 GLU B C 1
ATOM 2625 O O . GLU B 1 107 ? 11.547 -10.633 3.035 1 95.44 107 GLU B O 1
ATOM 2630 N N . THR B 1 108 ? 10.164 -11.484 4.512 1 95.25 108 THR B N 1
ATOM 2631 C CA . THR B 1 108 ? 10.461 -10.477 5.527 1 95.25 108 THR B CA 1
ATOM 2632 C C . THR B 1 108 ? 11.914 -10.586 5.988 1 95.25 108 THR B C 1
ATOM 2634 O O . THR B 1 108 ? 12.617 -9.578 6.098 1 95.25 108 THR B O 1
ATOM 2637 N N . ILE B 1 109 ? 12.328 -11.766 6.168 1 96.12 109 ILE B N 1
ATOM 2638 C CA . ILE B 1 109 ? 13.703 -11.984 6.59 1 96.12 109 ILE B CA 1
ATOM 2639 C C . ILE B 1 109 ? 14.656 -11.555 5.477 1 96.12 109 ILE B C 1
ATOM 2641 O O . ILE B 1 109 ? 15.688 -10.922 5.742 1 96.12 109 ILE B O 1
ATOM 2645 N N . GLY B 1 110 ? 14.281 -11.93 4.281 1 95.69 110 GLY B N 1
ATOM 2646 C CA . GLY B 1 110 ? 15.078 -11.477 3.154 1 95.69 110 GLY B CA 1
ATOM 2647 C C . GLY B 1 110 ? 15.156 -9.961 3.053 1 95.69 110 GLY B C 1
ATOM 2648 O O . GLY B 1 110 ? 16.234 -9.406 2.832 1 95.69 110 GLY B O 1
ATOM 2649 N N . TRP B 1 111 ? 14.031 -9.359 3.266 1 95.25 111 TRP B N 1
ATOM 2650 C CA . TRP B 1 111 ? 13.953 -7.906 3.189 1 95.25 111 TRP B CA 1
ATOM 2651 C C . TRP B 1 111 ? 14.773 -7.254 4.297 1 95.25 111 TRP B C 1
ATOM 2653 O O . TRP B 1 111 ? 15.539 -6.32 4.043 1 95.25 111 TRP B O 1
ATOM 2663 N N . LEU B 1 112 ? 14.742 -7.707 5.504 1 94.5 112 LEU B N 1
ATOM 2664 C CA . LEU B 1 112 ? 15.5 -7.18 6.633 1 94.5 112 LEU B CA 1
ATOM 2665 C C . LEU B 1 112 ? 17 -7.41 6.441 1 94.5 112 LEU B C 1
ATOM 2667 O O . LEU B 1 112 ? 17.812 -6.582 6.852 1 94.5 112 LEU B O 1
ATOM 2671 N N . SER B 1 113 ? 17.297 -8.492 5.77 1 95.56 113 SER B N 1
ATOM 2672 C CA . SER B 1 113 ? 18.703 -8.805 5.496 1 95.56 113 SER B CA 1
ATOM 2673 C C . SER B 1 113 ? 19.25 -7.902 4.398 1 95.56 113 SER B C 1
ATOM 2675 O O . SER B 1 113 ? 20.406 -7.473 4.473 1 95.56 113 SER B O 1
ATOM 2677 N N . GLU B 1 114 ? 18.438 -7.711 3.482 1 93.88 114 GLU B N 1
ATOM 2678 C CA . GLU B 1 114 ? 18.844 -6.801 2.414 1 93.88 114 GLU B CA 1
ATOM 2679 C C . GLU B 1 114 ? 19.094 -5.395 2.949 1 93.88 114 GLU B C 1
ATOM 2681 O O . GLU B 1 114 ? 19.969 -4.684 2.461 1 93.88 114 GLU B O 1
ATOM 2686 N N . ALA B 1 115 ? 18.359 -4.973 3.924 1 92.25 115 ALA B N 1
ATOM 2687 C CA . ALA B 1 115 ? 18.5 -3.662 4.555 1 92.25 115 ALA B CA 1
ATOM 2688 C C . ALA B 1 115 ? 19.656 -3.658 5.547 1 92.25 115 ALA B C 1
ATOM 2690 O O . ALA B 1 115 ? 19.906 -2.648 6.211 1 92.25 115 ALA B O 1
ATOM 2691 N N . LYS B 1 116 ? 20.297 -4.77 5.746 1 91.94 116 LYS B N 1
ATOM 2692 C CA . LYS B 1 116 ? 21.484 -4.941 6.594 1 91.94 116 LYS B CA 1
ATOM 2693 C C . LYS B 1 116 ? 21.109 -4.82 8.07 1 91.94 116 LYS B C 1
ATOM 2695 O O . LYS B 1 116 ? 21.922 -4.355 8.883 1 91.94 116 LYS B O 1
ATOM 2700 N N . ILE B 1 117 ? 19.906 -5.07 8.305 1 91.56 117 ILE B N 1
ATOM 2701 C CA . ILE B 1 117 ? 19.469 -5.117 9.688 1 91.56 117 ILE B CA 1
ATOM 2702 C C . ILE B 1 117 ? 19.781 -6.488 10.289 1 91.56 117 ILE B C 1
ATOM 2704 O O . ILE B 1 117 ? 20.219 -6.586 11.43 1 91.56 117 ILE B O 1
ATOM 2708 N N . LEU B 1 118 ? 19.5 -7.469 9.328 1 91.5 118 LEU B N 1
ATOM 2709 C CA . LEU B 1 118 ? 19.828 -8.836 9.727 1 91.5 118 LEU B CA 1
ATOM 2710 C C . LEU B 1 118 ? 21.078 -9.336 9.023 1 91.5 118 LEU B C 1
ATOM 2712 O O . LEU B 1 118 ? 21.281 -9.047 7.84 1 91.5 118 LEU B O 1
ATOM 2716 N N . GLY B 1 119 ? 21.984 -9.844 9.688 1 88.38 119 GLY B N 1
ATOM 2717 C CA . GLY B 1 119 ? 23.234 -10.336 9.117 1 88.38 119 GLY B CA 1
ATOM 2718 C C . GLY B 1 119 ? 23.078 -11.68 8.43 1 88.38 119 GLY B C 1
ATOM 2719 O O . GLY B 1 119 ? 23.859 -12.602 8.68 1 88.38 119 GLY B O 1
ATOM 2720 N N . ARG B 1 120 ? 22 -11.828 7.566 1 90.31 120 ARG B N 1
ATOM 2721 C CA . ARG B 1 120 ? 21.781 -13.078 6.844 1 90.31 120 ARG B CA 1
ATOM 2722 C C . ARG B 1 120 ? 21.875 -12.859 5.34 1 90.31 120 ARG B C 1
ATOM 2724 O O . ARG B 1 120 ? 22.016 -11.727 4.875 1 90.31 120 ARG B O 1
ATOM 2731 N N . ASN B 1 121 ? 21.891 -14.023 4.66 1 93.25 121 ASN B N 1
ATOM 2732 C CA . ASN B 1 121 ? 21.938 -13.969 3.205 1 93.25 121 ASN B CA 1
ATOM 2733 C C . ASN B 1 121 ? 20.578 -13.672 2.607 1 93.25 121 ASN B C 1
ATOM 2735 O O . ASN B 1 121 ? 19.719 -14.547 2.553 1 93.25 121 ASN B O 1
ATOM 2739 N N . SER B 1 122 ? 20.453 -12.484 2.123 1 94.06 122 SER B N 1
ATOM 2740 C CA . SER B 1 122 ? 19.172 -12.047 1.61 1 94.06 122 SER B CA 1
ATOM 2741 C C . SER B 1 122 ? 18.734 -12.867 0.397 1 94.06 122 SER B C 1
ATOM 2743 O O . SER B 1 122 ? 17.578 -13.227 0.265 1 94.06 122 SER B O 1
ATOM 2745 N N . ALA B 1 123 ? 19.641 -13.234 -0.467 1 94.25 123 ALA B N 1
ATOM 2746 C CA . ALA B 1 123 ? 19.328 -13.961 -1.7 1 94.25 123 ALA B CA 1
ATOM 2747 C C . ALA B 1 123 ? 18.734 -15.328 -1.399 1 94.25 123 ALA B C 1
ATOM 2749 O O . ALA B 1 123 ? 17.781 -15.766 -2.062 1 94.25 123 ALA B O 1
ATOM 2750 N N . LYS B 1 124 ? 19.234 -15.938 -0.421 1 95.25 124 LYS B N 1
ATOM 2751 C CA . LYS B 1 124 ? 18.75 -17.266 -0.049 1 95.25 124 LYS B CA 1
ATOM 2752 C C . LYS B 1 124 ? 17.297 -17.219 0.402 1 95.25 124 LYS B C 1
ATOM 2754 O O . LYS B 1 124 ? 16.5 -18.094 0.039 1 95.25 124 LYS B O 1
ATOM 2759 N N . PHE B 1 125 ? 16.969 -16.25 1.13 1 96.12 125 PHE B N 1
ATOM 2760 C CA . PHE B 1 125 ? 15.617 -16.156 1.679 1 96.12 125 PHE B CA 1
ATOM 2761 C C . PHE B 1 125 ? 14.625 -15.734 0.603 1 96.12 125 PHE B C 1
ATOM 2763 O O . PHE B 1 125 ? 13.484 -16.188 0.592 1 96.12 125 PHE B O 1
ATOM 2770 N N . PHE B 1 126 ? 15.094 -14.914 -0.281 1 94.94 126 PHE B N 1
ATOM 2771 C CA . PHE B 1 126 ? 14.211 -14.555 -1.384 1 94.94 126 PHE B CA 1
ATOM 2772 C C . PHE B 1 126 ? 13.992 -15.742 -2.311 1 94.94 126 PHE B C 1
ATOM 2774 O O . PHE B 1 126 ? 12.898 -15.922 -2.855 1 94.94 126 PHE B O 1
ATOM 2781 N N . GLN B 1 127 ? 15 -16.547 -2.479 1 95.69 127 GLN B N 1
ATOM 2782 C CA . GLN B 1 127 ? 14.859 -17.75 -3.281 1 95.69 127 GLN B CA 1
ATOM 2783 C C . GLN B 1 127 ? 13.898 -18.734 -2.623 1 95.69 127 GLN B C 1
ATOM 2785 O O . GLN B 1 127 ? 13.078 -19.359 -3.303 1 95.69 127 GLN B O 1
ATOM 2790 N N . LEU B 1 128 ? 14.078 -18.844 -1.36 1 96.56 128 LEU B N 1
ATOM 2791 C CA . LEU B 1 128 ? 13.172 -19.719 -0.627 1 96.56 128 LEU B CA 1
ATOM 2792 C C . LEU B 1 128 ? 11.734 -19.234 -0.743 1 96.56 128 LEU B C 1
ATOM 2794 O O . LEU B 1 128 ? 10.805 -20.031 -0.915 1 96.56 128 LEU B O 1
ATOM 2798 N N . SER B 1 129 ? 11.578 -17.938 -0.624 1 97 129 SER B N 1
ATOM 2799 C CA . SER B 1 129 ? 10.25 -17.344 -0.777 1 97 129 SER B CA 1
ATOM 2800 C C . SER B 1 129 ? 9.664 -17.656 -2.152 1 97 129 SER B C 1
ATOM 2802 O O . SER B 1 129 ? 8.477 -17.953 -2.275 1 97 129 SER B O 1
ATOM 2804 N N . LEU B 1 130 ? 10.484 -17.609 -3.111 1 96.62 130 LEU B N 1
ATOM 2805 C CA . LEU B 1 130 ? 10.047 -17.891 -4.477 1 96.62 130 LEU B CA 1
ATOM 2806 C C . LEU B 1 130 ? 9.594 -19.344 -4.625 1 96.62 130 LEU B C 1
ATOM 2808 O O . LEU B 1 130 ? 8.586 -19.609 -5.27 1 96.62 130 LEU B O 1
ATOM 2812 N N . HIS B 1 131 ? 10.328 -20.25 -4.039 1 97 131 HIS B N 1
ATOM 2813 C CA . HIS B 1 131 ? 9.938 -21.656 -4.07 1 97 131 HIS B CA 1
ATOM 2814 C C . HIS B 1 131 ? 8.578 -21.859 -3.412 1 97 131 HIS B C 1
ATOM 2816 O O . HIS B 1 131 ? 7.727 -22.578 -3.943 1 97 131 HIS B O 1
ATOM 2822 N N . LEU B 1 132 ? 8.445 -21.219 -2.326 1 97.75 132 LEU B N 1
ATOM 2823 C CA . LEU B 1 132 ? 7.188 -21.344 -1.6 1 97.75 132 LEU B CA 1
ATOM 2824 C C . LEU B 1 132 ? 6.035 -20.75 -2.398 1 97.75 132 LEU B C 1
ATOM 2826 O O . LEU B 1 132 ? 4.938 -21.297 -2.422 1 97.75 132 LEU B O 1
ATOM 2830 N N . TRP B 1 133 ? 6.301 -19.656 -2.988 1 97.06 133 TRP B N 1
ATOM 2831 C CA . TRP B 1 133 ? 5.289 -19.016 -3.818 1 97.06 133 TRP B CA 1
ATOM 2832 C C . TRP B 1 133 ? 4.883 -19.906 -4.977 1 97.06 133 TRP B C 1
ATOM 2834 O O . TRP B 1 133 ? 3.695 -20.047 -5.285 1 97.06 133 TRP B O 1
ATOM 2844 N N . VAL B 1 134 ? 5.793 -20.547 -5.59 1 97.31 134 VAL B N 1
ATOM 2845 C CA . VAL B 1 134 ? 5.516 -21.469 -6.695 1 97.31 134 VAL B CA 1
ATOM 2846 C C . VAL B 1 134 ? 4.633 -22.609 -6.215 1 97.31 134 VAL B C 1
ATOM 2848 O O . VAL B 1 134 ? 3.666 -22.984 -6.883 1 97.31 134 VAL B O 1
ATOM 2851 N N . PHE B 1 135 ? 4.91 -23.109 -5.094 1 97.69 135 PHE B N 1
ATOM 2852 C CA . PHE B 1 135 ? 4.113 -24.188 -4.539 1 97.69 135 PHE B CA 1
ATOM 2853 C C . PHE B 1 135 ? 2.703 -23.719 -4.211 1 97.69 135 PHE B C 1
ATOM 2855 O O . PHE B 1 135 ? 1.735 -24.453 -4.375 1 97.69 135 PHE B O 1
ATOM 2862 N N . ALA B 1 136 ? 2.65 -22.562 -3.721 1 97.56 136 ALA B N 1
ATOM 2863 C CA . ALA B 1 136 ? 1.335 -22.016 -3.418 1 97.56 136 ALA B CA 1
ATOM 2864 C C . ALA B 1 136 ? 0.499 -21.859 -4.684 1 97.56 136 ALA B C 1
ATOM 2866 O O . ALA B 1 136 ? -0.699 -22.156 -4.688 1 97.56 136 ALA B O 1
ATOM 2867 N N . LEU B 1 137 ? 1.165 -21.406 -5.715 1 97.5 137 LEU B N 1
ATOM 2868 C CA . LEU B 1 137 ? 0.474 -21.266 -6.992 1 97.5 137 LEU B CA 1
ATOM 2869 C C . LEU B 1 137 ? -0.004 -22.625 -7.5 1 97.5 137 LEU B C 1
ATOM 2871 O O . LEU B 1 137 ? -1.131 -22.75 -7.988 1 97.5 137 LEU B O 1
ATOM 2875 N N . LEU B 1 138 ? 0.829 -23.594 -7.355 1 96.81 138 LEU B N 1
ATOM 2876 C CA . LEU B 1 138 ? 0.481 -24.938 -7.801 1 96.81 138 LEU B CA 1
ATOM 2877 C C . LEU B 1 138 ? -0.736 -25.453 -7.051 1 96.81 138 LEU B C 1
ATOM 2879 O O . LEU B 1 138 ? -1.644 -26.031 -7.656 1 96.81 138 LEU B O 1
ATOM 2883 N N . THR B 1 139 ? -0.733 -25.234 -5.781 1 97.06 139 THR B N 1
ATOM 2884 C CA . THR B 1 139 ? -1.867 -25.672 -4.977 1 97.06 139 THR B CA 1
ATOM 2885 C C . THR B 1 139 ? -3.139 -24.938 -5.383 1 97.06 139 THR B C 1
ATOM 2887 O O . THR B 1 139 ? -4.207 -25.547 -5.488 1 97.06 139 THR B O 1
ATOM 2890 N N . SER B 1 140 ? -3.021 -23.719 -5.641 1 96.38 140 SER B N 1
ATOM 2891 C CA . SER B 1 140 ? -4.168 -22.906 -6.043 1 96.38 140 SER B CA 1
ATOM 2892 C C . SER B 1 140 ? -4.691 -23.328 -7.41 1 96.38 140 SER B C 1
ATOM 2894 O O . SER B 1 140 ? -5.902 -23.344 -7.637 1 96.38 140 SER B O 1
ATOM 2896 N N . ILE B 1 141 ? -3.809 -23.641 -8.258 1 97.19 141 ILE B N 1
ATOM 2897 C CA . ILE B 1 141 ? -4.195 -24.094 -9.586 1 97.19 141 ILE B CA 1
ATOM 2898 C C . ILE B 1 141 ? -4.941 -25.422 -9.484 1 97.19 141 ILE B C 1
ATOM 2900 O O . ILE B 1 141 ? -5.977 -25.609 -10.133 1 97.19 141 ILE B O 1
ATOM 2904 N N . THR B 1 142 ? -4.402 -26.312 -8.672 1 96.75 142 THR B N 1
ATOM 2905 C CA . THR B 1 142 ? -5.047 -27.609 -8.492 1 96.75 142 THR B CA 1
ATOM 2906 C C . THR B 1 142 ? -6.453 -27.438 -7.918 1 96.75 142 THR B C 1
ATOM 2908 O O . THR B 1 142 ? -7.395 -28.078 -8.375 1 96.75 142 THR B O 1
ATOM 2911 N N . ARG B 1 143 ? -6.547 -26.594 -7.02 1 94.75 143 ARG B N 1
ATOM 2912 C CA . ARG B 1 143 ? -7.852 -26.297 -6.434 1 94.75 143 ARG B CA 1
ATOM 2913 C C . ARG B 1 143 ? -8.805 -25.719 -7.477 1 94.75 143 ARG B C 1
ATOM 2915 O O . ARG B 1 143 ? -9.984 -26.062 -7.512 1 94.75 143 ARG B O 1
ATOM 2922 N N . CYS B 1 144 ? -8.242 -24.828 -8.227 1 94.56 144 CYS B N 1
ATOM 2923 C CA . CYS B 1 144 ? -9.039 -24.203 -9.273 1 94.56 144 CYS B CA 1
ATOM 2924 C C . CYS B 1 144 ? -9.555 -25.234 -10.273 1 94.56 144 CYS B C 1
ATOM 2926 O O . CYS B 1 144 ? -10.727 -25.203 -10.648 1 94.56 144 CYS B O 1
ATOM 2928 N N . ILE B 1 145 ? -8.727 -26.141 -10.664 1 96.19 145 ILE B N 1
ATOM 2929 C CA . ILE B 1 145 ? -9.102 -27.188 -11.602 1 96.19 145 ILE B CA 1
ATOM 2930 C C . ILE B 1 145 ? -10.188 -28.078 -10.984 1 96.19 145 ILE B C 1
ATOM 2932 O O . ILE B 1 145 ? -11.172 -28.422 -11.641 1 96.19 145 ILE B O 1
ATOM 2936 N N . ARG B 1 146 ? -10.031 -28.375 -9.781 1 95.62 146 ARG B N 1
ATOM 2937 C CA . ARG B 1 146 ? -11.016 -29.188 -9.086 1 95.62 146 ARG B CA 1
ATOM 2938 C C . ARG B 1 146 ? -12.375 -28.5 -9.047 1 95.62 146 ARG B C 1
ATOM 2940 O O . ARG B 1 146 ? -13.406 -29.125 -9.312 1 95.62 146 ARG B O 1
ATOM 2947 N N . GLN B 1 147 ? -12.32 -27.281 -8.734 1 93.88 147 GLN B N 1
ATOM 2948 C CA . GLN B 1 147 ? -13.562 -26.516 -8.656 1 93.88 147 GLN B CA 1
ATOM 2949 C C . GLN B 1 147 ? -14.242 -26.438 -10.016 1 93.88 147 GLN B C 1
ATOM 2951 O O . GLN B 1 147 ? -15.469 -26.469 -10.109 1 93.88 147 GLN B O 1
ATOM 2956 N N . ILE B 1 148 ? -13.469 -26.344 -11.023 1 95.19 148 ILE B N 1
ATOM 2957 C CA . ILE B 1 148 ? -14.016 -26.312 -12.375 1 95.19 148 ILE B CA 1
ATOM 2958 C C . ILE B 1 148 ? -14.711 -27.641 -12.68 1 95.19 148 ILE B C 1
ATOM 2960 O O . ILE B 1 148 ? -15.828 -27.672 -13.195 1 95.19 148 ILE B O 1
ATOM 2964 N N . PHE B 1 149 ? -14.109 -28.672 -12.273 1 95.31 149 PHE B N 1
ATOM 2965 C CA . PHE B 1 149 ? -14.672 -30 -12.516 1 95.31 149 PHE B CA 1
ATOM 2966 C C . PHE B 1 149 ? -15.961 -30.188 -11.734 1 95.31 149 PHE B C 1
ATOM 2968 O O . PHE B 1 149 ? -16.938 -30.719 -12.258 1 95.31 149 PHE B O 1
ATOM 2975 N N . ILE B 1 150 ? -15.953 -29.812 -10.547 1 94.38 150 ILE B N 1
ATOM 2976 C CA . ILE B 1 150 ? -17.125 -29.953 -9.703 1 94.38 150 ILE B CA 1
ATOM 2977 C C . ILE B 1 150 ? -18.281 -29.141 -10.297 1 94.38 150 ILE B C 1
ATOM 2979 O O . ILE B 1 150 ? -19.422 -29.625 -10.352 1 94.38 150 ILE B O 1
ATOM 2983 N N . LYS B 1 151 ? -17.969 -28 -10.734 1 94.12 151 LYS B N 1
ATOM 2984 C CA . LYS B 1 151 ? -19 -27.125 -11.289 1 94.12 151 LYS B CA 1
ATOM 2985 C C . LYS B 1 151 ? -19.516 -27.672 -12.625 1 94.12 151 LYS B C 1
ATOM 2987 O O . LYS B 1 151 ? -20.688 -27.484 -12.961 1 94.12 151 LYS B O 1
ATOM 2992 N N . ILE B 1 152 ? -18.625 -28.297 -13.359 1 94 152 ILE B N 1
ATOM 2993 C CA . ILE B 1 152 ? -19.047 -28.953 -14.594 1 94 152 ILE B CA 1
ATOM 2994 C C . ILE B 1 152 ? -20.016 -30.094 -14.273 1 94 152 ILE B C 1
ATOM 2996 O O . ILE B 1 152 ? -21.078 -30.203 -14.898 1 94 152 ILE B O 1
ATOM 3000 N N . ILE B 1 153 ? -19.734 -30.859 -13.305 1 94.94 153 ILE B N 1
ATOM 3001 C CA . ILE B 1 153 ? -20.547 -32 -12.922 1 94.94 153 ILE B CA 1
ATOM 3002 C C . ILE B 1 153 ? -21.906 -31.516 -12.398 1 94.94 153 ILE B C 1
ATOM 3004 O O . ILE B 1 153 ? -22.938 -32.125 -12.695 1 94.94 153 ILE B O 1
ATOM 3008 N N . GLN B 1 154 ? -21.859 -30.422 -11.703 1 94.81 154 GLN B N 1
ATOM 3009 C CA . GLN B 1 154 ? -23.078 -29.859 -11.133 1 94.81 154 GLN B CA 1
ATOM 3010 C C . GLN B 1 154 ? -23.844 -29.047 -12.172 1 94.81 154 GLN B C 1
ATOM 3012 O O . GLN B 1 154 ? -24.922 -28.516 -11.875 1 94.81 154 GLN B O 1
ATOM 3017 N N . ARG B 1 155 ? -23.391 -28.875 -13.391 1 92.56 155 ARG B N 1
ATOM 3018 C CA . ARG B 1 155 ? -24 -28.156 -14.508 1 92.56 155 ARG B CA 1
ATOM 3019 C C . ARG B 1 155 ? -24.172 -26.688 -14.172 1 92.56 155 ARG B C 1
ATOM 3021 O O . ARG B 1 155 ? -25.188 -26.078 -14.523 1 92.56 155 ARG B O 1
ATOM 3028 N N . LYS B 1 156 ? -23.266 -26.156 -13.352 1 92.5 156 LYS B N 1
ATOM 3029 C CA . LYS B 1 156 ? -23.234 -24.734 -13.047 1 92.5 156 LYS B CA 1
ATOM 3030 C C . LYS B 1 156 ? -22.266 -24 -13.984 1 92.5 156 LYS B C 1
ATOM 3032 O O . LYS B 1 156 ? -21.312 -23.375 -13.531 1 92.5 156 LYS B O 1
ATOM 3037 N N . PHE B 1 157 ? -22.547 -23.891 -15.242 1 88.75 157 PHE B N 1
ATOM 3038 C CA . PHE B 1 157 ? -21.656 -23.438 -16.297 1 88.75 157 PHE B CA 1
ATOM 3039 C C . PHE B 1 157 ? -21.391 -21.953 -16.188 1 88.75 157 PHE B C 1
ATOM 3041 O O . PHE B 1 157 ? -20.328 -21.469 -16.562 1 88.75 157 PHE B O 1
ATOM 3048 N N . LYS B 1 158 ? -22.297 -21.203 -15.641 1 89.25 158 LYS B N 1
ATOM 3049 C CA . LYS B 1 158 ? -22.141 -19.766 -15.516 1 89.25 158 LYS B CA 1
ATOM 3050 C C . LYS B 1 158 ? -21 -19.406 -14.562 1 89.25 158 LYS B C 1
ATOM 3052 O O . LYS B 1 158 ? -20.344 -18.375 -14.734 1 89.25 158 LYS B O 1
ATOM 3057 N N . LEU B 1 159 ? -20.672 -20.297 -13.711 1 89.31 159 LEU B N 1
ATOM 3058 C CA . LEU B 1 159 ? -19.656 -20.031 -12.695 1 89.31 159 LEU B CA 1
ATOM 3059 C C . LEU B 1 159 ? -18.281 -20.484 -13.172 1 89.31 159 LEU B C 1
ATOM 3061 O O . LEU B 1 159 ? -17.266 -20.125 -12.578 1 89.31 159 LEU B O 1
ATOM 3065 N N . ILE B 1 160 ? -18.281 -21.188 -14.219 1 92.75 160 ILE B N 1
ATOM 3066 C CA . ILE B 1 160 ? -17.031 -21.75 -14.719 1 92.75 160 ILE B CA 1
ATOM 3067 C C . ILE B 1 160 ? -16.172 -20.641 -15.312 1 92.75 160 ILE B C 1
ATOM 3069 O O . ILE B 1 160 ? -14.938 -20.688 -15.242 1 92.75 160 ILE B O 1
ATOM 3073 N N . LYS B 1 161 ? -16.859 -19.688 -15.852 1 92.12 161 LYS B N 1
ATOM 3074 C CA . LYS B 1 161 ? -16.125 -18.594 -16.484 1 92.12 161 LYS B CA 1
ATOM 3075 C C . LYS B 1 161 ? -15.203 -17.906 -15.469 1 92.12 161 LYS B C 1
ATOM 3077 O O . LYS B 1 161 ? -14.039 -17.625 -15.766 1 92.12 161 LYS B O 1
ATOM 3082 N N . ASP B 1 162 ? -15.641 -17.609 -14.344 1 91.94 162 ASP B N 1
ATOM 3083 C CA . ASP B 1 162 ? -14.867 -16.953 -13.305 1 91.94 162 ASP B CA 1
ATOM 3084 C C . ASP B 1 162 ? -13.68 -17.812 -12.867 1 91.94 162 ASP B C 1
ATOM 3086 O O . ASP B 1 162 ? -12.586 -17.297 -12.633 1 91.94 162 ASP B O 1
ATOM 3090 N N . GLU B 1 163 ? -13.961 -19.062 -12.797 1 93.5 163 GLU B N 1
ATOM 3091 C CA . GLU B 1 163 ? -12.883 -19.969 -12.414 1 93.5 163 GLU B CA 1
ATOM 3092 C C . GLU B 1 163 ? -11.82 -20.062 -13.5 1 93.5 163 GLU B C 1
ATOM 3094 O O . GLU B 1 163 ? -10.625 -20.172 -13.203 1 93.5 163 GLU B O 1
ATOM 3099 N N . PHE B 1 164 ? -12.336 -20.031 -14.641 1 93.62 164 PHE B N 1
ATOM 3100 C CA . PHE B 1 164 ? -11.414 -20.094 -15.766 1 93.62 164 PHE B CA 1
ATOM 3101 C C . PHE B 1 164 ? -10.531 -18.859 -15.812 1 93.62 164 PHE B C 1
ATOM 3103 O O . PHE B 1 164 ? -9.336 -18.953 -16.094 1 93.62 164 PHE B O 1
ATOM 3110 N N . ILE B 1 165 ? -11.016 -17.766 -15.57 1 95.25 165 ILE B N 1
ATOM 3111 C CA . ILE B 1 165 ? -10.258 -16.516 -15.531 1 95.25 165 ILE B CA 1
ATOM 3112 C C . ILE B 1 165 ? -9.211 -16.578 -14.422 1 95.25 165 ILE B C 1
ATOM 3114 O O . ILE B 1 165 ? -8.055 -16.203 -14.633 1 95.25 165 ILE B O 1
ATOM 3118 N N . LEU B 1 166 ? -9.617 -17.094 -13.352 1 95.19 166 LEU B N 1
ATOM 3119 C CA . LEU B 1 166 ? -8.68 -17.281 -12.25 1 95.19 166 LEU B CA 1
ATOM 3120 C C . LEU B 1 166 ? -7.566 -18.25 -12.641 1 95.19 166 LEU B C 1
ATOM 3122 O O . LEU B 1 166 ? -6.395 -18.016 -12.328 1 95.19 166 LEU B O 1
ATOM 3126 N N . PHE B 1 167 ? -8.016 -19.234 -13.32 1 96.81 167 PHE B N 1
ATOM 3127 C CA . PHE B 1 167 ? -7.062 -20.25 -13.773 1 96.81 167 PHE B CA 1
ATOM 3128 C C . PHE B 1 167 ? -6.004 -19.625 -14.68 1 96.81 167 PHE B C 1
ATOM 3130 O O . PHE B 1 167 ? -4.816 -19.938 -14.555 1 96.81 167 PHE B O 1
ATOM 3137 N N . ILE B 1 168 ? -6.379 -18.766 -15.508 1 96.88 168 ILE B N 1
ATOM 3138 C CA . ILE B 1 168 ? -5.461 -18.109 -16.422 1 96.88 168 ILE B CA 1
ATOM 3139 C C . ILE B 1 168 ? -4.473 -17.25 -15.641 1 96.88 168 ILE B C 1
ATOM 3141 O O . ILE B 1 168 ? -3.268 -17.281 -15.906 1 96.88 168 ILE B O 1
ATOM 3145 N N . ALA B 1 169 ? -4.898 -16.547 -14.719 1 96.75 169 ALA B N 1
ATOM 3146 C CA . ALA B 1 169 ? -4.047 -15.688 -13.914 1 96.75 169 ALA B CA 1
ATOM 3147 C C . ALA B 1 169 ? -3.033 -16.5 -13.117 1 96.75 169 ALA B C 1
ATOM 3149 O O . ALA B 1 169 ? -1.838 -16.188 -13.117 1 96.75 169 ALA B O 1
ATOM 3150 N N . LEU B 1 170 ? -3.527 -17.531 -12.547 1 97.44 170 LEU B N 1
ATOM 3151 C CA . LEU B 1 170 ? -2.67 -18.375 -11.719 1 97.44 170 LEU B CA 1
ATOM 3152 C C . LEU B 1 170 ? -1.617 -19.078 -12.562 1 97.44 170 LEU B C 1
ATOM 3154 O O . LEU B 1 170 ? -0.452 -19.172 -12.172 1 97.44 170 LEU B O 1
ATOM 3158 N N . SER B 1 171 ? -2.031 -19.547 -13.672 1 97.75 171 SER B N 1
ATOM 3159 C CA . SER B 1 171 ? -1.114 -20.25 -14.57 1 97.75 171 SER B CA 1
ATOM 3160 C C . SER B 1 171 ? -0.047 -19.312 -15.109 1 97.75 171 SER B C 1
ATOM 3162 O O . SER B 1 171 ? 1.121 -19.688 -15.234 1 97.75 171 SER B O 1
ATOM 3164 N N . SER B 1 172 ? -0.484 -18.156 -15.422 1 97.44 172 SER B N 1
ATOM 3165 C CA . SER B 1 172 ? 0.481 -17.156 -15.883 1 97.44 172 SER B CA 1
ATOM 3166 C C . SER B 1 172 ? 1.511 -16.844 -14.805 1 97.44 172 SER B C 1
ATOM 3168 O O . SER B 1 172 ? 2.715 -16.859 -15.07 1 97.44 172 SER B O 1
ATOM 3170 N N . ASP B 1 173 ? 1.055 -16.641 -13.648 1 97.19 173 ASP B N 1
ATOM 3171 C CA . ASP B 1 173 ? 1.974 -16.391 -12.539 1 97.19 173 ASP B CA 1
ATOM 3172 C C . ASP B 1 173 ? 2.908 -17.578 -12.328 1 97.19 173 ASP B C 1
ATOM 3174 O O . ASP B 1 173 ? 4.098 -17.406 -12.055 1 97.19 173 ASP B O 1
ATOM 3178 N N . PHE B 1 174 ? 2.328 -18.734 -12.477 1 97.62 174 PHE B N 1
ATOM 3179 C CA . PHE B 1 174 ? 3.104 -19.953 -12.258 1 97.62 174 PHE B CA 1
ATOM 3180 C C . PHE B 1 174 ? 4.215 -20.078 -13.297 1 97.62 174 PHE B C 1
ATOM 3182 O O . PHE B 1 174 ? 5.363 -20.359 -12.953 1 97.62 174 PHE B O 1
ATOM 3189 N N . ILE B 1 175 ? 3.891 -19.844 -14.516 1 96.94 175 ILE B N 1
ATOM 3190 C CA . ILE B 1 175 ? 4.859 -19.938 -15.602 1 96.94 175 ILE B CA 1
ATOM 3191 C C . ILE B 1 175 ? 5.984 -18.922 -15.383 1 96.94 175 ILE B C 1
ATOM 3193 O O . ILE B 1 175 ? 7.164 -19.266 -15.477 1 96.94 175 ILE B O 1
ATOM 3197 N N . ALA B 1 176 ? 5.621 -17.781 -15.023 1 95.81 176 ALA B N 1
ATOM 3198 C CA . ALA B 1 176 ? 6.609 -16.719 -14.844 1 95.81 176 ALA B CA 1
ATOM 3199 C C . ALA B 1 176 ? 7.441 -16.953 -13.586 1 95.81 176 ALA B C 1
ATOM 3201 O O . ALA B 1 176 ? 8.648 -16.688 -13.57 1 95.81 176 ALA B O 1
ATOM 3202 N N . ALA B 1 177 ? 6.812 -17.406 -12.547 1 95.75 177 ALA B N 1
ATOM 3203 C CA . ALA B 1 177 ? 7.508 -17.656 -11.289 1 95.75 177 ALA B CA 1
ATOM 3204 C C . ALA B 1 177 ? 8.531 -18.781 -11.438 1 95.75 177 ALA B C 1
ATOM 3206 O O . ALA B 1 177 ? 9.656 -18.688 -10.938 1 95.75 177 ALA B O 1
ATOM 3207 N N . VAL B 1 178 ? 8.172 -19.797 -12.109 1 95.69 178 VAL B N 1
ATOM 3208 C CA . VAL B 1 178 ? 9.078 -20.922 -12.32 1 95.69 178 VAL B CA 1
ATOM 3209 C C . VAL B 1 178 ? 10.273 -20.484 -13.156 1 95.69 178 VAL B C 1
ATOM 3211 O O . VAL B 1 178 ? 11.398 -20.906 -12.914 1 95.69 178 VAL B O 1
ATOM 3214 N N . ASN B 1 179 ? 9.984 -19.609 -14.039 1 95 179 ASN B N 1
ATOM 3215 C CA . ASN B 1 179 ? 11.078 -19.094 -14.859 1 95 179 ASN B CA 1
ATOM 3216 C C . ASN B 1 179 ? 12.078 -18.312 -14.016 1 95 179 ASN B C 1
ATOM 3218 O O . ASN B 1 179 ? 13.258 -18.219 -14.367 1 95 179 ASN B O 1
ATOM 3222 N N . SER B 1 180 ? 11.648 -17.766 -12.922 1 92.94 180 SER B N 1
ATOM 3223 C CA . SER B 1 180 ? 12.5 -16.938 -12.062 1 92.94 180 SER B CA 1
ATOM 3224 C C . SER B 1 180 ? 13.273 -17.797 -11.07 1 92.94 180 SER B C 1
ATOM 3226 O O . SER B 1 180 ? 14.07 -17.281 -10.289 1 92.94 180 SER B O 1
ATOM 3228 N N . LEU B 1 181 ? 13.078 -19.094 -11.07 1 93.81 181 LEU B N 1
ATOM 3229 C CA . LEU B 1 181 ? 13.82 -20.016 -10.227 1 93.81 181 LEU B CA 1
ATOM 3230 C C . LEU B 1 181 ? 15.227 -20.25 -10.781 1 93.81 181 LEU B C 1
ATOM 3232 O O . LEU B 1 181 ? 15.539 -19.844 -11.898 1 93.81 181 LEU B O 1
ATOM 3236 N N . PRO B 1 182 ? 16.078 -20.781 -9.922 1 90.31 182 PRO B N 1
ATOM 3237 C CA . PRO B 1 182 ? 17.422 -21.078 -10.414 1 90.31 182 PRO B CA 1
ATOM 3238 C C . PRO B 1 182 ? 17.422 -22.062 -11.578 1 90.31 182 PRO B C 1
ATOM 3240 O O . PRO B 1 182 ? 16.531 -22.922 -11.672 1 90.31 182 PRO B O 1
ATOM 3243 N N . LYS B 1 183 ? 18.406 -22.031 -12.312 1 88.69 183 LYS B N 1
ATOM 3244 C CA . LYS B 1 183 ? 18.516 -22.859 -13.508 1 88.69 183 LYS B CA 1
ATOM 3245 C C . LYS B 1 183 ? 18.484 -24.344 -13.156 1 88.69 183 LYS B C 1
ATOM 3247 O O . LYS B 1 183 ? 19.047 -24.75 -12.141 1 88.69 183 LYS B O 1
ATOM 3252 N N . GLY B 1 184 ? 17.797 -25.078 -14.062 1 86.94 184 GLY B N 1
ATOM 3253 C CA . GLY B 1 184 ? 17.766 -26.516 -13.875 1 86.94 184 GLY B CA 1
ATOM 3254 C C . GLY B 1 184 ? 16.406 -27.031 -13.438 1 86.94 184 GLY B C 1
ATOM 3255 O O . GLY B 1 184 ? 16.141 -28.234 -13.5 1 86.94 184 GLY B O 1
ATOM 3256 N N . ILE B 1 185 ? 15.617 -26.109 -13.016 1 88.06 185 ILE B N 1
ATOM 3257 C CA . ILE B 1 185 ? 14.289 -26.516 -12.57 1 88.06 185 ILE B CA 1
ATOM 3258 C C . ILE B 1 185 ? 13.273 -26.25 -13.68 1 88.06 185 ILE B C 1
ATOM 3260 O O . ILE B 1 185 ? 13.031 -25.094 -14.031 1 88.06 185 ILE B O 1
ATOM 3264 N N . LEU B 1 186 ? 12.711 -27.281 -14.148 1 91.38 186 LEU B N 1
ATOM 3265 C CA . LEU B 1 186 ? 11.688 -27.203 -15.188 1 91.38 186 LEU B CA 1
ATOM 3266 C C . LEU B 1 186 ? 12.125 -26.25 -16.297 1 91.38 186 LEU B C 1
ATOM 3268 O O . LEU B 1 186 ? 13.125 -26.5 -16.984 1 91.38 186 LEU B O 1
ATOM 3272 N N . TRP B 1 187 ? 11.469 -25.125 -16.531 1 90.88 187 TRP B N 1
ATOM 3273 C CA . TRP B 1 187 ? 11.852 -24.219 -17.609 1 90.88 187 TRP B CA 1
ATOM 3274 C C . TRP B 1 187 ? 12.484 -22.953 -17.047 1 90.88 187 TRP B C 1
ATOM 3276 O O . TRP B 1 187 ? 12.469 -21.906 -17.703 1 90.88 187 TRP B O 1
ATOM 3286 N N . ALA B 1 188 ? 12.977 -23.094 -15.984 1 90.69 188 ALA B N 1
ATOM 3287 C CA . ALA B 1 188 ? 13.594 -21.922 -15.359 1 90.69 188 ALA B CA 1
ATOM 3288 C C . ALA B 1 188 ? 14.688 -21.344 -16.25 1 90.69 188 ALA B C 1
ATOM 3290 O O . ALA B 1 188 ? 15.555 -22.078 -16.734 1 90.69 188 ALA B O 1
ATOM 3291 N N . GLY B 1 189 ? 14.594 -20.062 -16.516 1 89.31 189 GLY B N 1
ATOM 3292 C CA . GLY B 1 189 ? 15.617 -19.359 -17.281 1 89.31 189 GLY B CA 1
ATOM 3293 C C . GLY B 1 189 ? 15.445 -19.484 -18.781 1 89.31 189 GLY B C 1
ATOM 3294 O O . GLY B 1 189 ? 16.266 -18.984 -19.547 1 89.31 189 GLY B O 1
ATOM 3295 N N . LYS B 1 190 ? 14.477 -20.094 -19.203 1 90.94 190 LYS B N 1
ATOM 3296 C CA . LYS B 1 190 ? 14.289 -20.312 -20.641 1 90.94 190 LYS B CA 1
ATOM 3297 C C . LYS B 1 190 ? 13.578 -19.125 -21.281 1 90.94 190 LYS B C 1
ATOM 3299 O O . LYS B 1 190 ? 13.773 -18.844 -22.469 1 90.94 190 LYS B O 1
ATOM 3304 N N . LEU B 1 191 ? 12.82 -18.422 -20.562 1 93 191 LEU B N 1
ATOM 3305 C CA . LEU B 1 191 ? 12.133 -17.25 -21.062 1 93 191 LEU B CA 1
ATOM 3306 C C . LEU B 1 191 ? 12.992 -15.992 -20.891 1 93 191 LEU B C 1
ATOM 3308 O O . LEU B 1 191 ? 13.664 -15.836 -19.875 1 93 191 LEU B O 1
ATOM 3312 N N . ASN B 1 192 ? 13.008 -15.188 -21.891 1 92.19 192 ASN B N 1
ATOM 3313 C CA . ASN B 1 192 ? 13.719 -13.922 -21.766 1 92.19 192 ASN B CA 1
ATOM 3314 C C . ASN B 1 192 ? 12.969 -12.945 -20.859 1 92.19 192 ASN B C 1
ATOM 3316 O O . ASN B 1 192 ? 11.836 -13.211 -20.453 1 92.19 192 ASN B O 1
ATOM 3320 N N . SER B 1 193 ? 13.609 -11.914 -20.5 1 91.19 193 SER B N 1
ATOM 3321 C CA . SER B 1 193 ? 13.055 -10.945 -19.562 1 91.19 193 SER B CA 1
ATOM 3322 C C . SER B 1 193 ? 11.781 -10.305 -20.125 1 91.19 193 SER B C 1
ATOM 3324 O O . SER B 1 193 ? 10.828 -10.055 -19.375 1 91.19 193 SER B O 1
ATOM 3326 N N . SER B 1 194 ? 11.719 -10.078 -21.375 1 94.25 194 SER B N 1
ATOM 3327 C CA . SER B 1 194 ? 10.539 -9.484 -22 1 94.25 194 SER B CA 1
ATOM 3328 C C . SER B 1 194 ? 9.352 -10.438 -21.938 1 94.25 194 SER B C 1
ATOM 3330 O O . SER B 1 194 ? 8.242 -10.023 -21.594 1 94.25 194 SER B O 1
ATOM 3332 N N . GLN B 1 195 ? 9.602 -11.68 -22.25 1 95 195 GLN B N 1
ATOM 3333 C CA . GLN B 1 195 ? 8.547 -12.688 -22.203 1 95 195 GLN B CA 1
ATOM 3334 C C . GLN B 1 195 ? 8.031 -12.875 -20.781 1 95 195 GLN B C 1
ATOM 3336 O O . GLN B 1 195 ? 6.824 -12.961 -20.547 1 95 195 GLN B O 1
ATOM 3341 N N . ASN B 1 196 ? 8.914 -12.922 -19.906 1 95.19 196 ASN B N 1
ATOM 3342 C CA . ASN B 1 196 ? 8.539 -13.109 -18.516 1 95.19 196 ASN B CA 1
ATOM 3343 C C . ASN B 1 196 ? 7.699 -11.945 -18 1 95.19 196 ASN B C 1
ATOM 3345 O O . ASN B 1 196 ? 6.688 -12.156 -17.328 1 95.19 196 ASN B O 1
ATOM 3349 N N . SER B 1 197 ? 8.133 -10.742 -18.375 1 94.69 197 SER B N 1
ATOM 3350 C CA . SER B 1 197 ? 7.383 -9.562 -17.953 1 94.69 197 SER B CA 1
ATOM 3351 C C . SER B 1 197 ? 6 -9.523 -18.594 1 94.69 197 SER B C 1
ATOM 3353 O O . SER B 1 197 ? 5.031 -9.086 -17.969 1 94.69 197 SER B O 1
ATOM 3355 N N . LEU B 1 198 ? 5.93 -9.977 -19.719 1 96.5 198 LEU B N 1
ATOM 3356 C CA . LEU B 1 198 ? 4.652 -10.016 -20.406 1 96.5 198 LEU B CA 1
ATOM 3357 C C . LEU B 1 198 ? 3.691 -10.984 -19.719 1 96.5 198 LEU B C 1
ATOM 3359 O O . LEU B 1 198 ? 2.504 -10.688 -19.578 1 96.5 198 LEU B O 1
ATOM 3363 N N . ILE B 1 199 ? 4.184 -12.078 -19.391 1 96.88 199 ILE B N 1
ATOM 3364 C CA . ILE B 1 199 ? 3.354 -13.094 -18.75 1 96.88 199 ILE B CA 1
ATOM 3365 C C . ILE B 1 199 ? 2.873 -12.578 -17.391 1 96.88 199 ILE B C 1
ATOM 3367 O O . ILE B 1 199 ? 1.704 -12.742 -17.031 1 96.88 199 ILE B O 1
ATOM 3371 N N . PHE B 1 200 ? 3.768 -11.906 -16.672 1 95.44 200 PHE B N 1
ATOM 3372 C CA . PHE B 1 200 ? 3.355 -11.297 -15.414 1 95.44 200 PHE B CA 1
ATOM 3373 C C . PHE B 1 200 ? 2.293 -10.234 -15.648 1 95.44 200 PHE B C 1
ATOM 3375 O O . PHE B 1 200 ? 1.378 -10.07 -14.844 1 95.44 200 PHE B O 1
ATOM 3382 N N . LEU B 1 201 ? 2.438 -9.562 -16.734 1 96.88 201 LEU B N 1
ATOM 3383 C CA . LEU B 1 201 ? 1.464 -8.523 -17.062 1 96.88 201 LEU B CA 1
ATOM 3384 C C . LEU B 1 201 ? 0.098 -9.133 -17.344 1 96.88 201 LEU B C 1
ATOM 3386 O O . LEU B 1 201 ? -0.927 -8.617 -16.906 1 96.88 201 LEU B O 1
ATOM 3390 N N . ILE B 1 202 ? 0.091 -10.203 -18.047 1 97.06 202 ILE B N 1
ATOM 3391 C CA . ILE B 1 202 ? -1.156 -10.906 -18.328 1 97.06 202 ILE B CA 1
ATOM 3392 C C . ILE B 1 202 ? -1.831 -11.32 -17.031 1 97.06 202 ILE B C 1
ATOM 3394 O O . ILE B 1 202 ? -3.025 -11.07 -16.828 1 97.06 202 ILE B O 1
ATOM 3398 N N . ALA B 1 203 ? -1.062 -11.891 -16.172 1 96.44 203 ALA B N 1
ATOM 3399 C CA . ALA B 1 203 ? -1.598 -12.312 -14.875 1 96.44 203 ALA B CA 1
ATOM 3400 C C . ALA B 1 203 ? -2.174 -11.133 -14.102 1 96.44 203 ALA B C 1
ATOM 3402 O O . ALA B 1 203 ? -3.244 -11.234 -13.5 1 96.44 203 ALA B O 1
ATOM 3403 N N . SER B 1 204 ? -1.512 -10.039 -14.195 1 95.75 204 SER B N 1
ATOM 3404 C CA . SER B 1 204 ? -1.928 -8.852 -13.453 1 95.75 204 SER B CA 1
ATOM 3405 C C . SER B 1 204 ? -3.201 -8.25 -14.039 1 95.75 204 SER B C 1
ATOM 3407 O O . SER B 1 204 ? -4.102 -7.848 -13.297 1 95.75 204 SER B O 1
ATOM 3409 N N . ILE B 1 205 ? -3.285 -8.211 -15.297 1 95.75 205 ILE B N 1
ATOM 3410 C CA . ILE B 1 205 ? -4.457 -7.66 -15.961 1 95.75 205 ILE B CA 1
ATOM 3411 C C . ILE B 1 205 ? -5.676 -8.531 -15.68 1 95.75 205 ILE B C 1
ATOM 3413 O O . ILE B 1 205 ? -6.758 -8.023 -15.375 1 95.75 205 ILE B O 1
ATOM 3417 N N . VAL B 1 206 ? -5.492 -9.781 -15.766 1 94.62 206 VAL B N 1
ATOM 3418 C CA . VAL B 1 206 ? -6.578 -10.719 -15.5 1 94.62 206 VAL B CA 1
ATOM 3419 C C . VAL B 1 206 ? -7.012 -10.594 -14.039 1 94.62 206 VAL B C 1
ATOM 3421 O O . VAL B 1 206 ? -8.211 -10.609 -13.734 1 94.62 206 VAL B O 1
ATOM 3424 N N . GLY B 1 207 ? -6.035 -10.469 -13.18 1 90.88 207 GLY B N 1
ATOM 3425 C CA . GLY B 1 207 ? -6.352 -10.273 -11.773 1 90.88 207 GLY B CA 1
ATOM 3426 C C . GLY B 1 207 ? -7.125 -9 -11.508 1 90.88 207 GLY B C 1
ATOM 3427 O O . GLY B 1 207 ? -8.062 -8.992 -10.703 1 90.88 207 GLY B O 1
ATOM 3428 N N . PHE B 1 208 ? -6.723 -8.016 -12.18 1 90.88 208 PHE B N 1
ATOM 3429 C CA . PHE B 1 208 ? -7.414 -6.738 -12.031 1 90.88 208 PHE B CA 1
ATOM 3430 C C . PHE B 1 208 ? -8.828 -6.816 -12.602 1 90.88 208 PHE B C 1
ATOM 3432 O O . PHE B 1 208 ? -9.766 -6.289 -12.008 1 90.88 208 PHE B O 1
ATOM 3439 N N . TYR B 1 209 ? -8.977 -7.535 -13.641 1 90.69 209 TYR B N 1
ATOM 3440 C CA . TYR B 1 209 ? -10.273 -7.719 -14.281 1 90.69 209 TYR B CA 1
ATOM 3441 C C . TYR B 1 209 ? -11.227 -8.484 -13.375 1 90.69 209 TYR B C 1
ATOM 3443 O O . TYR B 1 209 ? -12.422 -8.172 -13.312 1 90.69 209 TYR B O 1
ATOM 3451 N N . ARG B 1 210 ? -10.695 -9.344 -12.742 1 89.94 210 ARG B N 1
ATOM 3452 C CA . ARG B 1 210 ? -11.508 -10.156 -11.844 1 89.94 210 ARG B CA 1
ATOM 3453 C C . ARG B 1 210 ? -12.078 -9.32 -10.711 1 89.94 210 ARG B C 1
ATOM 3455 O O . ARG B 1 210 ? -13.18 -9.586 -10.227 1 89.94 210 ARG B O 1
ATOM 3462 N N . LEU B 1 211 ? -11.383 -8.32 -10.336 1 87.44 211 LEU B N 1
ATOM 3463 C CA . LEU B 1 211 ? -11.844 -7.469 -9.242 1 87.44 211 LEU B CA 1
ATOM 3464 C C . LEU B 1 211 ? -12.836 -6.426 -9.75 1 87.44 211 LEU B C 1
ATOM 3466 O O . LEU B 1 211 ? -13.633 -5.898 -8.969 1 87.44 211 LEU B O 1
ATOM 3470 N N . TRP B 1 212 ? -12.766 -6.168 -10.945 1 85.12 212 TRP B N 1
ATOM 3471 C CA . TRP B 1 212 ? -13.633 -5.164 -11.562 1 85.12 212 TRP B CA 1
ATOM 3472 C C . TRP B 1 212 ? -15.062 -5.676 -11.672 1 85.12 212 TRP B C 1
ATOM 3474 O O . TRP B 1 212 ? -16.016 -4.895 -11.602 1 85.12 212 TRP B O 1
ATOM 3484 N N . LYS B 1 213 ? -15.297 -6.945 -11.82 1 75 213 LYS B N 1
ATOM 3485 C CA . LYS B 1 213 ? -16.625 -7.523 -12.008 1 75 213 LYS B CA 1
ATOM 3486 C C . LYS B 1 213 ? -17.422 -7.523 -10.703 1 75 213 LYS B C 1
ATOM 3488 O O . LYS B 1 213 ? -18.625 -7.254 -10.703 1 75 213 LYS B O 1
#

pLDDT: mean 93.48, std 4.76, range [59.34, 97.81]

Foldseek 3Di:
DVVVVVVVVLLVVLCVDPLSVLLVLLLVLLVLLLVLVVDPDVVVSVVSNVVSVVSVVVSLVSVLVCLVVLVVVQVCLVVCCVPPPDNLLSVLVNLLSVLVNQLSVLQVQLVCVVVVVDVDDSVVSNLVSLVSVLVSLVSVLVSLVVVLVVCVVVVVVVCNVLSVLLNLLSVLCNVLSQLCHDPPGDCHVVDDSNRSSVSSSSSSVSSSVSSSD/DVVVVVVVVLLVVLCVDPLSVLLVLLLVLLVLLLVLVVDPDVVVSVVSNVVSVVSVVVSLVSVLVCLVVLVVVQVCLVVCCVPPPDNLLSVLVNLLSVLVNQLSVLQVQLVCVVVVVDVDDSVVSNLVSLVSVLVSLVSVLVSLVVVLVVCVVVVVVVCNVLSVLLNLLSVLCNVLSQLCHDPPGDCHVVDDSNRSSVSSSSSSVSSSVSSSD

Secondary structure (DSSP, 8-state):
-HHHHHHHHHHHHHHTBHHHHHHHHHHHHHHHHHHHHH-S-HHHHHHHHHHHHHHHHHHHHHHHTTHHHHHHHHHTHHHHHHT-S-HHHHHHHHHHHHHHHHHHHHHHHHHHHHTTSS-S-HHHHHHHHHHHHHHHHHHHHHHHHHHHHHHHHTT-GGGHHHHHHHHHHHHHHHHHHHHTSPTTSTTTTTS-HHHHHHHHHHHHHHHHHHHH-/-HHHHHHHHHHHHHHTBHHHHHHHHHHHHHHHHHHHHH-S-HHHHHHHHHHHHHHHHHHHHHHHTTHHHHHHHHHTHHHHHHT-S-HHHHHHHHHHHHHHHHHHHHHHHHHHHHTTSS-S-HHHHHHHHHHHHHHHHHHHHHHHHHHHHHHHHTT-GGGHHHHHHHHHHHHHHHHHHHHTSPTTSTTTTTS-HHHHHHHHHHHHHHHHHHHH-

Nearest PDB structures (foldseek):
  7ytb-assembly1_A  TM=3.751E-01  e=4.981E+00  Bdellovibrio
  3j5p-assembly1_B  TM=2.454E-01  e=6.587E+00  Rattus norvegicus
  7xj3-assembly1_D  TM=1.942E-01  e=3.431E+00  Homo sapiens
  7ytb-assembly1_A  TM=3.739E-01  e=4.981E+00  Bdellovibrio
  3j5p-assembly1_B  TM=2.454E-01  e=6.587E+00  Rattus norvegicus

InterPro domains:
  IPR008733 Peroxisomal biogenesis factor 11 [PF05648] (9-151)
  IPR026510 Peroxisomal membrane protein 11C, metazoa [PTHR20990] (8-212)

Radius of gyration: 23.93 Å; Cα contacts (8 Å, |Δi|>4): 494; chains: 2; bounding box: 52×63×52 Å